Protein AF-A0A923XD00-F1 (afdb_monomer_lite)

pLDDT: mean 86.27, std 13.76, range [46.94, 98.75]

Structure (mmCIF, N/CA/C/O backbone):
data_AF-A0A923XD00-F1
#
_entry.id   AF-A0A923XD00-F1
#
loop_
_atom_site.group_PDB
_atom_site.id
_atom_site.type_symbol
_atom_site.label_atom_id
_atom_site.label_alt_id
_atom_site.label_comp_id
_atom_site.label_asym_id
_atom_site.label_entity_id
_atom_site.label_seq_id
_atom_site.pdbx_PDB_ins_code
_atom_site.Cartn_x
_atom_site.Cartn_y
_atom_site.Cartn_z
_atom_site.occupancy
_atom_site.B_iso_or_equiv
_atom_site.auth_seq_id
_atom_site.auth_comp_id
_atom_site.auth_asym_id
_atom_site.auth_atom_id
_atom_site.pdbx_PDB_model_num
ATOM 1 N N . MET A 1 1 ? 60.365 -12.141 -60.988 1.00 58.56 1 MET A N 1
ATOM 2 C CA . MET A 1 1 ? 59.790 -12.950 -59.884 1.00 58.56 1 MET A CA 1
ATOM 3 C C . MET A 1 1 ? 59.842 -12.276 -58.507 1.00 58.56 1 MET A C 1
ATOM 5 O O . MET A 1 1 ? 58.775 -12.091 -57.939 1.00 58.56 1 MET A O 1
ATOM 9 N N . LYS A 1 2 ? 60.994 -11.825 -57.973 1.00 58.00 2 LYS A N 1
ATOM 10 C CA . LYS A 1 2 ? 61.065 -11.183 -56.630 1.00 58.00 2 LYS A CA 1
ATOM 11 C C . LYS A 1 2 ? 60.149 -9.953 -56.436 1.00 58.00 2 LYS A C 1
ATOM 13 O O . LYS A 1 2 ? 59.451 -9.884 -55.433 1.00 58.00 2 LYS A O 1
ATOM 18 N N . LYS A 1 3 ? 60.063 -9.043 -57.419 1.00 55.88 3 LYS A N 1
ATOM 19 C CA . LYS A 1 3 ? 59.133 -7.887 -57.387 1.00 55.88 3 LYS A CA 1
ATOM 20 C C . LYS A 1 3 ? 57.646 -8.285 -57.397 1.00 55.88 3 LYS A C 1
ATOM 22 O O . LYS A 1 3 ? 56.823 -7.587 -56.821 1.00 55.88 3 LYS A O 1
ATOM 27 N N . MET A 1 4 ? 57.308 -9.422 -58.008 1.00 63.78 4 MET A N 1
ATOM 28 C CA . MET A 1 4 ? 55.926 -9.908 -58.107 1.00 63.78 4 MET A CA 1
ATOM 29 C C . MET A 1 4 ? 55.461 -10.534 -56.781 1.00 63.78 4 MET A C 1
ATOM 31 O O . MET A 1 4 ? 54.360 -10.251 -56.325 1.00 63.78 4 MET A O 1
ATOM 35 N N . LEU A 1 5 ? 56.341 -11.280 -56.098 1.00 56.56 5 LEU A N 1
ATOM 36 C CA . LEU A 1 5 ? 56.076 -11.806 -54.750 1.00 56.56 5 LEU A CA 1
ATOM 37 C C . LEU A 1 5 ? 55.960 -10.707 -53.680 1.00 56.56 5 LEU A C 1
ATOM 39 O O . LEU A 1 5 ? 55.212 -10.872 -52.720 1.00 56.56 5 LEU A O 1
ATOM 43 N N . GLN A 1 6 ? 56.678 -9.591 -53.829 1.00 61.44 6 GLN A N 1
ATOM 44 C CA . GLN A 1 6 ? 56.614 -8.480 -52.874 1.00 61.44 6 GLN A CA 1
ATOM 45 C C . GLN A 1 6 ? 55.304 -7.690 -53.003 1.00 61.44 6 GLN A C 1
ATOM 47 O O . GLN A 1 6 ? 54.667 -7.403 -51.993 1.00 61.44 6 GLN A O 1
ATOM 52 N N . ASN A 1 7 ? 54.835 -7.453 -54.232 1.00 57.59 7 ASN A N 1
ATOM 53 C CA . ASN A 1 7 ? 53.539 -6.813 -54.474 1.00 57.59 7 ASN A CA 1
ATOM 54 C C . ASN A 1 7 ? 52.359 -7.707 -54.057 1.00 57.59 7 ASN A C 1
ATOM 56 O O . ASN A 1 7 ? 51.360 -7.198 -53.557 1.00 57.59 7 ASN A O 1
ATOM 60 N N . MET A 1 8 ? 52.492 -9.034 -54.176 1.00 59.72 8 MET A N 1
ATOM 61 C CA . MET A 1 8 ? 51.463 -9.983 -53.735 1.00 59.72 8 MET A CA 1
ATOM 62 C C . MET A 1 8 ? 51.339 -10.045 -52.203 1.00 59.72 8 MET A C 1
ATOM 64 O O . MET A 1 8 ? 50.231 -10.142 -51.689 1.00 59.72 8 MET A O 1
ATOM 68 N N . LYS A 1 9 ? 52.449 -9.908 -51.457 1.00 54.09 9 LYS A N 1
ATOM 69 C CA . LYS A 1 9 ? 52.428 -9.806 -49.983 1.00 54.09 9 LYS A CA 1
ATOM 70 C C . LYS A 1 9 ? 51.801 -8.499 -49.489 1.00 54.09 9 LYS A C 1
ATOM 72 O O . LYS A 1 9 ? 51.073 -8.527 -48.504 1.00 54.09 9 LYS A O 1
ATOM 77 N N . VAL A 1 10 ? 52.042 -7.382 -50.181 1.00 61.44 10 VAL A N 1
ATOM 78 C CA . VAL A 1 10 ? 51.419 -6.084 -49.861 1.00 61.44 10 VAL A CA 1
ATOM 79 C C . VAL A 1 10 ? 49.916 -6.108 -50.154 1.00 61.44 10 VAL A C 1
ATOM 81 O O . VAL A 1 10 ? 49.141 -5.639 -49.328 1.00 61.44 10 VAL A O 1
ATOM 84 N N . PHE A 1 11 ? 49.486 -6.728 -51.259 1.00 57.53 11 PHE A N 1
ATOM 85 C CA . PHE A 1 11 ? 48.060 -6.909 -51.561 1.00 57.53 11 PHE A CA 1
ATOM 86 C C . PHE A 1 11 ? 47.353 -7.847 -50.574 1.00 57.53 11 PHE A C 1
ATOM 88 O O . PHE A 1 11 ? 46.225 -7.562 -50.183 1.00 57.53 11 PHE A O 1
ATOM 95 N N . LEU A 1 12 ? 48.008 -8.925 -50.121 1.00 56.22 12 LEU A N 1
ATOM 96 C CA . LEU A 1 12 ? 47.435 -9.825 -49.114 1.00 56.22 12 LEU A CA 1
ATOM 97 C C . LEU A 1 12 ? 47.309 -9.140 -47.739 1.00 56.22 12 LEU A C 1
ATOM 99 O O . LEU A 1 12 ? 46.301 -9.307 -47.063 1.00 56.22 12 LEU A O 1
ATOM 103 N N . LEU A 1 13 ? 48.297 -8.325 -47.344 1.00 54.81 13 LEU A N 1
ATOM 104 C CA . LEU A 1 13 ? 48.255 -7.532 -46.108 1.00 54.81 13 LEU A CA 1
ATOM 105 C C . LEU A 1 13 ? 47.203 -6.415 -46.161 1.00 54.81 13 LEU A C 1
ATOM 107 O O . LEU A 1 13 ? 46.512 -6.203 -45.167 1.00 54.81 13 LEU A O 1
ATOM 111 N N . LEU A 1 14 ? 47.022 -5.749 -47.309 1.00 56.66 14 LEU A N 1
ATOM 112 C CA . LEU A 1 14 ? 45.941 -4.773 -47.491 1.00 56.66 14 LEU A CA 1
ATOM 113 C C . LEU A 1 14 ? 44.559 -5.440 -47.503 1.00 56.66 14 LEU A C 1
ATOM 115 O O . LEU A 1 14 ? 43.628 -4.900 -46.917 1.00 56.66 14 LEU A O 1
ATOM 119 N N . ALA A 1 15 ? 44.418 -6.616 -48.120 1.00 57.62 15 ALA A N 1
ATOM 120 C CA . ALA A 1 15 ? 43.153 -7.351 -48.140 1.00 57.62 15 ALA A CA 1
ATOM 121 C C . ALA A 1 15 ? 42.743 -7.844 -46.742 1.00 57.62 15 ALA A C 1
ATOM 123 O O . ALA A 1 15 ? 41.558 -7.818 -46.424 1.00 57.62 15 ALA A O 1
ATOM 124 N N . VAL A 1 16 ? 43.706 -8.225 -45.891 1.00 57.47 16 VAL A N 1
ATOM 125 C CA . VAL A 1 16 ? 43.465 -8.578 -44.478 1.00 57.47 16 VAL A CA 1
ATOM 126 C C . VAL A 1 16 ? 43.152 -7.338 -43.625 1.00 57.47 16 VAL A C 1
ATOM 128 O O . VAL A 1 16 ? 42.298 -7.403 -42.748 1.00 57.47 16 VAL A O 1
ATOM 131 N N . PHE A 1 17 ? 43.760 -6.178 -43.898 1.00 54.28 17 PHE A N 1
ATOM 132 C CA . PHE A 1 17 ? 43.420 -4.933 -43.188 1.00 54.28 17 PHE A CA 1
ATOM 133 C C . PHE A 1 17 ? 42.043 -4.368 -43.583 1.00 54.28 17 PHE A C 1
ATOM 135 O O . PHE A 1 17 ? 41.327 -3.841 -42.733 1.00 54.28 17 PHE A O 1
ATOM 142 N N . VAL A 1 18 ? 41.641 -4.506 -44.851 1.00 54.41 18 VAL A N 1
ATOM 143 C CA . VAL A 1 18 ? 40.328 -4.052 -45.344 1.00 54.41 18 VAL A CA 1
ATOM 144 C C . VAL A 1 18 ? 39.197 -4.993 -44.907 1.00 54.41 18 VAL A C 1
ATOM 146 O O . VAL A 1 18 ? 38.098 -4.518 -44.632 1.00 54.41 18 VAL A O 1
ATOM 149 N N . SER A 1 19 ? 39.447 -6.299 -44.756 1.00 52.09 19 SER A N 1
ATOM 150 C CA . SER A 1 19 ? 38.440 -7.234 -44.230 1.00 52.09 19 SER A CA 1
ATOM 151 C C . SER A 1 19 ? 38.251 -7.144 -42.710 1.00 52.09 19 SER A C 1
ATOM 153 O O . SER A 1 19 ? 37.138 -7.365 -42.239 1.00 52.09 19 SER A O 1
ATOM 155 N N . VAL A 1 20 ? 39.272 -6.735 -41.945 1.00 54.53 20 VAL A N 1
ATOM 156 C CA . VAL A 1 20 ? 39.155 -6.492 -40.490 1.00 54.53 20 VAL A CA 1
ATOM 157 C C . VAL A 1 20 ? 38.544 -5.115 -40.172 1.00 54.53 20 VAL A C 1
ATOM 159 O O . VAL A 1 20 ? 37.870 -4.962 -39.157 1.00 54.53 20 VAL A O 1
ATOM 162 N N . GLY A 1 21 ? 38.700 -4.115 -41.049 1.00 52.75 21 GLY A N 1
ATOM 163 C CA . GLY A 1 21 ? 38.126 -2.772 -40.860 1.00 52.75 21 GLY A CA 1
ATOM 164 C C . GLY A 1 21 ? 36.627 -2.636 -41.172 1.00 52.75 21 GLY A C 1
ATOM 165 O O . GLY A 1 21 ? 36.022 -1.629 -40.809 1.00 52.75 21 GLY A O 1
ATOM 166 N N . ALA A 1 22 ? 36.015 -3.622 -41.839 1.00 51.28 22 ALA A N 1
ATOM 167 C CA . ALA A 1 22 ? 34.618 -3.553 -42.284 1.00 51.28 22 ALA A CA 1
ATOM 168 C C . ALA A 1 22 ? 33.612 -4.221 -41.328 1.00 51.28 22 ALA A C 1
ATOM 170 O O . ALA A 1 22 ? 32.409 -3.994 -41.453 1.00 51.28 22 ALA A O 1
ATOM 171 N N . THR A 1 23 ? 34.069 -4.986 -40.333 1.00 49.94 23 THR A N 1
ATOM 172 C CA . THR A 1 23 ? 33.210 -5.500 -39.255 1.00 49.94 23 THR A CA 1
ATOM 173 C C . THR A 1 23 ? 33.266 -4.573 -38.048 1.00 49.94 23 THR A C 1
ATOM 175 O O . THR A 1 23 ? 33.609 -4.983 -36.939 1.00 49.94 23 THR A O 1
ATOM 178 N N . SER A 1 24 ? 32.901 -3.307 -38.249 1.00 52.34 24 SER A N 1
ATOM 179 C CA . SER A 1 24 ? 32.407 -2.469 -37.159 1.00 52.34 24 SER A CA 1
ATOM 180 C C . SER A 1 24 ? 31.088 -3.082 -36.701 1.00 52.34 24 SER A C 1
ATOM 182 O O . SER A 1 24 ? 30.017 -2.674 -37.152 1.00 52.34 24 SER A O 1
ATOM 184 N N . LEU A 1 25 ? 31.168 -4.129 -35.873 1.00 55.34 25 LEU A N 1
ATOM 185 C CA . LEU A 1 25 ? 30.031 -4.671 -35.148 1.00 55.34 25 LEU A CA 1
ATOM 186 C C . LEU A 1 25 ? 29.378 -3.471 -34.469 1.00 55.34 25 LEU A C 1
ATOM 188 O O . LEU A 1 25 ? 29.953 -2.879 -33.555 1.00 55.34 25 LEU A O 1
ATOM 192 N N . LYS A 1 26 ? 28.209 -3.062 -34.968 1.00 50.75 26 LYS A N 1
ATOM 193 C CA . LYS A 1 26 ? 27.339 -2.147 -34.242 1.00 50.75 26 LYS A CA 1
ATOM 194 C C . LYS A 1 26 ? 26.918 -2.912 -32.998 1.00 50.75 26 LYS A C 1
ATOM 196 O O . LYS A 1 26 ? 25.946 -3.659 -33.025 1.00 50.75 26 LYS A O 1
ATOM 201 N N . ALA A 1 27 ? 27.726 -2.803 -31.951 1.00 58.69 27 ALA A N 1
ATOM 202 C CA . ALA A 1 27 ? 27.369 -3.241 -30.623 1.00 58.69 27 ALA A CA 1
ATOM 203 C C . ALA A 1 27 ? 26.210 -2.341 -30.190 1.00 58.69 27 ALA A C 1
ATOM 205 O O . ALA A 1 27 ? 26.429 -1.256 -29.657 1.00 58.69 27 ALA A O 1
ATOM 206 N N . ASN A 1 28 ? 24.984 -2.751 -30.524 1.00 68.31 28 ASN A N 1
ATOM 207 C CA . ASN A 1 28 ? 23.787 -2.159 -29.950 1.00 68.31 28 ASN A CA 1
ATOM 208 C C . ASN A 1 28 ? 23.879 -2.449 -28.451 1.00 68.31 28 ASN A C 1
ATOM 210 O O . ASN A 1 28 ? 23.930 -3.611 -28.043 1.00 68.31 28 ASN A O 1
ATOM 214 N N . ALA A 1 29 ? 24.019 -1.407 -27.644 1.00 75.50 29 ALA A N 1
ATOM 215 C CA . ALA A 1 29 ? 24.211 -1.552 -26.219 1.00 75.50 29 ALA A CA 1
ATOM 216 C C . ALA A 1 29 ? 22.831 -1.631 -25.563 1.00 75.50 29 ALA A C 1
ATOM 218 O O . ALA A 1 29 ? 22.178 -0.623 -25.300 1.00 75.50 29 ALA A O 1
ATOM 219 N N . GLU A 1 30 ? 22.411 -2.856 -25.263 1.00 91.75 30 GLU A N 1
ATOM 220 C CA . GLU A 1 30 ? 21.265 -3.122 -24.396 1.00 91.75 30 GLU A CA 1
ATOM 221 C C . GLU A 1 30 ? 21.408 -2.361 -23.061 1.00 91.75 30 GLU A C 1
ATOM 223 O O . GLU A 1 30 ? 22.516 -2.020 -22.618 1.00 91.75 30 GLU A O 1
ATOM 228 N N . VAL A 1 31 ? 20.293 -2.093 -22.380 1.00 94.88 31 VAL A N 1
ATOM 229 C CA . VAL A 1 31 ? 20.316 -1.507 -21.031 1.00 94.88 31 VAL A CA 1
ATOM 230 C C . VAL A 1 31 ? 21.121 -2.417 -20.095 1.00 94.88 31 VAL A C 1
ATOM 232 O O . VAL A 1 31 ? 21.998 -1.940 -19.370 1.00 94.88 31 VAL A O 1
ATOM 235 N N . TRP A 1 32 ? 20.886 -3.729 -20.189 1.00 96.62 32 TRP A N 1
ATOM 236 C CA . TRP A 1 32 ? 21.744 -4.793 -19.669 1.00 96.62 32 TRP A CA 1
ATOM 237 C C . TRP A 1 32 ? 21.644 -6.039 -20.563 1.00 96.62 32 TRP A C 1
ATOM 239 O O . TRP A 1 32 ? 20.570 -6.269 -21.125 1.00 96.62 32 TRP A O 1
ATOM 249 N N . PRO A 1 33 ? 22.724 -6.842 -20.664 1.00 94.50 33 PRO A N 1
ATOM 250 C CA . PRO A 1 33 ? 22.693 -8.098 -21.400 1.00 94.50 33 PRO A CA 1
ATOM 251 C C . PRO A 1 33 ? 21.768 -9.110 -20.724 1.00 94.50 33 PRO A C 1
ATOM 253 O O . PRO A 1 33 ? 21.739 -9.208 -19.494 1.00 94.50 33 PRO A O 1
ATOM 256 N N . THR A 1 34 ? 21.038 -9.874 -21.531 1.00 96.69 34 THR A N 1
ATOM 257 C CA . THR A 1 34 ? 20.234 -11.002 -21.044 1.00 96.69 34 THR A CA 1
ATOM 258 C C . THR A 1 34 ? 21.093 -12.264 -20.969 1.00 96.69 34 THR A C 1
ATOM 260 O O . THR A 1 34 ? 21.567 -12.749 -21.994 1.00 96.69 34 THR A O 1
ATOM 263 N N . GLU A 1 35 ? 21.276 -12.807 -19.767 1.00 97.38 35 GLU A N 1
ATOM 264 C CA . GLU A 1 35 ? 22.070 -14.023 -19.510 1.00 97.38 35 GLU A CA 1
ATOM 265 C C . GLU A 1 35 ? 21.223 -15.153 -18.904 1.00 97.38 35 GLU A C 1
ATOM 267 O O . GLU A 1 35 ? 21.570 -16.325 -19.032 1.00 97.38 35 GLU A O 1
ATOM 272 N N . ASN A 1 36 ? 20.088 -14.813 -18.286 1.00 98.19 36 ASN A N 1
ATOM 273 C CA . ASN A 1 36 ? 19.122 -15.751 -17.715 1.00 98.19 36 ASN A CA 1
ATOM 274 C C . ASN A 1 36 ? 17.764 -15.638 -18.425 1.00 98.19 36 ASN A C 1
ATOM 276 O O . ASN A 1 36 ? 17.555 -14.751 -19.246 1.00 98.19 36 ASN A O 1
ATOM 280 N N . GLN A 1 37 ? 16.827 -16.533 -18.108 1.00 97.75 37 GLN A N 1
ATOM 281 C CA . GLN A 1 37 ? 15.450 -16.519 -18.615 1.00 97.75 37 GLN A CA 1
ATOM 282 C C . GLN A 1 37 ? 14.471 -16.672 -17.455 1.00 97.75 37 GLN A C 1
ATOM 284 O O . GLN A 1 37 ? 14.788 -17.348 -16.478 1.00 97.75 37 GLN A O 1
ATOM 289 N N . TRP A 1 38 ? 13.286 -16.068 -17.561 1.00 97.56 38 TRP A N 1
ATOM 290 C CA . TRP A 1 38 ? 12.241 -16.259 -16.557 1.00 97.56 38 TRP A CA 1
ATOM 291 C C . TRP A 1 38 ? 11.794 -17.725 -16.521 1.00 97.56 38 TRP A C 1
ATOM 293 O O . TRP A 1 38 ? 11.458 -18.315 -17.544 1.00 97.56 38 TRP A O 1
ATOM 303 N N . SER A 1 39 ? 11.796 -18.299 -15.321 1.00 96.62 39 SER A N 1
ATOM 304 C CA . SER A 1 39 ? 11.293 -19.634 -14.997 1.00 96.62 39 SER A CA 1
ATOM 305 C C . SER A 1 39 ? 10.517 -19.563 -13.681 1.00 96.62 39 SER A C 1
ATOM 307 O O . SER A 1 39 ? 10.578 -18.552 -12.977 1.00 96.62 39 SER A O 1
ATOM 309 N N . ALA A 1 40 ? 9.835 -20.646 -13.304 1.00 95.69 40 ALA A N 1
ATOM 310 C CA . ALA A 1 40 ? 9.206 -20.738 -11.987 1.00 95.69 40 ALA A CA 1
ATOM 311 C C . ALA A 1 40 ? 10.225 -20.562 -10.842 1.00 95.69 40 ALA A C 1
ATOM 313 O O . ALA A 1 40 ? 9.903 -19.950 -9.826 1.00 95.69 40 ALA A O 1
ATOM 314 N N . GLU A 1 41 ? 11.473 -21.026 -11.007 1.00 98.06 41 GLU A N 1
ATOM 315 C CA . GLU A 1 41 ? 12.510 -20.814 -9.989 1.00 98.06 41 GLU A CA 1
ATOM 316 C C . GLU A 1 41 ? 12.930 -19.343 -9.892 1.00 98.06 41 GLU A C 1
ATOM 318 O O . GLU A 1 41 ? 13.157 -18.842 -8.793 1.00 98.06 41 GLU A O 1
ATOM 323 N N . TRP A 1 42 ? 13.036 -18.634 -11.021 1.00 98.25 42 TRP A N 1
ATOM 324 C CA . TRP A 1 42 ? 13.332 -17.197 -11.009 1.00 98.25 42 TRP A CA 1
ATOM 325 C C . TRP A 1 42 ? 12.184 -16.366 -10.453 1.00 98.25 42 TRP A C 1
ATOM 327 O O . TRP A 1 42 ? 12.432 -15.379 -9.763 1.00 98.25 42 TRP A O 1
ATOM 337 N N . GLU A 1 43 ? 10.947 -16.792 -10.688 1.00 97.62 43 GLU A N 1
ATOM 338 C CA . GLU A 1 43 ? 9.773 -16.174 -10.086 1.00 97.62 43 GLU A CA 1
ATOM 339 C C . GLU A 1 43 ? 9.779 -16.346 -8.560 1.00 97.62 43 GLU A C 1
ATOM 341 O O . GLU A 1 43 ? 9.602 -15.375 -7.827 1.00 97.62 43 GLU A O 1
ATOM 346 N N . GLN A 1 44 ? 10.123 -17.540 -8.064 1.00 97.81 44 GLN A N 1
ATOM 347 C CA . GLN A 1 44 ? 10.302 -17.766 -6.629 1.00 97.81 44 GLN A CA 1
ATOM 348 C C . GLN A 1 44 ? 11.448 -16.921 -6.048 1.00 97.81 44 GLN A C 1
ATOM 350 O O . GLN A 1 44 ? 11.305 -16.332 -4.979 1.00 97.81 44 GLN A O 1
ATOM 355 N N . LYS A 1 45 ? 12.575 -16.791 -6.758 1.00 98.56 45 LYS A N 1
ATOM 356 C CA . LYS A 1 45 ? 13.671 -15.904 -6.330 1.00 98.56 45 LYS A CA 1
ATOM 357 C C . LYS A 1 45 ? 13.247 -14.435 -6.286 1.00 98.56 45 LYS A C 1
ATOM 359 O O . LYS A 1 45 ? 13.714 -13.709 -5.415 1.00 98.56 45 LYS A O 1
ATOM 364 N N . TYR A 1 46 ? 12.372 -13.996 -7.192 1.00 98.44 46 TYR A N 1
ATOM 365 C CA . TYR A 1 46 ? 11.805 -12.647 -7.156 1.00 98.44 46 TYR A CA 1
ATOM 366 C C . TYR A 1 46 ? 10.941 -12.442 -5.909 1.00 98.44 46 TYR A C 1
ATOM 368 O O . TYR A 1 46 ? 11.071 -11.423 -5.232 1.00 98.44 46 TYR A O 1
ATOM 376 N N . HIS A 1 47 ? 10.117 -13.432 -5.554 1.00 97.88 47 HIS A N 1
ATOM 377 C CA . HIS A 1 47 ? 9.324 -13.409 -4.320 1.00 97.88 47 HIS A CA 1
ATOM 378 C C . HIS A 1 47 ? 10.191 -13.299 -3.076 1.00 97.88 47 HIS A C 1
ATOM 380 O O . HIS A 1 47 ? 9.890 -12.518 -2.175 1.00 97.88 47 HIS A O 1
ATOM 386 N N . ASP A 1 48 ? 11.263 -14.083 -3.028 1.00 98.31 48 ASP A N 1
ATOM 387 C CA . ASP A 1 48 ? 12.179 -14.089 -1.894 1.00 98.31 48 ASP A CA 1
ATOM 388 C C . ASP A 1 48 ? 12.950 -12.765 -1.813 1.00 98.31 48 ASP A C 1
ATOM 390 O O . ASP A 1 48 ? 13.041 -12.178 -0.737 1.00 98.31 48 ASP A O 1
ATOM 394 N N . TRP A 1 49 ? 13.400 -12.225 -2.951 1.00 98.06 49 TRP A N 1
ATOM 395 C CA . TRP A 1 49 ? 14.051 -10.915 -3.023 1.00 98.06 49 TRP A CA 1
ATOM 396 C C . TRP A 1 49 ? 13.144 -9.780 -2.543 1.00 98.06 49 TRP A C 1
ATOM 398 O O . TRP A 1 49 ? 13.597 -8.929 -1.781 1.00 98.06 49 TRP A O 1
ATOM 408 N N . LEU A 1 50 ? 11.858 -9.776 -2.908 1.00 97.88 50 LEU A N 1
ATOM 409 C CA . LEU A 1 50 ? 10.915 -8.789 -2.375 1.00 97.88 50 LEU A CA 1
ATOM 410 C C . LEU A 1 50 ? 10.890 -8.841 -0.842 1.00 97.88 50 LEU A C 1
ATOM 412 O O . LEU A 1 50 ? 11.072 -7.817 -0.188 1.00 97.88 50 LEU A O 1
ATOM 416 N N . LYS A 1 51 ? 10.755 -10.031 -0.255 1.00 96.56 51 LYS A N 1
ATOM 417 C CA . LYS A 1 51 ? 10.717 -10.199 1.205 1.00 96.56 51 LYS A CA 1
ATOM 418 C C . LYS A 1 51 ? 11.992 -9.744 1.906 1.00 96.56 51 LYS A C 1
ATOM 420 O O . LYS A 1 51 ? 11.914 -9.161 2.982 1.00 96.56 51 LYS A O 1
ATOM 425 N N . THR A 1 52 ? 13.158 -10.070 1.349 1.00 94.88 52 THR A N 1
ATOM 426 C CA . THR A 1 52 ? 14.434 -9.944 2.073 1.00 94.88 52 THR A CA 1
ATOM 427 C C . THR A 1 52 ? 15.260 -8.730 1.684 1.00 94.88 52 THR A C 1
ATOM 429 O O . THR A 1 52 ? 16.168 -8.352 2.419 1.00 94.88 52 THR A O 1
ATOM 432 N N . SER A 1 53 ? 15.002 -8.151 0.515 1.00 93.62 53 SER A N 1
ATOM 433 C CA . SER A 1 53 ? 15.862 -7.133 -0.095 1.00 93.62 53 SER A CA 1
ATOM 434 C C . SER A 1 53 ? 15.131 -5.821 -0.370 1.00 93.62 53 SER A C 1
ATOM 436 O O . SER A 1 53 ? 15.766 -4.859 -0.810 1.00 93.62 53 SER A O 1
ATOM 438 N N . THR A 1 54 ? 13.830 -5.745 -0.067 1.00 94.75 54 THR A N 1
ATOM 439 C CA . THR A 1 54 ? 13.026 -4.532 -0.250 1.00 94.75 54 THR A CA 1
ATOM 440 C C . THR A 1 54 ? 12.331 -4.095 1.036 1.00 94.75 54 THR A C 1
ATOM 442 O O . THR A 1 54 ? 11.839 -4.904 1.822 1.00 94.75 54 THR A O 1
ATOM 445 N N . ASP A 1 55 ? 12.304 -2.782 1.246 1.00 93.38 55 ASP A N 1
ATOM 446 C CA . ASP A 1 55 ? 11.646 -2.117 2.366 1.00 93.38 55 ASP A CA 1
ATOM 447 C C . ASP A 1 55 ? 11.347 -0.651 2.015 1.00 93.38 55 ASP A C 1
ATOM 449 O O . ASP A 1 55 ? 11.710 -0.165 0.936 1.00 93.38 55 ASP A O 1
ATOM 453 N N . ALA A 1 56 ? 10.706 0.050 2.949 1.00 90.94 56 ALA A N 1
ATOM 454 C CA . ALA A 1 56 ? 10.381 1.472 2.906 1.00 90.94 56 ALA A CA 1
ATOM 455 C C . ALA A 1 56 ? 11.560 2.359 2.480 1.00 90.94 56 ALA A C 1
ATOM 457 O O . ALA A 1 56 ? 11.370 3.415 1.885 1.00 90.94 56 ALA A O 1
ATOM 458 N N . HIS A 1 57 ? 12.790 1.936 2.764 1.00 93.31 57 HIS A N 1
ATOM 459 C CA . HIS A 1 57 ? 13.994 2.728 2.574 1.00 93.31 57 HIS A CA 1
ATOM 460 C C . HIS A 1 57 ? 14.838 2.279 1.381 1.00 93.31 57 HIS A C 1
ATOM 462 O O . HIS A 1 57 ? 15.956 2.774 1.215 1.00 93.31 57 HIS A O 1
ATOM 468 N N . LEU A 1 58 ? 14.325 1.389 0.521 1.00 94.94 58 LEU A N 1
ATOM 469 C CA . LEU A 1 58 ? 15.036 0.875 -0.657 1.00 94.94 58 LEU A CA 1
ATOM 470 C C . LEU A 1 58 ? 15.674 1.989 -1.504 1.00 94.94 58 LEU A C 1
ATOM 472 O O . LEU A 1 58 ? 16.785 1.816 -2.005 1.00 94.94 58 LEU A O 1
ATOM 476 N N . PHE A 1 59 ? 15.009 3.139 -1.640 1.00 95.19 59 PHE A N 1
ATOM 477 C CA . PHE A 1 59 ? 15.503 4.265 -2.437 1.00 95.19 59 PHE A CA 1
ATOM 478 C C . PHE A 1 59 ? 16.023 5.458 -1.622 1.00 95.19 59 PHE A C 1
ATOM 480 O O . PHE A 1 59 ? 16.674 6.341 -2.188 1.00 95.19 59 PHE A O 1
ATOM 487 N N . SER A 1 60 ? 15.801 5.487 -0.307 1.00 92.62 60 SER A N 1
ATOM 488 C CA . SER A 1 60 ? 16.205 6.597 0.566 1.00 92.62 60 SER A CA 1
ATOM 489 C C . SER A 1 60 ? 17.464 6.313 1.382 1.00 92.62 60 SER A C 1
ATOM 491 O O . SER A 1 60 ? 18.199 7.246 1.710 1.00 92.62 60 SER A O 1
ATOM 493 N N . ARG A 1 61 ? 17.781 5.043 1.671 1.00 94.12 61 ARG A N 1
ATOM 494 C CA . ARG A 1 61 ? 19.016 4.698 2.385 1.00 94.12 61 ARG A CA 1
ATOM 495 C C . ARG A 1 61 ? 20.231 4.917 1.491 1.00 94.12 61 ARG A C 1
ATOM 497 O O . ARG A 1 61 ? 20.259 4.454 0.353 1.00 94.12 61 ARG A O 1
ATOM 504 N N . GLN A 1 62 ? 21.258 5.585 2.011 1.00 95.69 62 GLN A N 1
ATOM 505 C CA . GLN A 1 62 ? 22.520 5.792 1.287 1.00 95.69 62 GLN A CA 1
ATOM 506 C C . GLN A 1 62 ? 23.406 4.542 1.279 1.00 95.69 62 GLN A C 1
ATOM 508 O O . GLN A 1 62 ? 24.169 4.332 0.336 1.00 95.69 62 GLN A O 1
ATOM 513 N N . THR A 1 63 ? 23.289 3.704 2.307 1.00 96.25 63 THR A N 1
ATOM 514 C CA . THR A 1 63 ? 24.062 2.471 2.478 1.00 96.25 63 THR A CA 1
ATOM 515 C C . THR A 1 63 ? 23.143 1.293 2.776 1.00 96.25 63 THR A C 1
ATOM 517 O O . THR A 1 63 ? 22.106 1.456 3.419 1.00 96.25 63 THR A O 1
ATOM 520 N N . ASN A 1 64 ? 23.531 0.104 2.327 1.00 92.12 64 ASN A N 1
ATOM 521 C CA . ASN A 1 64 ? 22.888 -1.156 2.684 1.00 92.12 64 ASN A CA 1
ATOM 522 C C . ASN A 1 64 ? 23.264 -1.583 4.114 1.00 92.12 64 ASN A C 1
ATOM 524 O O . ASN A 1 64 ? 24.133 -0.984 4.752 1.00 92.12 64 ASN A O 1
ATOM 528 N N . SER A 1 65 ? 22.625 -2.643 4.615 1.00 88.31 65 SER A N 1
ATOM 529 C CA . SER A 1 65 ? 22.871 -3.194 5.958 1.00 88.31 65 SER A CA 1
ATOM 530 C C . SER A 1 65 ? 24.301 -3.703 6.171 1.00 88.31 65 SER A C 1
ATOM 532 O O . SER A 1 65 ? 24.754 -3.790 7.307 1.00 88.31 65 SER A O 1
ATOM 534 N N . ASP A 1 66 ? 25.015 -4.027 5.093 1.00 91.69 66 ASP A N 1
ATOM 535 C CA . ASP A 1 66 ? 26.421 -4.445 5.100 1.00 91.69 66 ASP A CA 1
ATOM 536 C C . ASP A 1 66 ? 27.416 -3.267 4.993 1.00 91.69 66 ASP A C 1
ATOM 538 O O . ASP A 1 66 ? 28.626 -3.478 4.934 1.00 91.69 66 ASP A O 1
ATOM 542 N N . GLY A 1 67 ? 26.921 -2.023 4.961 1.00 94.25 67 GLY A N 1
ATOM 543 C CA . GLY A 1 67 ? 27.723 -0.804 4.838 1.00 94.25 67 GLY A CA 1
ATOM 544 C C . GLY A 1 67 ? 28.109 -0.424 3.405 1.00 94.25 67 GLY A C 1
ATOM 545 O O . GLY A 1 67 ? 28.722 0.626 3.204 1.00 94.25 67 GLY A O 1
ATOM 546 N N . THR A 1 68 ? 27.748 -1.219 2.394 1.00 96.00 68 THR A N 1
ATOM 547 C CA . THR A 1 68 ? 28.016 -0.877 0.988 1.00 96.00 68 THR A CA 1
ATOM 548 C C . THR A 1 68 ? 27.116 0.267 0.502 1.00 96.00 68 THR A C 1
ATOM 550 O O . THR A 1 68 ? 25.991 0.408 0.990 1.00 96.00 68 THR A O 1
ATOM 553 N N . PRO A 1 69 ? 27.554 1.103 -0.463 1.00 96.88 69 PRO A N 1
ATOM 554 C CA . PRO A 1 69 ? 26.691 2.125 -1.049 1.00 96.88 69 PRO A CA 1
ATOM 555 C C . PRO A 1 69 ? 25.453 1.504 -1.703 1.00 96.88 69 PRO A C 1
ATOM 557 O O . PRO A 1 69 ? 25.574 0.588 -2.516 1.00 96.88 69 PRO A O 1
ATOM 560 N N . ASN A 1 70 ? 24.270 2.037 -1.399 1.00 96.06 70 ASN A N 1
ATOM 561 C CA . ASN A 1 70 ? 23.035 1.595 -2.031 1.00 96.06 70 ASN A CA 1
ATOM 562 C C . ASN A 1 70 ? 22.999 2.078 -3.495 1.00 96.06 70 ASN A C 1
ATOM 564 O O . ASN A 1 70 ? 22.892 3.287 -3.741 1.00 96.06 70 ASN A O 1
ATOM 568 N N . PRO A 1 71 ? 23.040 1.172 -4.491 1.00 96.06 71 PRO A N 1
ATOM 569 C CA . PRO A 1 71 ? 23.045 1.567 -5.895 1.00 96.06 71 PRO A CA 1
ATOM 570 C C . PRO A 1 71 ? 21.754 2.286 -6.304 1.00 96.06 71 PRO A C 1
ATOM 572 O O . PRO A 1 71 ? 21.789 3.099 -7.230 1.00 96.06 71 PRO A O 1
ATOM 575 N N . TYR A 1 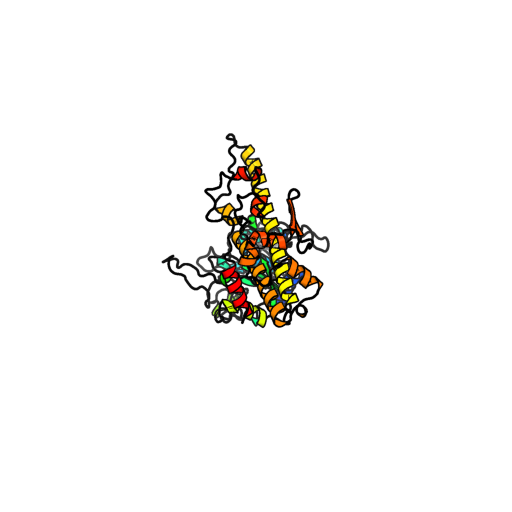72 ? 20.641 2.059 -5.604 1.00 96.31 72 TYR A N 1
ATOM 576 C CA . TYR A 1 72 ? 19.319 2.607 -5.919 1.00 96.31 72 TYR A CA 1
ATOM 577 C C . TYR A 1 72 ? 18.980 3.889 -5.160 1.00 96.31 72 TYR A C 1
ATOM 579 O O . TYR A 1 72 ? 17.940 4.491 -5.422 1.00 96.31 72 TYR A O 1
ATOM 587 N N . TYR A 1 73 ? 19.885 4.364 -4.300 1.00 95.75 73 TYR A N 1
ATOM 588 C CA . TYR A 1 73 ? 19.706 5.622 -3.587 1.00 95.75 73 TYR A CA 1
ATOM 589 C C . TYR A 1 73 ? 19.364 6.775 -4.543 1.00 95.75 73 TYR A C 1
ATOM 591 O O . TYR A 1 73 ? 19.998 6.949 -5.597 1.00 95.75 73 TYR A O 1
ATOM 599 N N . GLY A 1 74 ? 18.361 7.564 -4.162 1.00 91.75 74 GLY A N 1
ATOM 600 C CA . GLY A 1 74 ? 17.927 8.759 -4.875 1.00 91.75 74 GLY A CA 1
ATOM 601 C C . GLY A 1 74 ? 16.930 8.512 -6.009 1.00 91.75 74 GLY A C 1
ATOM 602 O O . GLY A 1 74 ? 16.553 9.467 -6.685 1.00 91.75 74 GLY A O 1
ATOM 603 N N . ILE A 1 75 ? 16.500 7.268 -6.241 1.00 93.75 75 ILE A N 1
ATOM 604 C CA . ILE A 1 75 ? 15.368 7.000 -7.135 1.00 93.75 75 ILE A CA 1
ATOM 605 C C . ILE A 1 75 ? 14.087 7.495 -6.449 1.00 93.75 75 ILE A C 1
ATOM 607 O O . ILE A 1 75 ? 13.875 7.265 -5.263 1.00 93.75 75 ILE A O 1
ATOM 611 N N . ARG A 1 76 ? 13.236 8.199 -7.192 1.00 91.75 76 ARG A N 1
ATOM 612 C CA . ARG A 1 76 ? 11.912 8.623 -6.728 1.00 91.75 76 ARG A CA 1
ATOM 613 C C . ARG A 1 76 ? 10.869 7.939 -7.587 1.00 91.75 76 ARG A C 1
ATOM 615 O O . ARG A 1 76 ? 11.041 7.881 -8.802 1.00 91.75 76 ARG A O 1
ATOM 622 N N . VAL A 1 77 ? 9.835 7.418 -6.943 1.00 92.81 77 VAL A N 1
ATOM 623 C CA . VAL A 1 77 ? 8.798 6.603 -7.578 1.00 92.81 77 VAL A CA 1
ATOM 624 C C . VAL A 1 77 ? 7.429 7.042 -7.090 1.00 92.81 77 VAL A C 1
ATOM 626 O O . VAL A 1 77 ? 7.271 7.345 -5.908 1.00 92.81 77 VAL A O 1
ATOM 629 N N . ASP A 1 78 ? 6.440 7.053 -7.972 1.00 91.56 78 ASP A N 1
ATOM 630 C CA . ASP A 1 78 ? 5.035 6.991 -7.585 1.00 91.56 78 ASP A CA 1
ATOM 631 C C . ASP A 1 78 ? 4.547 5.535 -7.371 1.00 91.56 78 ASP A C 1
ATOM 633 O O . ASP A 1 78 ? 5.346 4.599 -7.240 1.00 91.56 78 ASP A O 1
ATOM 637 N N . CYS A 1 79 ? 3.228 5.325 -7.279 1.00 91.25 79 CYS A N 1
ATOM 638 C CA . CYS A 1 79 ? 2.645 3.992 -7.105 1.00 91.25 79 CYS A CA 1
ATOM 639 C C . CYS A 1 79 ? 2.909 3.015 -8.266 1.00 91.25 79 CYS A C 1
ATOM 641 O O . CYS A 1 79 ? 3.139 1.831 -8.003 1.00 91.25 79 CYS A O 1
ATOM 643 N N . ALA A 1 80 ? 2.874 3.473 -9.519 1.00 93.94 80 ALA A N 1
ATOM 644 C CA . ALA A 1 80 ? 3.101 2.631 -10.690 1.00 93.94 80 ALA A CA 1
ATOM 645 C C . ALA A 1 80 ? 4.598 2.461 -10.940 1.00 93.94 80 ALA A C 1
ATOM 647 O O . ALA A 1 80 ? 5.061 1.339 -11.154 1.00 93.94 80 ALA A O 1
ATOM 648 N N . ASP A 1 81 ? 5.359 3.550 -10.821 1.00 96.19 81 ASP A N 1
ATOM 649 C CA . ASP A 1 81 ? 6.813 3.554 -10.927 1.00 96.19 81 ASP A CA 1
ATOM 650 C C . ASP A 1 81 ? 7.414 2.502 -10.001 1.00 96.19 81 ASP A C 1
ATOM 652 O O . ASP A 1 81 ? 8.265 1.730 -10.434 1.00 96.19 81 ASP A O 1
ATOM 656 N N . LEU A 1 82 ? 6.950 2.410 -8.748 1.00 96.69 82 LEU A N 1
ATOM 657 C CA . LEU A 1 82 ? 7.441 1.417 -7.795 1.00 96.69 82 LEU A CA 1
ATOM 658 C C . LEU A 1 82 ? 7.215 -0.013 -8.300 1.00 96.69 82 LEU A C 1
ATOM 660 O O . LEU A 1 82 ? 8.144 -0.818 -8.268 1.00 96.69 82 LEU A O 1
ATOM 664 N N . VAL A 1 83 ? 6.012 -0.324 -8.791 1.00 97.38 83 VAL A N 1
ATOM 665 C CA . VAL A 1 83 ? 5.665 -1.658 -9.310 1.00 97.38 83 VAL A CA 1
ATOM 666 C C . VAL A 1 83 ? 6.624 -2.058 -10.436 1.00 97.38 83 VAL A C 1
ATOM 668 O O . VAL A 1 83 ? 7.259 -3.115 -10.365 1.00 97.38 83 VAL A O 1
ATOM 671 N N . TYR A 1 84 ? 6.799 -1.190 -11.437 1.00 98.12 84 TYR A N 1
ATOM 672 C CA . TYR A 1 84 ? 7.736 -1.431 -12.536 1.00 98.12 84 TYR A CA 1
ATOM 673 C C . TYR A 1 84 ? 9.188 -1.504 -12.047 1.00 98.12 84 TYR A C 1
ATOM 675 O O . TYR A 1 84 ? 9.931 -2.399 -12.453 1.00 98.12 84 TYR A O 1
ATOM 683 N N . SER A 1 85 ? 9.589 -0.613 -11.137 1.00 98.00 85 SER A N 1
ATOM 684 C CA . SER A 1 85 ? 10.947 -0.547 -10.586 1.00 98.00 85 SER A CA 1
ATOM 685 C C . SER A 1 85 ? 11.363 -1.853 -9.945 1.00 98.00 85 SER A C 1
ATOM 687 O O . SER A 1 85 ? 12.447 -2.346 -10.233 1.00 98.00 85 SER A O 1
ATOM 689 N N . LEU A 1 86 ? 10.506 -2.431 -9.100 1.00 98.44 86 LEU A N 1
ATOM 690 C CA . LEU A 1 86 ? 10.814 -3.671 -8.393 1.00 98.44 86 LEU A CA 1
ATOM 691 C C . LEU A 1 86 ? 11.095 -4.812 -9.381 1.00 98.44 86 LEU A C 1
ATOM 693 O O . LEU A 1 86 ? 12.081 -5.532 -9.226 1.00 98.44 86 LEU A O 1
ATOM 697 N N . ARG A 1 87 ? 10.279 -4.949 -10.437 1.00 98.38 87 ARG A N 1
ATOM 698 C CA . ARG A 1 87 ? 10.477 -5.984 -11.466 1.00 98.38 87 ARG A CA 1
ATOM 699 C C . ARG A 1 87 ? 11.707 -5.709 -12.337 1.00 98.38 87 ARG A C 1
ATOM 701 O O . ARG A 1 87 ? 12.470 -6.634 -12.616 1.00 98.38 87 ARG A O 1
ATOM 708 N N . ILE A 1 88 ? 11.924 -4.458 -12.750 1.00 98.62 88 ILE A N 1
ATOM 709 C CA . ILE A 1 88 ? 13.072 -4.047 -13.577 1.00 98.62 88 ILE A CA 1
ATOM 710 C C . ILE A 1 88 ? 14.388 -4.229 -12.818 1.00 98.62 88 ILE A C 1
ATOM 712 O O . ILE A 1 88 ? 15.334 -4.784 -13.371 1.00 98.62 88 ILE A O 1
ATOM 716 N N . ILE A 1 89 ? 14.454 -3.791 -11.558 1.00 98.56 89 ILE A N 1
ATOM 717 C CA . ILE A 1 89 ? 15.649 -3.899 -10.714 1.00 98.56 89 ILE A CA 1
ATOM 718 C C . ILE A 1 89 ? 16.026 -5.364 -10.531 1.00 98.56 89 ILE A C 1
ATOM 720 O O . ILE A 1 89 ? 17.158 -5.735 -10.839 1.00 98.56 89 ILE A O 1
ATOM 724 N N . PHE A 1 90 ? 15.075 -6.213 -10.134 1.00 98.69 90 PHE A N 1
ATOM 725 C CA . PHE A 1 90 ? 15.344 -7.642 -10.004 1.00 98.69 90 PHE A CA 1
ATOM 726 C C . PHE A 1 90 ? 15.811 -8.259 -11.331 1.00 98.69 90 PHE A C 1
ATOM 728 O O . PHE A 1 90 ? 16.760 -9.046 -11.353 1.00 98.69 90 PHE A O 1
ATOM 735 N N . SER A 1 91 ? 15.195 -7.865 -12.453 1.00 98.75 91 SER A N 1
ATOM 736 C CA . SER A 1 91 ? 15.600 -8.340 -13.782 1.00 98.75 91 SER A CA 1
ATOM 737 C C . SER A 1 91 ? 17.029 -7.917 -14.133 1.00 98.75 91 SER A C 1
ATOM 739 O O . SER A 1 91 ? 17.805 -8.720 -14.643 1.00 98.75 91 SER A O 1
ATOM 741 N N . TYR A 1 92 ? 17.406 -6.677 -13.819 1.00 98.50 92 TYR A N 1
ATOM 742 C CA . TYR A 1 92 ? 18.745 -6.139 -14.047 1.00 98.50 92 TYR A CA 1
ATOM 743 C C . TYR A 1 92 ? 19.819 -6.830 -13.195 1.00 98.50 92 TYR A C 1
ATOM 745 O O . TYR A 1 92 ? 20.899 -7.157 -13.709 1.00 98.50 92 TYR A O 1
ATOM 753 N N . GLU A 1 93 ? 19.533 -7.045 -11.907 1.00 98.06 93 GLU A N 1
ATOM 754 C CA . GLU A 1 93 ? 20.438 -7.712 -10.961 1.00 98.06 93 GLU A CA 1
ATOM 755 C C . GLU A 1 93 ? 20.728 -9.148 -11.392 1.00 98.06 93 GLU A C 1
ATOM 757 O O . GLU A 1 93 ? 21.858 -9.615 -11.272 1.00 98.06 93 GLU A O 1
ATOM 762 N N . ASN A 1 94 ? 19.726 -9.810 -11.971 1.00 98.62 94 ASN A N 1
ATOM 763 C CA . ASN A 1 94 ? 19.792 -11.217 -12.346 1.00 98.62 94 ASN A CA 1
ATOM 764 C C . ASN A 1 94 ? 19.925 -11.446 -13.856 1.00 98.62 94 ASN A C 1
ATOM 766 O O . ASN A 1 94 ? 19.803 -12.581 -14.309 1.00 98.62 94 ASN A O 1
ATOM 770 N N . LYS A 1 95 ? 20.179 -10.398 -14.650 1.00 98.31 95 LYS A N 1
ATOM 771 C CA . LYS A 1 95 ? 20.338 -10.482 -16.117 1.00 98.31 95 LYS A CA 1
ATOM 772 C C . LYS A 1 95 ? 19.185 -11.217 -16.816 1.00 98.31 95 LYS A C 1
ATOM 774 O O . LYS A 1 95 ? 19.404 -11.959 -17.772 1.00 98.31 95 LYS A O 1
ATOM 779 N N . LEU A 1 96 ? 17.964 -11.023 -16.325 1.00 98.56 96 LEU A N 1
ATOM 780 C CA . LEU A 1 96 ? 16.736 -11.558 -16.910 1.00 98.56 96 LEU A CA 1
ATOM 781 C C . LEU A 1 96 ? 16.217 -10.610 -17.999 1.00 98.56 96 LEU A C 1
ATOM 783 O O . LEU A 1 96 ? 16.438 -9.394 -17.905 1.00 98.56 96 LEU A O 1
ATOM 787 N N . PRO A 1 97 ? 15.508 -11.131 -19.014 1.00 98.06 97 PRO A N 1
ATOM 788 C CA . PRO A 1 97 ? 14.830 -10.282 -19.973 1.00 98.06 97 PRO A CA 1
ATOM 789 C C . PRO A 1 97 ? 13.668 -9.564 -19.285 1.00 98.06 97 PRO A C 1
ATOM 791 O O . PRO A 1 97 ? 13.037 -10.085 -18.362 1.00 98.06 97 PRO A O 1
ATOM 794 N N . TRP A 1 98 ? 13.358 -8.367 -19.758 1.00 98.06 98 TRP A N 1
ATOM 795 C CA . TRP A 1 98 ? 12.225 -7.591 -19.277 1.00 98.06 98 TRP A CA 1
ATOM 796 C C . TRP A 1 98 ? 11.571 -6.861 -20.441 1.00 98.06 98 TRP A C 1
ATOM 798 O O . TRP A 1 98 ? 12.277 -6.346 -21.312 1.00 98.06 98 TRP A O 1
ATOM 808 N N . ALA A 1 99 ? 10.239 -6.795 -20.443 1.00 97.38 99 ALA A N 1
ATOM 809 C CA . ALA A 1 99 ? 9.491 -5.982 -21.385 1.00 97.38 99 ALA A CA 1
ATOM 810 C C . ALA A 1 99 ? 8.151 -5.498 -20.815 1.00 97.38 99 ALA A C 1
ATOM 812 O O . ALA A 1 99 ? 7.605 -6.104 -19.898 1.00 97.38 99 ALA A O 1
ATOM 813 N N . MET A 1 100 ? 7.625 -4.432 -21.415 1.00 96.25 100 MET A N 1
ATOM 814 C CA . MET A 1 100 ? 6.283 -3.880 -21.210 1.00 96.25 100 MET A CA 1
ATOM 815 C C . MET A 1 100 ? 5.699 -3.430 -22.552 1.00 96.25 100 MET A C 1
ATOM 817 O O . MET A 1 100 ? 6.448 -3.170 -23.501 1.00 96.25 100 MET A O 1
ATOM 821 N N . HIS A 1 101 ? 4.385 -3.274 -22.640 1.00 95.12 101 HIS A N 1
ATOM 822 C CA . HIS A 1 101 ? 3.748 -2.592 -23.759 1.00 95.12 101 HIS A CA 1
ATOM 823 C C . HIS A 1 101 ? 4.209 -1.140 -23.828 1.00 95.12 101 HIS A C 1
ATOM 825 O O . HIS A 1 101 ? 4.307 -0.461 -22.813 1.00 95.12 101 HIS A O 1
ATOM 831 N N . ASN A 1 102 ? 4.498 -0.639 -25.029 1.00 93.12 102 ASN A N 1
ATOM 832 C CA . ASN A 1 102 ? 4.797 0.772 -25.234 1.00 93.12 102 ASN A CA 1
ATOM 833 C C . ASN A 1 102 ? 3.487 1.577 -25.301 1.00 93.12 102 ASN A C 1
ATOM 835 O O . ASN A 1 102 ? 2.815 1.509 -26.337 1.00 93.12 102 ASN A O 1
ATOM 839 N N . PRO A 1 103 ? 3.155 2.409 -24.295 1.00 88.94 103 PRO A N 1
ATOM 840 C CA . PRO A 1 103 ? 1.899 3.161 -24.287 1.00 88.94 103 PRO A CA 1
ATOM 841 C C . PRO A 1 103 ? 1.831 4.199 -25.416 1.00 88.94 103 PRO A C 1
ATOM 843 O O . PRO A 1 103 ? 0.752 4.602 -25.839 1.00 88.94 103 PRO A O 1
ATOM 846 N N . ALA A 1 104 ? 2.987 4.609 -25.950 1.00 86.19 104 ALA A N 1
ATOM 847 C CA . ALA A 1 104 ? 3.090 5.544 -27.065 1.00 86.19 104 ALA A CA 1
ATOM 848 C C . ALA A 1 104 ? 3.040 4.862 -28.448 1.00 86.19 104 ALA A C 1
ATOM 850 O O . ALA A 1 104 ? 3.143 5.547 -29.467 1.00 86.19 104 ALA A O 1
ATOM 851 N N . SER A 1 105 ? 2.925 3.527 -28.523 1.00 85.31 105 SER A N 1
ATOM 852 C CA . SER A 1 105 ? 2.944 2.794 -29.793 1.00 85.31 105 SER A CA 1
ATOM 853 C C . SER A 1 105 ? 1.569 2.231 -30.163 1.00 85.31 105 SER A C 1
ATOM 855 O O . SER A 1 105 ? 1.138 1.237 -29.579 1.00 85.31 105 SER A O 1
ATOM 857 N N . PRO A 1 106 ? 0.916 2.740 -31.224 1.00 68.06 106 PRO A N 1
ATOM 858 C CA . PRO A 1 106 ? -0.370 2.209 -31.684 1.00 68.06 106 PRO A CA 1
ATOM 859 C C . PRO A 1 106 ? -0.277 0.792 -32.280 1.00 68.06 106 PRO A C 1
ATOM 861 O O . PRO A 1 106 ? -1.299 0.191 -32.589 1.00 68.06 106 PRO A O 1
ATOM 864 N N . ARG A 1 107 ? 0.937 0.252 -32.478 1.00 68.88 107 ARG A N 1
ATOM 865 C CA . ARG A 1 107 ? 1.170 -1.088 -33.051 1.00 68.88 107 ARG A CA 1
ATOM 866 C C . ARG A 1 107 ? 1.494 -2.157 -32.001 1.00 68.88 107 ARG A C 1
ATOM 868 O O . ARG A 1 107 ? 1.948 -3.230 -32.383 1.00 68.88 107 ARG A O 1
ATOM 875 N N . GLY A 1 108 ? 1.343 -1.858 -30.707 1.00 76.94 108 GLY A N 1
ATOM 876 C CA . GLY A 1 108 ? 1.655 -2.812 -29.635 1.00 76.94 108 GLY A CA 1
ATOM 877 C C . GLY A 1 108 ? 3.141 -3.172 -29.553 1.00 76.94 108 GLY A C 1
ATOM 878 O O . GLY A 1 108 ? 3.495 -4.281 -29.165 1.00 76.94 108 GLY A O 1
ATOM 879 N N . ALA A 1 109 ? 4.031 -2.260 -29.966 1.00 90.00 109 ALA A N 1
ATOM 880 C CA . ALA A 1 109 ? 5.466 -2.486 -29.812 1.00 90.00 109 ALA A CA 1
ATOM 881 C C . ALA A 1 109 ? 5.815 -2.607 -28.323 1.00 90.00 109 ALA A C 1
ATOM 883 O O . ALA A 1 109 ? 5.273 -1.862 -27.510 1.00 90.00 109 ALA A O 1
ATOM 884 N N . LEU A 1 110 ? 6.746 -3.492 -27.980 1.00 94.25 110 LEU A N 1
ATOM 885 C CA . LEU A 1 110 ? 7.231 -3.620 -26.610 1.00 94.25 110 LEU A CA 1
ATOM 886 C C . LEU A 1 110 ? 8.415 -2.679 -26.357 1.00 94.25 110 LEU A C 1
ATOM 888 O O . LEU A 1 110 ? 9.223 -2.410 -27.251 1.00 94.25 110 LEU A O 1
ATOM 892 N N . ILE A 1 111 ? 8.529 -2.196 -25.126 1.00 95.12 111 ILE A N 1
ATOM 893 C CA . ILE A 1 111 ? 9.753 -1.613 -24.572 1.00 95.12 111 ILE A CA 1
ATOM 894 C C . ILE A 1 111 ? 10.436 -2.713 -23.778 1.00 95.12 111 ILE A C 1
ATOM 896 O O . ILE A 1 111 ? 9.786 -3.335 -22.950 1.00 95.12 111 ILE A O 1
ATOM 900 N N . SER A 1 112 ? 11.726 -2.943 -24.006 1.00 96.25 112 SER A N 1
ATOM 901 C CA . SER A 1 112 ? 12.485 -3.994 -23.326 1.00 96.25 112 SER A CA 1
ATOM 902 C C . SER A 1 112 ? 13.861 -3.517 -22.869 1.00 96.25 112 SER A C 1
ATOM 904 O O . SER A 1 112 ? 14.324 -2.431 -23.233 1.00 96.25 112 SER A O 1
ATOM 906 N N . ASN A 1 113 ? 14.557 -4.371 -22.117 1.00 96.50 113 ASN A N 1
ATOM 907 C CA . ASN A 1 113 ? 15.955 -4.149 -21.747 1.00 96.50 113 ASN A CA 1
ATOM 908 C C . ASN A 1 113 ? 16.922 -4.131 -22.943 1.00 96.50 113 ASN A C 1
ATOM 910 O O . ASN A 1 113 ? 18.048 -3.668 -22.790 1.00 96.50 113 ASN A O 1
ATOM 914 N N . SER A 1 114 ? 16.497 -4.572 -24.130 1.00 94.81 114 SER A N 1
ATOM 915 C CA . SER A 1 114 ? 17.322 -4.619 -25.344 1.00 94.81 114 SER A CA 1
ATOM 916 C C . SER A 1 114 ? 17.230 -3.356 -26.218 1.00 94.81 114 SER A C 1
ATOM 918 O O . SER A 1 114 ? 17.731 -3.337 -27.342 1.00 94.81 114 SER A O 1
ATOM 920 N N . ILE A 1 115 ? 16.577 -2.287 -25.747 1.00 92.88 115 ILE A N 1
ATOM 921 C CA . ILE A 1 115 ? 16.432 -1.043 -26.516 1.00 92.88 115 ILE A CA 1
ATOM 922 C C . ILE A 1 115 ? 17.769 -0.287 -26.655 1.00 92.88 115 ILE A C 1
ATOM 924 O O . ILE A 1 115 ? 18.426 0.037 -25.669 1.00 92.88 115 ILE A O 1
ATOM 928 N N . SER A 1 116 ? 18.131 0.095 -27.883 1.00 89.88 116 SER A N 1
ATOM 929 C CA . SER A 1 116 ? 19.399 0.783 -28.211 1.00 89.88 116 SER A CA 1
ATOM 930 C C . SER A 1 116 ? 19.420 2.289 -27.904 1.00 89.88 116 SER A C 1
ATOM 932 O O . SER A 1 116 ? 20.366 3.009 -28.228 1.00 89.88 116 SER A O 1
ATOM 934 N N . ARG A 1 117 ? 18.369 2.816 -27.260 1.00 89.38 117 ARG A N 1
ATOM 935 C CA . ARG A 1 117 ? 18.259 4.242 -26.896 1.00 89.38 117 ARG A CA 1
ATOM 936 C C . ARG A 1 117 ? 19.443 4.715 -26.035 1.00 89.38 117 ARG A C 1
ATOM 938 O O . ARG A 1 117 ? 19.757 5.904 -26.031 1.00 89.38 117 ARG A O 1
ATOM 945 N N . TYR A 1 118 ? 20.104 3.793 -25.337 1.00 87.94 118 TYR A N 1
ATOM 946 C CA . TYR A 1 118 ? 21.129 4.073 -24.334 1.00 87.94 118 TYR A CA 1
ATOM 947 C C . TYR A 1 118 ? 22.545 3.670 -24.752 1.00 87.94 118 TYR A C 1
ATOM 949 O O . TYR A 1 118 ? 23.440 3.634 -23.904 1.00 87.94 118 TYR A O 1
ATOM 957 N N . ASP A 1 119 ? 22.780 3.444 -26.049 1.00 84.00 119 ASP A N 1
ATOM 958 C CA . ASP A 1 119 ? 24.094 3.074 -26.595 1.00 84.00 119 ASP A CA 1
ATOM 959 C C . ASP A 1 119 ? 25.211 4.044 -26.179 1.00 84.00 119 ASP A C 1
ATOM 961 O O . ASP A 1 119 ? 26.354 3.645 -25.962 1.00 84.00 119 ASP A O 1
ATOM 965 N N . LYS A 1 120 ? 24.869 5.328 -26.016 1.00 85.38 120 LYS A N 1
ATOM 966 C CA . LYS A 1 120 ? 25.800 6.401 -25.629 1.00 85.38 120 LYS A CA 1
ATOM 967 C C . LYS A 1 120 ? 25.893 6.636 -24.115 1.00 85.38 120 LYS A C 1
ATOM 969 O O . LYS A 1 120 ? 26.715 7.437 -23.677 1.00 85.38 120 LYS A O 1
ATOM 974 N N . SER A 1 121 ? 25.055 5.986 -23.309 1.00 84.88 121 SER A N 1
ATOM 975 C CA . SER A 1 121 ? 25.048 6.132 -21.849 1.00 84.88 121 SER A CA 1
ATOM 976 C C . SER A 1 121 ? 26.060 5.185 -21.204 1.00 84.88 121 SER A C 1
ATOM 978 O O . SER A 1 121 ? 26.250 4.066 -21.674 1.00 84.88 121 SER A O 1
ATOM 980 N N . LEU A 1 122 ? 26.676 5.583 -20.087 1.00 86.69 122 LEU A N 1
ATOM 981 C CA . LEU A 1 122 ? 27.578 4.709 -19.322 1.00 86.69 122 LEU A CA 1
ATOM 982 C C . LEU A 1 122 ? 26.832 3.473 -18.805 1.00 86.69 122 LEU A C 1
ATOM 984 O O . LEU A 1 122 ? 25.841 3.628 -18.096 1.00 86.69 122 LEU A O 1
ATOM 988 N N . ALA A 1 123 ? 27.325 2.277 -19.139 1.00 89.12 123 ALA A N 1
ATOM 989 C CA . ALA A 1 123 ? 26.734 1.000 -18.737 1.00 89.12 123 ALA A CA 1
ATOM 990 C C . ALA A 1 123 ? 26.639 0.822 -17.205 1.00 89.12 123 ALA A C 1
ATOM 992 O O . ALA A 1 123 ? 27.281 1.531 -16.427 1.00 89.12 123 ALA A O 1
ATOM 993 N N . GLY A 1 124 ? 25.836 -0.155 -16.777 1.00 93.31 124 GLY A N 1
ATOM 994 C CA . GLY A 1 124 ? 25.614 -0.473 -15.366 1.00 93.31 124 GLY A CA 1
ATOM 995 C C . GLY A 1 124 ? 24.549 0.412 -14.714 1.00 93.31 124 GLY A C 1
ATOM 996 O O . GLY A 1 124 ? 23.589 0.831 -15.362 1.00 93.31 124 GLY A O 1
ATOM 997 N N . ILE A 1 125 ? 24.724 0.720 -13.425 1.00 95.25 125 ILE A N 1
ATOM 998 C CA . ILE A 1 125 ? 23.687 1.363 -12.601 1.00 95.25 125 ILE A CA 1
ATOM 999 C C . ILE A 1 125 ? 23.243 2.737 -13.123 1.00 95.25 125 ILE A C 1
ATOM 1001 O O . ILE A 1 125 ? 22.075 3.097 -13.005 1.00 95.25 125 ILE A O 1
ATOM 1005 N N . LYS A 1 126 ? 24.151 3.503 -13.745 1.00 93.88 126 LYS A N 1
ATOM 1006 C CA . LYS A 1 126 ? 23.812 4.807 -14.335 1.00 93.88 126 LYS A CA 1
ATOM 1007 C C . LYS A 1 126 ? 22.819 4.643 -15.487 1.00 93.88 126 LYS A C 1
ATOM 1009 O O . LYS A 1 126 ? 21.804 5.331 -15.497 1.00 93.88 126 LYS A O 1
ATOM 1014 N N . ARG A 1 127 ? 23.076 3.698 -16.402 1.00 95.44 127 ARG A N 1
ATOM 1015 C CA . ARG A 1 127 ? 22.166 3.368 -17.509 1.00 95.44 127 ARG A CA 1
ATOM 1016 C C . ARG A 1 127 ? 20.819 2.871 -17.000 1.00 95.44 127 ARG A C 1
ATOM 1018 O O . ARG A 1 127 ? 19.798 3.329 -17.499 1.00 95.44 127 ARG A O 1
ATOM 1025 N N . LEU A 1 128 ? 20.818 1.998 -15.988 1.00 96.50 128 LEU A N 1
ATOM 1026 C CA . LEU A 1 128 ? 19.586 1.505 -15.371 1.00 96.50 128 LEU A CA 1
ATOM 1027 C C . LEU A 1 128 ? 18.739 2.651 -14.810 1.00 96.50 128 LEU A C 1
ATOM 1029 O O . LEU A 1 128 ? 17.551 2.713 -15.097 1.00 96.50 128 LEU A O 1
ATOM 1033 N N . LYS A 1 129 ? 19.338 3.580 -14.054 1.00 95.56 129 LYS A N 1
ATOM 1034 C CA . LYS A 1 129 ? 18.606 4.735 -13.511 1.00 95.56 129 LYS A CA 1
ATOM 1035 C C . LYS A 1 129 ? 18.000 5.593 -14.617 1.00 95.56 129 LYS A C 1
ATOM 1037 O O . LYS A 1 129 ? 16.838 5.957 -14.522 1.00 95.56 129 LYS A O 1
ATOM 1042 N N . THR A 1 130 ? 18.749 5.868 -15.687 1.00 94.81 130 THR A N 1
ATOM 1043 C CA . THR A 1 130 ? 18.215 6.615 -16.838 1.00 94.81 130 THR A CA 1
ATOM 1044 C C . THR A 1 130 ? 17.092 5.856 -17.551 1.00 94.81 130 THR A C 1
ATOM 1046 O O . THR A 1 130 ? 16.132 6.471 -18.008 1.00 94.81 130 THR A O 1
ATOM 1049 N N . PHE A 1 131 ? 17.193 4.529 -17.645 1.00 96.62 131 PHE A N 1
ATOM 1050 C CA . PHE A 1 131 ? 16.136 3.687 -18.199 1.00 96.62 131 PHE A CA 1
ATOM 1051 C C . PHE A 1 131 ? 14.872 3.716 -17.338 1.00 96.62 131 PHE A C 1
ATOM 1053 O O . PHE A 1 131 ? 13.799 3.968 -17.868 1.00 96.62 131 PHE A O 1
ATOM 1060 N N . LEU A 1 132 ? 15.008 3.554 -16.021 1.00 96.44 132 LEU A N 1
ATOM 1061 C CA . LEU A 1 132 ? 13.908 3.648 -15.063 1.00 96.44 132 LEU A CA 1
ATOM 1062 C C . LEU A 1 132 ? 13.203 5.004 -15.143 1.00 96.44 132 LEU A C 1
ATOM 1064 O O . LEU A 1 132 ? 12.000 5.040 -15.359 1.00 96.44 132 LEU A O 1
ATOM 1068 N N . THR A 1 133 ? 13.946 6.115 -15.077 1.00 94.00 133 THR A N 1
ATOM 1069 C CA . THR A 1 133 ? 13.357 7.459 -15.203 1.00 94.00 133 THR A CA 1
ATOM 1070 C C . THR A 1 133 ? 12.577 7.625 -16.504 1.00 94.00 133 THR A C 1
ATOM 1072 O O . THR A 1 133 ? 11.504 8.213 -16.500 1.00 94.00 133 THR A O 1
ATOM 1075 N N . TRP A 1 134 ? 13.083 7.072 -17.608 1.00 95.31 134 TRP A N 1
ATOM 1076 C CA . TRP A 1 134 ? 12.356 7.106 -18.871 1.00 95.31 134 TRP A CA 1
ATOM 1077 C C . TRP A 1 134 ? 11.097 6.234 -18.858 1.00 95.31 134 TRP A C 1
ATOM 1079 O O . TRP A 1 134 ? 10.078 6.659 -19.389 1.00 95.31 134 TRP A O 1
ATOM 1089 N N . VAL A 1 135 ? 11.141 5.041 -18.257 1.00 95.81 135 VAL A N 1
ATOM 1090 C CA . VAL A 1 135 ? 9.945 4.202 -18.076 1.00 95.81 135 VAL A CA 1
ATOM 1091 C C . VAL A 1 135 ? 8.889 4.966 -17.280 1.00 95.81 135 VAL A C 1
ATOM 1093 O O . VAL A 1 135 ? 7.739 4.994 -17.706 1.00 95.81 135 VAL A O 1
ATOM 1096 N N . TYR A 1 136 ? 9.278 5.664 -16.209 1.00 94.38 136 TYR A N 1
ATOM 1097 C CA . TYR A 1 136 ? 8.368 6.467 -15.381 1.00 94.38 136 TYR A CA 1
ATOM 1098 C C . TYR A 1 136 ? 7.687 7.604 -16.157 1.00 94.38 136 TYR A C 1
ATOM 1100 O O . TYR A 1 136 ? 6.614 8.058 -15.784 1.00 94.38 136 TYR A O 1
ATOM 1108 N N . ASP A 1 137 ? 8.299 8.111 -17.231 1.00 93.00 137 ASP A N 1
ATOM 1109 C CA . ASP A 1 137 ? 7.680 9.129 -18.097 1.00 93.00 137 ASP A CA 1
ATOM 1110 C C . ASP A 1 137 ? 6.616 8.546 -19.042 1.00 93.00 137 ASP A C 1
ATOM 1112 O O . ASP A 1 137 ? 5.897 9.293 -19.706 1.00 93.00 137 ASP A O 1
ATOM 1116 N N . LEU A 1 138 ? 6.542 7.219 -19.154 1.00 92.81 138 LEU A N 1
ATOM 1117 C CA . LEU A 1 138 ? 5.636 6.517 -20.062 1.00 92.81 138 LEU A CA 1
ATOM 1118 C C . LEU A 1 138 ? 4.534 5.766 -19.327 1.00 92.81 138 LEU A C 1
ATOM 1120 O O . LEU A 1 138 ? 3.424 5.649 -19.846 1.00 92.81 138 LEU A O 1
ATOM 1124 N N . VAL A 1 139 ? 4.859 5.198 -18.168 1.00 92.31 139 VAL A N 1
ATOM 1125 C CA . VAL A 1 139 ? 3.934 4.359 -17.417 1.00 92.31 139 VAL A CA 1
ATOM 1126 C C . VAL A 1 139 ? 3.040 5.193 -16.518 1.00 92.31 139 VAL A C 1
ATOM 1128 O O . VAL A 1 139 ? 3.355 6.293 -16.086 1.00 92.31 139 VAL A O 1
ATOM 1131 N N . SER A 1 140 ? 1.890 4.618 -16.222 1.00 91.19 140 SER A N 1
ATOM 1132 C CA . SER A 1 140 ? 1.058 5.006 -15.095 1.00 91.19 140 SER A CA 1
ATOM 1133 C C . SER A 1 140 ? 0.349 3.749 -14.622 1.00 91.19 140 SER A C 1
ATOM 1135 O O . SER A 1 140 ? 0.458 2.688 -15.252 1.00 91.19 140 SER A O 1
ATOM 1137 N N . THR A 1 141 ? -0.453 3.860 -13.567 1.00 90.44 141 THR A N 1
ATOM 1138 C CA . THR A 1 141 ? -1.321 2.751 -13.181 1.00 90.44 141 THR A CA 1
ATOM 1139 C C . THR A 1 141 ? -2.175 2.296 -14.366 1.00 90.44 141 THR A C 1
ATOM 1141 O O . THR A 1 141 ? -2.486 1.110 -14.459 1.00 90.44 141 THR A O 1
ATOM 1144 N N . HIS A 1 142 ? -2.537 3.177 -15.311 1.00 88.25 142 HIS A N 1
ATOM 1145 C CA . HIS A 1 142 ? -3.385 2.833 -16.459 1.00 88.25 142 HIS A CA 1
ATOM 1146 C C . HIS A 1 142 ? -2.804 1.764 -17.388 1.00 88.25 142 HIS A C 1
ATOM 1148 O O . HIS A 1 142 ? -3.585 1.048 -18.006 1.00 88.25 142 HIS A O 1
ATOM 1154 N N . GLY A 1 143 ? -1.473 1.671 -17.489 1.00 89.81 143 GLY A N 1
ATOM 1155 C CA . GLY A 1 143 ? -0.795 0.709 -18.365 1.00 89.81 143 GLY A CA 1
ATOM 1156 C C . GLY A 1 143 ? -0.590 -0.670 -17.734 1.00 89.81 143 GLY A C 1
ATOM 1157 O O . GLY A 1 143 ? -0.454 -1.654 -18.450 1.00 89.81 143 GLY A O 1
ATOM 1158 N N . LEU A 1 144 ? -0.635 -0.773 -16.399 1.00 93.81 144 LEU A N 1
ATOM 1159 C CA . LEU A 1 144 ? -0.382 -2.033 -15.690 1.00 93.81 144 LEU A CA 1
ATOM 1160 C C . LEU A 1 144 ? -1.254 -3.220 -16.149 1.00 93.81 144 LEU A C 1
ATOM 1162 O O . LEU A 1 144 ? -0.710 -4.318 -16.242 1.00 93.81 144 LEU A O 1
ATOM 1166 N N . PRO A 1 145 ? -2.562 -3.077 -16.449 1.00 93.06 145 PRO A N 1
ATOM 1167 C CA . PRO A 1 145 ? -3.373 -4.200 -16.932 1.00 93.06 145 PRO A CA 1
ATOM 1168 C C . PRO A 1 145 ? -2.893 -4.807 -18.253 1.00 93.06 145 PRO A C 1
ATOM 1170 O O . PRO A 1 145 ? -3.115 -5.992 -18.487 1.00 93.06 145 PRO A O 1
ATOM 1173 N N . ASP A 1 146 ? -2.236 -4.025 -19.111 1.00 92.38 146 ASP A N 1
ATOM 1174 C CA . ASP A 1 146 ? -1.728 -4.535 -20.387 1.00 92.38 146 ASP A CA 1
ATOM 1175 C C . ASP A 1 146 ? -0.504 -5.439 -20.160 1.00 92.38 146 ASP A C 1
ATOM 1177 O O . ASP A 1 146 ? -0.293 -6.414 -20.880 1.00 92.38 146 ASP A O 1
ATOM 1181 N N . ASP A 1 147 ? 0.268 -5.171 -19.104 1.00 96.00 147 ASP A N 1
ATOM 1182 C CA . ASP A 1 147 ? 1.482 -5.912 -18.739 1.00 96.00 147 ASP A CA 1
ATOM 1183 C C . ASP A 1 147 ? 1.243 -7.011 -17.692 1.00 96.00 147 ASP A C 1
ATOM 1185 O O . ASP A 1 147 ? 2.154 -7.764 -17.332 1.00 96.00 147 ASP A O 1
ATOM 1189 N N . THR A 1 148 ? 0.018 -7.109 -17.176 1.00 96.88 148 THR A N 1
ATOM 1190 C CA . THR A 1 148 ? -0.347 -8.030 -16.097 1.00 96.88 148 THR A CA 1
ATOM 1191 C C . THR A 1 148 ? -1.594 -8.843 -16.436 1.00 96.88 148 THR A C 1
ATOM 1193 O O . THR A 1 148 ? -2.237 -8.645 -17.467 1.00 96.88 148 THR A O 1
ATOM 1196 N N . TYR A 1 149 ? -1.903 -9.831 -15.605 1.00 96.75 149 TYR A N 1
ATOM 1197 C CA . TYR A 1 149 ? -3.113 -10.638 -15.700 1.00 96.75 149 TYR A CA 1
ATOM 1198 C C . TYR A 1 149 ? -3.698 -10.909 -14.313 1.00 96.75 149 TYR A C 1
ATOM 1200 O O . TYR A 1 149 ? -2.986 -10.825 -13.316 1.00 96.75 149 TYR A O 1
ATOM 1208 N N . SER A 1 150 ? -4.985 -11.230 -14.227 1.00 97.00 150 SER A N 1
ATOM 1209 C CA . SER A 1 150 ? -5.668 -11.566 -12.978 1.00 97.00 150 SER A CA 1
ATOM 1210 C C . SER A 1 150 ? -5.386 -13.011 -12.547 1.00 97.00 150 SER A C 1
ATOM 1212 O O . SER A 1 150 ? -5.792 -13.927 -13.258 1.00 97.00 150 SER A O 1
ATOM 1214 N N . PRO A 1 151 ? -4.723 -13.248 -11.398 1.00 97.19 151 PRO A N 1
ATOM 1215 C CA . PRO A 1 151 ? -4.486 -14.591 -10.880 1.00 97.19 151 PRO A CA 1
ATOM 1216 C C . PRO A 1 151 ? -5.658 -15.073 -9.999 1.00 97.19 151 PRO A C 1
ATOM 1218 O O . PRO A 1 151 ? -6.451 -14.251 -9.520 1.00 97.19 151 PRO A O 1
ATOM 1221 N N . PRO A 1 152 ? -5.773 -16.387 -9.730 1.00 97.00 152 PRO A N 1
ATOM 1222 C CA . PRO A 1 152 ? -6.683 -16.902 -8.709 1.00 97.00 152 PRO A CA 1
ATOM 1223 C C . PRO A 1 152 ? -6.181 -16.552 -7.299 1.00 97.00 152 PRO A C 1
ATOM 1225 O O . PRO A 1 152 ? -5.007 -16.219 -7.114 1.00 97.00 152 PRO A O 1
ATOM 1228 N N . PHE A 1 153 ? -7.045 -16.648 -6.283 1.00 95.81 153 PHE A N 1
ATOM 1229 C CA . PHE A 1 153 ? -6.677 -16.266 -4.912 1.00 95.81 153 PHE A CA 1
ATOM 1230 C C . PHE A 1 153 ? -5.496 -17.083 -4.367 1.00 95.81 153 PHE A C 1
ATOM 1232 O O . PHE A 1 153 ? -4.665 -16.529 -3.658 1.00 95.81 153 PHE A O 1
ATOM 1239 N N . GLU A 1 154 ? -5.386 -18.376 -4.683 1.00 95.38 154 GLU A N 1
ATOM 1240 C CA . GLU A 1 154 ? -4.285 -19.229 -4.210 1.00 95.38 154 GLU A CA 1
ATOM 1241 C C . GLU A 1 154 ? -2.915 -18.873 -4.801 1.00 95.38 154 GLU A C 1
ATOM 1243 O O . GLU A 1 154 ? -1.892 -19.244 -4.226 1.00 95.38 154 GLU A O 1
ATOM 1248 N N . ALA A 1 155 ? -2.888 -18.156 -5.927 1.00 96.44 155 ALA A N 1
ATOM 1249 C CA . ALA A 1 155 ? -1.658 -17.675 -6.548 1.00 96.44 155 ALA A CA 1
ATOM 1250 C C . ALA A 1 155 ? -1.241 -16.286 -6.033 1.00 96.44 155 ALA A C 1
ATOM 1252 O O . ALA A 1 155 ? -0.146 -15.819 -6.348 1.00 96.44 155 ALA A O 1
ATOM 1253 N N . VAL A 1 156 ? -2.084 -15.623 -5.231 1.00 97.81 156 VAL A N 1
ATOM 1254 C CA . VAL A 1 156 ? -1.758 -14.330 -4.622 1.00 97.81 156 VAL A CA 1
ATOM 1255 C C . VAL A 1 156 ? -0.639 -14.522 -3.602 1.00 97.81 156 VAL A C 1
ATOM 1257 O O . VAL A 1 156 ? -0.750 -15.278 -2.639 1.00 97.81 156 VAL A O 1
ATOM 1260 N N . GLY A 1 157 ? 0.453 -13.803 -3.814 1.00 97.50 157 GLY A N 1
ATOM 1261 C CA . GLY A 1 157 ? 1.701 -13.950 -3.077 1.00 97.50 157 GLY A CA 1
ATOM 1262 C C . GLY A 1 157 ? 2.588 -12.716 -3.207 1.00 97.50 157 GLY A C 1
ATOM 1263 O O . GLY A 1 157 ? 2.173 -11.720 -3.808 1.00 97.50 157 GLY A O 1
ATOM 1264 N N . PRO A 1 158 ? 3.824 -12.770 -2.685 1.00 98.25 158 PRO A N 1
ATOM 1265 C CA . PRO A 1 158 ? 4.850 -11.784 -3.009 1.00 98.25 158 PRO A CA 1
ATOM 1266 C C . PRO A 1 158 ? 4.915 -11.500 -4.517 1.00 98.25 158 PRO A C 1
ATOM 1268 O O . PRO A 1 158 ? 4.773 -12.403 -5.332 1.00 98.25 158 PRO A O 1
ATOM 1271 N N . GLY A 1 159 ? 5.078 -10.241 -4.902 1.00 97.69 159 GLY A N 1
ATOM 1272 C CA . GLY A 1 159 ? 5.105 -9.802 -6.302 1.00 97.69 159 GLY A CA 1
ATOM 1273 C C . GLY A 1 159 ? 3.735 -9.682 -6.968 1.00 97.69 159 GLY A C 1
ATOM 1274 O O . GLY A 1 159 ? 3.647 -9.083 -8.039 1.00 97.69 159 GLY A O 1
ATOM 1275 N N . THR A 1 160 ? 2.659 -10.165 -6.335 1.00 98.25 160 THR A N 1
ATOM 1276 C CA . THR A 1 160 ? 1.297 -9.834 -6.774 1.00 98.25 160 THR A CA 1
ATOM 1277 C C . THR A 1 160 ? 1.055 -8.341 -6.589 1.00 98.25 160 THR A C 1
ATOM 1279 O O . THR A 1 160 ? 1.411 -7.751 -5.568 1.00 98.25 160 THR A O 1
ATOM 1282 N N . ILE A 1 161 ? 0.422 -7.735 -7.581 1.00 98.00 161 ILE A N 1
ATOM 1283 C CA . ILE A 1 161 ? 0.047 -6.330 -7.604 1.00 98.00 161 ILE A CA 1
ATOM 1284 C C . ILE A 1 161 ? -1.429 -6.226 -7.216 1.00 98.00 161 ILE A C 1
ATOM 1286 O O . ILE A 1 161 ? -2.259 -7.012 -7.667 1.00 98.00 161 ILE A O 1
ATOM 1290 N N . ILE A 1 162 ? -1.773 -5.248 -6.386 1.00 96.94 162 ILE A N 1
ATOM 1291 C CA . ILE A 1 162 ? -3.161 -4.842 -6.158 1.00 96.94 162 ILE A CA 1
ATOM 1292 C C . ILE A 1 162 ? -3.367 -3.540 -6.913 1.00 96.94 162 ILE A C 1
ATOM 1294 O O . ILE A 1 162 ? -2.702 -2.554 -6.606 1.00 96.94 162 ILE A O 1
ATOM 1298 N N . LEU A 1 163 ? -4.281 -3.530 -7.878 1.00 94.75 163 LEU A N 1
ATOM 1299 C CA . LEU A 1 163 ? -4.593 -2.363 -8.696 1.00 94.75 163 LEU A CA 1
ATOM 1300 C C . LEU A 1 163 ? -5.984 -1.832 -8.335 1.00 94.75 163 LEU A C 1
ATOM 1302 O O . LEU A 1 163 ? -6.936 -2.605 -8.238 1.00 94.75 163 LEU A O 1
ATOM 1306 N N . THR A 1 164 ? -6.111 -0.527 -8.103 1.00 91.50 164 THR A N 1
ATOM 1307 C CA . THR A 1 164 ? -7.426 0.123 -7.916 1.00 91.50 164 THR A CA 1
ATOM 1308 C C . THR A 1 164 ? -8.106 0.412 -9.249 1.00 91.50 164 THR A C 1
ATOM 1310 O O . THR A 1 164 ? -7.550 0.082 -10.285 1.00 91.50 164 THR A O 1
ATOM 1313 N N . SER A 1 165 ? -9.309 0.991 -9.253 1.00 87.12 165 SER A N 1
ATOM 1314 C CA . SER A 1 165 ? -9.984 1.440 -10.474 1.00 87.12 165 SER A CA 1
ATOM 1315 C C . SER A 1 165 ? -9.278 2.648 -11.097 1.00 87.12 165 SER A C 1
ATOM 1317 O O . SER A 1 165 ? -8.477 3.328 -10.444 1.00 87.12 165 SER A O 1
ATOM 1319 N N . LYS A 1 166 ? -9.618 2.985 -12.347 1.00 83.19 166 LYS A N 1
ATOM 1320 C CA . LYS A 1 166 ? -9.088 4.189 -13.005 1.00 83.19 166 LYS A CA 1
ATOM 1321 C C . LYS A 1 166 ? -9.525 5.475 -12.325 1.00 83.19 166 LYS A C 1
ATOM 1323 O O . LYS A 1 166 ? -9.034 6.518 -12.697 1.00 83.19 166 LYS A O 1
ATOM 1328 N N . LYS A 1 167 ? -10.458 5.439 -11.375 1.00 81.44 167 LYS A N 1
ATOM 1329 C CA . LYS A 1 167 ? -10.817 6.620 -10.588 1.00 81.44 167 LYS A CA 1
ATOM 1330 C C . LYS A 1 167 ? -9.837 6.864 -9.436 1.00 81.44 167 LYS A C 1
ATOM 1332 O O . LYS A 1 167 ? -9.591 8.008 -9.081 1.00 81.44 167 LYS A O 1
ATOM 1337 N N . ASN A 1 168 ? -9.283 5.795 -8.861 1.00 78.38 168 ASN A N 1
ATOM 1338 C CA . ASN A 1 168 ? -8.412 5.873 -7.686 1.00 78.38 168 ASN A CA 1
ATOM 1339 C C . ASN A 1 168 ? -6.916 5.854 -8.022 1.00 78.38 168 ASN A C 1
ATOM 1341 O O . ASN A 1 168 ? -6.120 6.298 -7.204 1.00 78.38 168 ASN A O 1
ATOM 1345 N N . HIS A 1 169 ? -6.521 5.375 -9.207 1.00 84.19 169 HIS A N 1
ATOM 1346 C CA . HIS A 1 169 ? -5.153 5.485 -9.741 1.00 84.19 169 HIS A CA 1
ATOM 1347 C C . HIS A 1 169 ? -4.022 4.950 -8.841 1.00 84.19 169 HIS A C 1
ATOM 1349 O O . HIS A 1 169 ? -2.869 5.336 -9.014 1.00 84.19 169 HIS A O 1
ATOM 1355 N N . HIS A 1 170 ? -4.307 4.052 -7.903 1.00 90.25 170 HIS A N 1
ATOM 1356 C CA . HIS A 1 170 ? -3.330 3.470 -6.983 1.00 90.25 170 HIS A CA 1
ATOM 1357 C C . HIS A 1 170 ? -2.983 2.021 -7.317 1.00 90.25 170 HIS A C 1
ATOM 1359 O O . HIS A 1 170 ? -3.831 1.246 -7.774 1.00 90.25 170 HIS A O 1
ATOM 1365 N N . SER A 1 171 ? -1.744 1.657 -6.991 1.00 94.06 171 SER A N 1
ATOM 1366 C CA . SER A 1 171 ? -1.233 0.292 -7.019 1.00 94.06 171 SER A CA 1
ATOM 1367 C C . SER A 1 171 ? -0.381 -0.016 -5.788 1.00 94.06 171 SER A C 1
ATOM 1369 O O . SER A 1 171 ? 0.320 0.851 -5.264 1.00 94.06 171 SER A O 1
ATOM 1371 N N . TRP A 1 172 ? -0.419 -1.275 -5.358 1.00 95.94 172 TRP A N 1
ATOM 1372 C CA . TRP A 1 172 ? 0.448 -1.836 -4.320 1.00 95.94 172 TRP A CA 1
ATOM 1373 C C . TRP A 1 172 ? 1.153 -3.077 -4.855 1.00 95.94 172 TRP A C 1
ATOM 1375 O O . TRP A 1 172 ? 0.561 -3.822 -5.629 1.00 95.94 172 TRP A O 1
ATOM 1385 N N . THR A 1 173 ? 2.372 -3.337 -4.392 1.00 97.94 173 THR A N 1
ATOM 1386 C CA . THR A 1 173 ? 3.037 -4.637 -4.547 1.00 97.94 173 THR A CA 1
ATOM 1387 C C . THR A 1 173 ? 2.979 -5.375 -3.219 1.00 97.94 173 THR A C 1
ATOM 1389 O O . THR A 1 173 ? 3.349 -4.818 -2.188 1.00 97.94 173 THR A O 1
ATOM 1392 N N . ILE A 1 174 ? 2.533 -6.627 -3.219 1.00 98.38 174 ILE A N 1
ATOM 1393 C CA . ILE A 1 174 ? 2.629 -7.493 -2.045 1.00 98.38 174 ILE A CA 1
ATOM 1394 C C . ILE A 1 174 ? 4.103 -7.884 -1.870 1.00 98.38 174 ILE A C 1
ATOM 1396 O O . ILE A 1 174 ? 4.676 -8.551 -2.727 1.00 98.38 174 ILE A O 1
ATOM 1400 N N . ARG A 1 175 ? 4.730 -7.461 -0.771 1.00 97.88 175 ARG A N 1
ATOM 1401 C CA . ARG A 1 175 ? 6.066 -7.900 -0.345 1.00 97.88 175 ARG A CA 1
ATOM 1402 C C . ARG A 1 175 ? 6.003 -9.276 0.300 1.00 97.88 175 ARG A C 1
ATOM 1404 O O . ARG A 1 175 ? 6.786 -10.153 -0.045 1.00 97.88 175 ARG A O 1
ATOM 1411 N N . ASP A 1 176 ? 5.065 -9.463 1.221 1.00 97.75 176 ASP A N 1
ATOM 1412 C CA . ASP A 1 176 ? 4.849 -10.729 1.917 1.00 97.75 176 ASP A CA 1
ATOM 1413 C C . ASP A 1 176 ? 3.373 -10.926 2.278 1.00 97.75 176 ASP A C 1
ATOM 1415 O O . ASP A 1 176 ? 2.556 -10.012 2.172 1.00 97.75 176 ASP A O 1
ATOM 1419 N N . ILE A 1 177 ? 3.019 -12.131 2.716 1.00 97.12 177 ILE A N 1
ATOM 1420 C CA . ILE A 1 177 ? 1.727 -12.445 3.311 1.00 97.12 177 ILE A CA 1
ATOM 1421 C C . ILE A 1 177 ? 1.978 -13.065 4.680 1.00 97.12 177 ILE A C 1
ATOM 1423 O O . ILE A 1 177 ? 2.562 -14.142 4.816 1.00 97.12 177 ILE A O 1
ATOM 1427 N N . THR A 1 178 ? 1.487 -12.390 5.715 1.00 95.94 178 THR A N 1
ATOM 1428 C CA . THR A 1 178 ? 1.550 -12.884 7.092 1.00 95.94 178 THR A CA 1
ATOM 1429 C C . THR A 1 178 ? 0.886 -14.256 7.211 1.00 95.94 178 THR A C 1
ATOM 1431 O O . THR A 1 178 ? -0.010 -14.618 6.448 1.00 95.94 178 THR A O 1
ATOM 1434 N N . ARG A 1 179 ? 1.225 -15.020 8.256 1.00 95.56 179 ARG A N 1
ATOM 1435 C CA . ARG A 1 179 ? 0.565 -16.315 8.516 1.00 95.56 179 ARG A CA 1
ATOM 1436 C C . ARG A 1 179 ? -0.958 -16.202 8.664 1.00 95.56 179 ARG A C 1
ATOM 1438 O O . ARG A 1 179 ? -1.645 -17.198 8.482 1.00 95.56 179 ARG A O 1
ATOM 1445 N N . ALA A 1 180 ? -1.470 -15.021 8.993 1.00 95.19 180 ALA A N 1
ATOM 1446 C CA . ALA A 1 180 ? -2.890 -14.715 9.118 1.00 95.19 180 ALA A CA 1
ATOM 1447 C C . ALA A 1 180 ? -3.585 -14.354 7.790 1.00 95.19 180 ALA A C 1
ATOM 1449 O O . ALA A 1 180 ? -4.765 -14.003 7.800 1.00 95.19 180 ALA A O 1
ATOM 1450 N N . GLY A 1 181 ? -2.864 -14.385 6.664 1.00 96.06 181 GLY A N 1
ATOM 1451 C CA . GLY A 1 181 ? -3.395 -14.027 5.347 1.00 96.06 181 GLY A CA 1
ATOM 1452 C C . GLY A 1 181 ? -3.503 -12.519 5.101 1.00 96.06 181 GLY A C 1
ATOM 1453 O O . GLY A 1 181 ? -4.158 -12.106 4.149 1.00 96.06 181 GLY A O 1
ATOM 1454 N N . ASN A 1 182 ? -2.911 -11.678 5.955 1.00 95.50 182 ASN A N 1
ATOM 1455 C CA . ASN A 1 182 ? -2.819 -10.236 5.703 1.00 95.50 182 ASN A CA 1
ATOM 1456 C C . ASN A 1 182 ? -1.579 -9.938 4.854 1.00 95.50 182 ASN A C 1
ATOM 1458 O O . ASN A 1 182 ? -0.514 -10.471 5.184 1.00 95.50 182 ASN A O 1
ATOM 1462 N N . PRO A 1 183 ? -1.689 -9.095 3.818 1.00 96.56 183 PRO A N 1
ATOM 1463 C CA . PRO A 1 183 ? -0.563 -8.731 2.990 1.00 96.56 183 PRO A CA 1
ATOM 1464 C C . PRO A 1 183 ? 0.282 -7.675 3.693 1.00 96.56 183 PRO A C 1
ATOM 1466 O O . PRO A 1 183 ? -0.224 -6.828 4.429 1.00 96.56 183 PRO A O 1
ATOM 1469 N N . ASP A 1 184 ? 1.564 -7.725 3.397 1.00 95.75 184 ASP A N 1
ATOM 1470 C CA . ASP A 1 184 ? 2.527 -6.669 3.612 1.00 95.75 184 ASP A CA 1
ATOM 1471 C C . ASP A 1 184 ? 2.734 -5.946 2.282 1.00 95.75 184 ASP A C 1
ATOM 1473 O O . ASP A 1 184 ? 3.223 -6.532 1.317 1.00 95.75 184 ASP A O 1
ATOM 1477 N N . LEU A 1 185 ? 2.253 -4.714 2.190 1.00 95.62 185 LEU A N 1
ATOM 1478 C CA . LEU A 1 185 ? 2.150 -3.952 0.954 1.00 95.62 185 LEU A CA 1
ATOM 1479 C C . LEU A 1 185 ? 3.253 -2.907 0.879 1.00 95.62 185 LEU A C 1
ATOM 1481 O O . LEU A 1 185 ? 3.339 -2.059 1.762 1.00 95.62 185 LEU A O 1
ATOM 1485 N N . LEU A 1 186 ? 3.990 -2.894 -0.228 1.00 95.06 186 LEU A N 1
ATOM 1486 C CA . LEU A 1 186 ? 4.840 -1.784 -0.646 1.00 95.06 186 LEU A CA 1
ATOM 1487 C C . LEU A 1 186 ? 4.094 -0.917 -1.651 1.00 95.06 186 LEU A C 1
ATOM 1489 O O . LEU A 1 186 ? 3.521 -1.414 -2.625 1.00 95.06 186 LEU A O 1
ATOM 1493 N N . PHE A 1 187 ? 4.108 0.389 -1.431 1.00 92.38 187 PHE A N 1
ATOM 1494 C CA . PHE A 1 187 ? 3.478 1.349 -2.326 1.00 92.38 187 PHE A CA 1
ATOM 1495 C C . PHE A 1 187 ? 4.123 2.715 -2.201 1.00 92.38 187 PHE A C 1
ATOM 1497 O O . PHE A 1 187 ? 4.814 3.009 -1.233 1.00 92.38 187 PHE A O 1
ATOM 1504 N N . ASN A 1 188 ? 3.848 3.588 -3.158 1.00 87.69 188 ASN A N 1
ATOM 1505 C CA . ASN A 1 188 ? 4.037 5.008 -2.933 1.00 87.69 188 ASN A CA 1
ATOM 1506 C C . ASN A 1 188 ? 2.765 5.772 -3.286 1.00 87.69 188 ASN A C 1
ATOM 1508 O O . ASN A 1 188 ? 1.808 5.214 -3.816 1.00 87.69 188 ASN A O 1
ATOM 1512 N N . SER A 1 189 ? 2.729 7.048 -2.939 1.00 77.00 189 SER A N 1
ATOM 1513 C CA . SER A 1 189 ? 1.670 7.955 -3.366 1.00 77.00 189 SER A CA 1
ATOM 1514 C C . SER A 1 189 ? 1.983 8.481 -4.770 1.00 77.00 189 SER A C 1
ATOM 1516 O O . SER A 1 189 ? 3.146 8.505 -5.162 1.00 77.00 189 SER A O 1
ATOM 1518 N N . THR A 1 190 ? 0.975 8.964 -5.500 1.00 69.38 190 THR A N 1
ATOM 1519 C CA . THR A 1 190 ? 1.140 9.664 -6.800 1.00 69.38 190 THR A CA 1
ATOM 1520 C C . THR A 1 190 ? 2.179 10.789 -6.726 1.00 69.38 190 THR A C 1
ATOM 1522 O O . THR A 1 190 ? 2.935 11.052 -7.650 1.00 69.38 190 THR A O 1
ATOM 1525 N N . VAL A 1 191 ? 2.265 11.398 -5.551 1.00 64.50 191 VAL A N 1
ATOM 1526 C CA . VAL A 1 191 ? 3.166 12.497 -5.215 1.00 64.50 191 VAL A CA 1
ATOM 1527 C C . VAL A 1 191 ? 4.599 12.052 -4.987 1.00 64.50 191 VAL A C 1
ATOM 1529 O O . VAL A 1 191 ? 5.496 12.866 -5.147 1.00 64.50 191 VAL A O 1
ATOM 1532 N N . GLY A 1 192 ? 4.835 10.780 -4.637 1.00 60.59 192 GLY A N 1
ATOM 1533 C CA . GLY A 1 192 ? 6.128 10.264 -4.175 1.00 60.59 192 GLY A CA 1
ATOM 1534 C C . GLY A 1 192 ? 7.285 10.602 -5.112 1.00 60.59 192 GLY A C 1
ATOM 1535 O O . GLY A 1 192 ? 8.382 10.922 -4.662 1.00 60.59 192 GLY A O 1
ATOM 1536 N N . ARG A 1 193 ? 7.009 10.682 -6.416 1.00 67.38 193 ARG A N 1
ATOM 1537 C CA . ARG A 1 193 ? 7.956 11.126 -7.439 1.00 67.38 193 ARG A CA 1
ATOM 1538 C C . ARG A 1 193 ? 8.552 12.523 -7.191 1.00 67.38 193 ARG A C 1
ATOM 1540 O O . ARG A 1 193 ? 9.721 12.756 -7.507 1.00 67.38 193 ARG A O 1
ATOM 1547 N N . THR A 1 194 ? 7.792 13.452 -6.618 1.00 65.75 194 THR A N 1
ATOM 1548 C CA . THR A 1 194 ? 8.233 14.829 -6.326 1.00 65.75 194 THR A CA 1
ATOM 1549 C C . THR A 1 194 ? 8.552 15.060 -4.847 1.00 65.75 194 THR A C 1
ATOM 1551 O O . THR A 1 194 ? 9.240 16.024 -4.516 1.00 65.75 194 THR A O 1
ATOM 1554 N N . SER A 1 195 ? 8.102 14.148 -3.988 1.00 62.31 195 SER A N 1
ATOM 1555 C CA . SER A 1 195 ? 7.795 14.383 -2.576 1.00 62.31 195 SER A CA 1
ATOM 1556 C C . SER A 1 195 ? 8.791 13.772 -1.592 1.00 62.31 195 SER A C 1
ATOM 1558 O O . SER A 1 195 ? 9.152 14.376 -0.581 1.00 62.31 195 SER A O 1
ATOM 1560 N N . GLY A 1 196 ? 9.295 12.577 -1.903 1.00 69.56 196 GLY A N 1
ATOM 1561 C CA . GLY A 1 196 ? 10.114 11.820 -0.967 1.00 69.56 196 GLY A CA 1
ATOM 1562 C C . GLY A 1 196 ? 10.812 10.636 -1.618 1.00 69.56 196 GLY A C 1
ATOM 1563 O O . GLY A 1 196 ? 10.473 10.206 -2.716 1.00 69.56 196 GLY A O 1
ATOM 1564 N N . PHE A 1 197 ? 11.834 10.125 -0.936 1.00 75.19 197 PHE A N 1
ATOM 1565 C CA . PHE A 1 197 ? 12.563 8.929 -1.368 1.00 75.19 197 PHE A CA 1
ATOM 1566 C C . PHE A 1 197 ? 12.060 7.655 -0.681 1.00 75.19 197 PHE A C 1
ATOM 1568 O O . PHE A 1 197 ? 12.395 6.557 -1.120 1.00 75.19 197 PHE A O 1
ATOM 1575 N N . ASP A 1 198 ? 11.293 7.797 0.402 1.00 85.06 198 ASP A N 1
ATOM 1576 C CA . ASP A 1 198 ? 10.744 6.660 1.129 1.00 85.06 198 ASP A CA 1
ATOM 1577 C C . ASP A 1 198 ? 9.529 6.084 0.396 1.00 85.06 198 ASP A C 1
ATOM 1579 O O . ASP A 1 198 ? 8.616 6.794 -0.035 1.00 85.06 198 ASP A O 1
ATOM 1583 N N . VAL A 1 199 ? 9.535 4.764 0.287 1.00 90.19 199 VAL A N 1
ATOM 1584 C CA . VAL A 1 199 ? 8.385 3.931 -0.042 1.00 90.19 199 VAL A CA 1
ATOM 1585 C C . VAL A 1 199 ? 7.549 3.757 1.230 1.00 90.19 199 VAL A C 1
ATOM 1587 O O . VAL A 1 199 ? 8.051 3.822 2.350 1.00 90.19 199 VAL A O 1
ATOM 1590 N N . GLN A 1 200 ? 6.249 3.552 1.071 1.00 87.94 200 GLN A N 1
ATOM 1591 C CA . GLN A 1 200 ? 5.318 3.321 2.169 1.00 87.94 200 GLN A CA 1
ATOM 1592 C C . GLN A 1 200 ? 5.029 1.827 2.325 1.00 87.94 200 GLN A C 1
ATOM 1594 O O . GLN A 1 200 ? 4.957 1.086 1.342 1.00 87.94 200 GLN A O 1
ATOM 1599 N N . GLU A 1 201 ? 4.817 1.411 3.575 1.00 89.81 201 GLU A N 1
ATOM 1600 C CA . GLU A 1 201 ? 4.481 0.032 3.935 1.00 89.81 201 GLU A CA 1
ATOM 1601 C C . GLU A 1 201 ? 3.140 -0.055 4.658 1.00 89.81 201 GLU A C 1
ATOM 1603 O O . GLU A 1 201 ? 2.731 0.872 5.370 1.00 89.81 201 GLU A O 1
ATOM 1608 N N . ARG A 1 202 ? 2.449 -1.187 4.499 1.00 88.31 202 ARG A N 1
ATOM 1609 C CA . ARG A 1 202 ? 1.185 -1.452 5.192 1.00 88.31 202 ARG A CA 1
ATOM 1610 C C . ARG A 1 202 ? 0.923 -2.946 5.377 1.00 88.31 202 ARG A C 1
ATOM 1612 O O . ARG A 1 202 ? 0.940 -3.686 4.405 1.00 88.31 202 ARG A O 1
ATOM 1619 N N . LEU A 1 203 ? 0.532 -3.358 6.586 1.00 90.31 203 LEU A N 1
ATOM 1620 C CA . LEU A 1 203 ? 0.246 -4.756 6.947 1.00 90.31 203 LEU A CA 1
ATOM 1621 C C . LEU A 1 203 ? -1.258 -5.100 6.951 1.00 90.31 203 LEU A C 1
ATOM 1623 O O . LEU A 1 203 ? -1.759 -5.838 7.808 1.00 90.31 203 LEU A O 1
ATOM 1627 N N . SER A 1 204 ? -2.007 -4.568 5.983 1.00 89.62 204 SER A N 1
ATOM 1628 C CA . SER A 1 204 ? -3.426 -4.887 5.816 1.00 89.62 204 SER A CA 1
ATOM 1629 C C . SER A 1 204 ? -3.952 -4.699 4.405 1.00 89.62 204 SER A C 1
ATOM 1631 O O . SER A 1 204 ? -3.484 -3.868 3.628 1.00 89.62 204 SER A O 1
ATOM 1633 N N . TRP A 1 205 ? -5.021 -5.443 4.122 1.00 91.75 205 TRP A N 1
ATOM 1634 C CA . TRP A 1 205 ? -5.821 -5.290 2.916 1.00 91.75 205 TRP A CA 1
ATOM 1635 C C . TRP A 1 205 ? -6.358 -3.855 2.756 1.00 91.75 205 TRP A C 1
ATOM 1637 O O . TRP A 1 205 ? -6.864 -3.275 3.730 1.00 91.75 205 TRP A O 1
ATOM 1647 N N . PRO A 1 206 ? -6.328 -3.284 1.535 1.00 88.62 206 PRO A N 1
ATOM 1648 C CA . PRO A 1 206 ? -7.054 -2.056 1.246 1.00 88.62 206 PRO A CA 1
ATOM 1649 C C . PRO A 1 206 ? -8.567 -2.280 1.359 1.00 88.62 206 PRO A C 1
ATOM 1651 O O . PRO A 1 206 ? -9.050 -3.413 1.351 1.00 88.62 206 PRO A O 1
ATOM 1654 N N . ASN A 1 207 ? -9.327 -1.188 1.461 1.00 83.69 207 ASN A N 1
ATOM 1655 C CA . ASN A 1 207 ? -10.783 -1.261 1.417 1.00 83.69 207 ASN A CA 1
ATOM 1656 C C . ASN A 1 207 ? -11.220 -1.696 -0.000 1.00 83.69 207 ASN A C 1
ATOM 1658 O O . ASN A 1 207 ? -10.909 -0.976 -0.954 1.00 83.69 207 ASN A O 1
ATOM 1662 N N . PRO A 1 208 ? -11.943 -2.822 -0.170 1.00 87.06 208 PRO A N 1
ATOM 1663 C CA . PRO A 1 208 ? -12.370 -3.291 -1.488 1.00 87.06 208 PRO A CA 1
ATOM 1664 C C . PRO A 1 208 ? -13.212 -2.270 -2.254 1.00 87.06 208 PRO A C 1
ATOM 1666 O O . PRO A 1 208 ? -13.097 -2.183 -3.470 1.00 87.06 208 PRO A O 1
ATOM 1669 N N . SER A 1 209 ? -13.998 -1.445 -1.559 1.00 82.31 209 SER A N 1
ATOM 1670 C CA . SER A 1 209 ? -14.797 -0.390 -2.190 1.00 82.31 209 SER A CA 1
ATOM 1671 C C . SER A 1 209 ? -13.944 0.707 -2.833 1.00 82.31 209 SER A C 1
ATOM 1673 O O . SER A 1 209 ? -14.443 1.421 -3.692 1.00 82.31 209 SER A O 1
ATOM 1675 N N . TRP A 1 210 ? -12.675 0.853 -2.433 1.00 80.75 210 TRP A N 1
ATOM 1676 C CA . TRP A 1 210 ? -11.715 1.752 -3.093 1.00 80.75 210 TRP A CA 1
ATOM 1677 C C . TRP A 1 210 ? -10.995 1.050 -4.240 1.00 80.75 210 TRP A C 1
ATOM 1679 O O . TRP A 1 210 ? -10.746 1.643 -5.285 1.00 80.75 210 TRP A O 1
ATOM 1689 N N . ILE A 1 211 ? -10.681 -0.237 -4.071 1.00 86.88 211 ILE A N 1
ATOM 1690 C CA . ILE A 1 211 ? -10.086 -1.040 -5.144 1.00 86.88 211 ILE A CA 1
ATOM 1691 C C . ILE A 1 211 ? -11.038 -1.077 -6.343 1.00 86.88 211 ILE A C 1
ATOM 1693 O O . ILE A 1 211 ? -10.628 -0.817 -7.467 1.00 86.88 211 ILE A O 1
ATOM 1697 N N . PHE A 1 212 ? -12.317 -1.332 -6.087 1.00 88.25 212 PHE A N 1
ATOM 1698 C CA . PHE A 1 212 ? -13.346 -1.553 -7.098 1.00 88.25 212 PHE A CA 1
ATOM 1699 C C . PHE A 1 212 ? -14.339 -0.393 -7.199 1.00 88.25 212 PHE A C 1
ATOM 1701 O O . PHE A 1 212 ? -15.512 -0.611 -7.503 1.00 88.25 212 PHE A O 1
ATOM 1708 N N . GLU A 1 213 ? -13.896 0.835 -6.912 1.00 84.44 213 GLU A N 1
ATOM 1709 C CA . GLU A 1 213 ? -14.771 2.000 -7.019 1.00 84.44 213 GLU A CA 1
ATOM 1710 C C . GLU A 1 213 ? -15.292 2.129 -8.451 1.00 84.44 213 GLU A C 1
ATOM 1712 O O . GLU A 1 213 ? -14.503 2.130 -9.400 1.00 84.44 213 GLU A O 1
ATOM 1717 N N . ALA A 1 214 ? -16.617 2.228 -8.585 1.00 81.19 214 ALA A N 1
ATOM 1718 C CA . ALA A 1 214 ? -17.269 2.347 -9.877 1.00 81.19 214 ALA A CA 1
ATOM 1719 C C . ALA A 1 214 ? -16.709 3.543 -10.658 1.00 81.19 214 ALA A C 1
ATOM 1721 O O . ALA A 1 214 ? -16.543 4.642 -10.122 1.00 81.19 214 ALA A O 1
ATOM 1722 N N . GLU A 1 215 ? -16.421 3.304 -11.932 1.00 80.19 215 GLU A N 1
ATOM 1723 C CA . GLU A 1 215 ? -16.011 4.350 -12.863 1.00 80.19 215 GLU A CA 1
ATOM 1724 C C . GLU A 1 215 ? -17.257 5.035 -13.426 1.00 80.19 215 GLU A C 1
ATOM 1726 O O . GLU A 1 215 ? -18.341 4.453 -13.431 1.00 80.19 215 GLU A O 1
ATOM 1731 N N . VAL A 1 216 ? -17.115 6.268 -13.901 1.00 75.06 216 VAL A N 1
ATOM 1732 C CA . VAL A 1 216 ? -18.173 6.928 -14.676 1.00 75.06 216 VAL A CA 1
ATOM 1733 C C . VAL A 1 216 ? -18.050 6.528 -16.143 1.00 75.06 216 VAL A C 1
ATOM 1735 O O . VAL A 1 216 ? -16.942 6.337 -16.653 1.00 75.06 216 VAL A O 1
ATOM 1738 N N . ASP A 1 217 ? -19.184 6.357 -16.813 1.00 71.38 217 ASP A N 1
ATOM 1739 C CA . ASP A 1 217 ? -19.217 6.142 -18.254 1.00 71.38 217 ASP A CA 1
ATOM 1740 C C . ASP A 1 217 ? -18.676 7.400 -18.953 1.00 71.38 217 ASP A C 1
ATOM 1742 O O . ASP A 1 217 ? -19.036 8.525 -18.606 1.00 71.38 217 ASP A O 1
ATOM 1746 N N . LYS A 1 218 ? -17.765 7.210 -19.912 1.00 71.25 218 LYS A N 1
ATOM 1747 C CA . LYS A 1 218 ? -17.112 8.319 -20.620 1.00 71.25 218 LYS A CA 1
ATOM 1748 C C . LYS A 1 218 ? -18.067 9.061 -21.552 1.00 71.25 218 LYS A C 1
ATOM 1750 O O . LYS A 1 218 ? -17.831 10.231 -21.832 1.00 71.25 218 LYS A O 1
ATOM 1755 N N . ASP A 1 219 ? -19.109 8.383 -22.023 1.00 78.62 219 ASP A N 1
ATOM 1756 C CA . ASP A 1 219 ? -20.118 8.949 -22.915 1.00 78.62 219 ASP A CA 1
ATOM 1757 C C . ASP A 1 219 ? -21.334 9.477 -22.129 1.00 78.62 219 ASP A C 1
ATOM 1759 O O . ASP A 1 219 ? -22.175 10.189 -22.679 1.00 78.62 219 ASP A O 1
ATOM 1763 N N . ASP A 1 220 ? -21.434 9.137 -20.838 1.00 74.62 220 ASP A N 1
ATOM 1764 C CA . ASP A 1 220 ? -22.522 9.543 -19.951 1.00 74.62 220 ASP A CA 1
ATOM 1765 C C . ASP A 1 220 ? -22.067 9.552 -18.482 1.00 74.62 220 ASP A C 1
ATOM 1767 O O . ASP A 1 220 ? -22.247 8.581 -17.748 1.00 74.62 220 ASP A O 1
ATOM 1771 N N . GLU A 1 221 ? -21.528 10.681 -18.018 1.00 74.38 221 GLU A N 1
ATOM 1772 C CA . GLU A 1 221 ? -21.003 10.835 -16.650 1.00 74.38 221 GLU A CA 1
ATOM 1773 C C . GLU A 1 221 ? -22.052 10.589 -15.542 1.00 74.38 221 GLU A C 1
ATOM 1775 O O . GLU A 1 221 ? -21.705 10.478 -14.365 1.00 74.38 221 GLU A O 1
ATOM 1780 N N . THR A 1 222 ? -23.342 10.478 -15.891 1.00 75.12 222 THR A N 1
ATOM 1781 C CA . THR A 1 222 ? -24.416 10.121 -14.951 1.00 75.12 222 THR A CA 1
ATOM 1782 C C . THR A 1 222 ? -24.551 8.611 -14.729 1.00 75.12 222 THR A C 1
ATOM 1784 O O . THR A 1 222 ? -25.225 8.178 -13.788 1.00 75.12 222 THR A O 1
ATOM 1787 N N . LYS A 1 223 ? -23.903 7.792 -15.565 1.00 76.38 223 LYS A N 1
ATOM 1788 C CA . LYS A 1 223 ? -23.910 6.332 -15.475 1.00 76.38 223 LYS A CA 1
ATOM 1789 C C . LYS A 1 223 ? -22.634 5.821 -14.825 1.00 76.38 223 LYS A C 1
ATOM 1791 O O . LYS A 1 223 ? -21.527 6.105 -15.265 1.00 76.38 223 LYS A O 1
ATOM 1796 N N . ASN A 1 224 ? -22.804 4.978 -13.811 1.00 78.25 224 ASN A N 1
ATOM 1797 C CA . ASN A 1 224 ? -21.700 4.242 -13.208 1.00 78.25 224 ASN A CA 1
ATOM 1798 C C . ASN A 1 224 ? -21.455 2.931 -13.966 1.00 78.25 224 ASN A C 1
ATOM 1800 O O . ASN A 1 224 ? -22.357 2.102 -14.109 1.00 78.25 224 ASN A O 1
ATOM 1804 N N . VAL A 1 225 ? -20.214 2.711 -14.381 1.00 74.69 225 VAL A N 1
ATOM 1805 C CA . VAL A 1 225 ? -19.718 1.451 -14.922 1.00 74.69 225 VAL A CA 1
ATOM 1806 C C . VAL A 1 225 ? -19.177 0.617 -13.769 1.00 74.69 225 VAL A C 1
ATOM 1808 O O . VAL A 1 225 ? -18.201 0.979 -13.107 1.00 74.69 225 VAL A O 1
ATOM 1811 N N . ASN A 1 226 ? -19.801 -0.538 -13.526 1.00 73.94 226 ASN A N 1
ATOM 1812 C CA . ASN A 1 226 ? -19.254 -1.491 -12.572 1.00 73.94 226 ASN A CA 1
ATOM 1813 C C . ASN A 1 226 ? -17.952 -2.083 -13.136 1.00 73.94 226 ASN A C 1
ATOM 1815 O O . ASN A 1 226 ? -17.955 -2.796 -14.145 1.00 73.94 226 ASN A O 1
ATOM 1819 N N . VAL A 1 227 ? -16.844 -1.765 -12.473 1.00 76.38 227 VAL A N 1
ATOM 1820 C CA . VAL A 1 227 ? -15.504 -2.257 -12.807 1.00 76.38 227 VAL A CA 1
ATOM 1821 C C . VAL A 1 227 ? -15.177 -3.568 -12.117 1.00 76.38 227 VAL A C 1
ATOM 1823 O O . VAL A 1 227 ? -14.139 -4.147 -12.380 1.00 76.38 227 VAL A O 1
ATOM 1826 N N . TYR A 1 228 ? -16.049 -4.072 -11.254 1.00 82.00 228 TYR A N 1
ATOM 1827 C CA . TYR A 1 228 ? -15.865 -5.359 -10.610 1.00 82.00 228 TYR A CA 1
ATOM 1828 C C . TYR A 1 228 ? -16.342 -6.499 -11.521 1.00 82.00 228 TYR A C 1
ATOM 1830 O O . TYR A 1 228 ? -17.418 -7.066 -11.327 1.00 82.00 228 TYR A O 1
ATOM 1838 N N . LYS A 1 229 ? -15.575 -6.778 -12.580 1.00 81.69 229 LYS A N 1
ATOM 1839 C CA . LYS A 1 229 ? -15.886 -7.818 -13.574 1.00 81.69 229 LYS A CA 1
ATOM 1840 C C . LYS A 1 229 ? -14.619 -8.427 -14.201 1.00 81.69 229 LYS A C 1
ATOM 1842 O O . LYS A 1 229 ? -13.594 -7.749 -14.236 1.00 81.69 229 LYS A O 1
ATOM 1847 N N . PRO A 1 230 ? -14.685 -9.652 -14.748 1.00 81.06 230 PRO A N 1
ATOM 1848 C CA . PRO A 1 230 ? -13.637 -10.231 -15.595 1.00 81.06 230 PRO A CA 1
ATOM 1849 C C . PRO A 1 230 ? -13.101 -9.276 -16.665 1.00 81.06 230 PRO A C 1
ATOM 1851 O O . PRO A 1 230 ? -13.876 -8.526 -17.267 1.00 81.06 230 PRO A O 1
ATOM 1854 N N . GLY A 1 231 ? -11.783 -9.295 -16.890 1.00 72.69 231 GLY A N 1
ATOM 1855 C CA . GLY A 1 231 ? -11.101 -8.424 -17.860 1.00 72.69 231 GLY A CA 1
ATOM 1856 C C . GLY A 1 231 ? -11.217 -6.919 -17.574 1.00 72.69 231 GLY A C 1
ATOM 1857 O O . GLY A 1 231 ? -10.928 -6.095 -18.441 1.00 72.69 231 GLY A O 1
ATOM 1858 N N . SER A 1 232 ? -11.697 -6.538 -16.387 1.00 79.88 232 SER A N 1
ATOM 1859 C CA . SER A 1 232 ? -11.693 -5.147 -15.930 1.00 79.88 232 SER A CA 1
ATOM 1860 C C . SER A 1 232 ? -10.290 -4.699 -15.541 1.00 79.88 232 SER A C 1
ATOM 1862 O O . SER A 1 232 ? -9.341 -5.445 -15.702 1.00 79.88 232 SER A O 1
ATOM 1864 N N . TYR A 1 233 ? -10.159 -3.468 -15.053 1.00 85.50 233 TYR A N 1
ATOM 1865 C CA . TYR A 1 233 ? -8.916 -2.827 -14.639 1.00 85.50 233 TYR A CA 1
ATOM 1866 C C . TYR A 1 233 ? -8.439 -3.192 -13.204 1.00 85.50 233 TYR A C 1
ATOM 1868 O O . TYR A 1 233 ? -7.273 -3.564 -13.057 1.00 85.50 233 TYR A O 1
ATOM 1876 N N . PRO A 1 234 ? -9.279 -3.140 -12.152 1.00 92.12 234 PRO A N 1
ATOM 1877 C CA . PRO A 1 234 ? -8.843 -3.340 -10.764 1.00 92.12 234 PRO A CA 1
ATOM 1878 C C . PRO A 1 234 ? -8.699 -4.810 -10.331 1.00 92.12 234 PRO A C 1
ATOM 1880 O O . PRO A 1 234 ? -9.203 -5.722 -10.980 1.00 92.12 234 PRO A O 1
ATOM 1883 N N . GLY A 1 235 ? -8.086 -5.023 -9.164 1.00 94.94 235 GLY A N 1
ATOM 1884 C CA . GLY A 1 235 ? -7.994 -6.313 -8.477 1.00 94.94 235 GLY A CA 1
ATOM 1885 C C . GLY A 1 235 ? -6.563 -6.820 -8.311 1.00 94.94 235 GLY A C 1
ATOM 1886 O O . GLY A 1 235 ? -5.598 -6.063 -8.433 1.00 94.94 235 GLY A O 1
ATOM 1887 N N . PHE A 1 236 ? -6.426 -8.110 -8.010 1.00 97.31 236 PHE A N 1
ATOM 1888 C CA . PHE A 1 236 ? -5.143 -8.801 -8.043 1.00 97.31 236 PHE A CA 1
ATOM 1889 C C . PHE A 1 236 ? -4.640 -8.933 -9.464 1.00 97.31 236 PHE A C 1
ATOM 1891 O O . PHE A 1 236 ? -5.404 -9.296 -10.362 1.00 97.31 236 PHE A O 1
ATOM 1898 N N . ARG A 1 237 ? -3.347 -8.671 -9.625 1.00 97.25 237 ARG A N 1
ATOM 1899 C CA . ARG A 1 237 ? -2.622 -8.693 -10.884 1.00 97.25 237 ARG A CA 1
ATOM 1900 C C . ARG A 1 237 ? -1.268 -9.354 -10.714 1.00 97.25 237 ARG A C 1
ATOM 1902 O O . ARG A 1 237 ? -0.620 -9.213 -9.682 1.00 97.25 237 ARG A O 1
ATOM 1909 N N . TYR A 1 238 ? -0.829 -10.044 -11.748 1.00 97.06 238 TYR A N 1
ATOM 1910 C CA . TYR A 1 238 ? 0.459 -10.705 -11.806 1.00 97.06 238 TYR A CA 1
ATOM 1911 C C . TYR A 1 238 ? 1.138 -10.407 -13.139 1.00 97.06 238 TYR A C 1
ATOM 1913 O O . TYR A 1 238 ? 0.452 -10.252 -14.145 1.00 97.06 238 TYR A O 1
ATOM 1921 N N . TRP A 1 239 ? 2.466 -10.297 -13.167 1.00 97.62 239 TRP A N 1
ATOM 1922 C CA . TRP A 1 239 ? 3.201 -10.001 -14.402 1.00 97.62 239 TRP A CA 1
ATOM 1923 C C . TRP A 1 239 ? 2.949 -11.061 -15.469 1.00 97.62 239 TRP A C 1
ATOM 1925 O O . TRP A 1 239 ? 3.071 -12.256 -15.195 1.00 97.62 239 TRP A O 1
ATOM 1935 N N . ARG A 1 240 ? 2.643 -10.633 -16.698 1.00 96.81 240 ARG A N 1
ATOM 1936 C CA . ARG A 1 240 ? 2.553 -11.562 -17.825 1.00 96.81 240 ARG A CA 1
ATOM 1937 C C . ARG A 1 240 ? 3.933 -12.149 -18.142 1.00 96.81 240 ARG A C 1
ATOM 1939 O O . ARG A 1 240 ? 4.925 -11.416 -18.155 1.00 96.81 240 ARG A O 1
ATOM 1946 N N . PRO A 1 241 ? 4.013 -13.454 -18.450 1.00 96.12 241 PRO A N 1
ATOM 1947 C CA . PRO A 1 241 ? 5.173 -14.019 -19.125 1.00 96.12 241 PRO A CA 1
ATOM 1948 C C . PRO A 1 241 ? 5.466 -13.269 -20.432 1.00 96.12 241 PRO A C 1
ATOM 1950 O O . PRO A 1 241 ? 4.545 -12.839 -21.127 1.00 96.12 241 PRO A O 1
ATOM 1953 N N . LEU A 1 242 ? 6.746 -13.112 -20.785 1.00 94.62 242 LEU A N 1
ATOM 1954 C CA . LEU A 1 242 ? 7.151 -12.314 -21.953 1.00 94.62 242 LEU A CA 1
ATOM 1955 C C . LEU A 1 242 ? 6.594 -12.855 -23.277 1.00 94.62 242 LEU A C 1
ATOM 1957 O O . LEU A 1 242 ? 6.258 -12.080 -24.170 1.00 94.62 242 LEU A O 1
ATOM 1961 N N . ASP A 1 243 ? 6.475 -14.174 -23.395 1.00 94.75 243 ASP A N 1
ATOM 1962 C CA . ASP A 1 243 ? 5.877 -14.869 -24.537 1.00 94.75 243 ASP A CA 1
ATOM 1963 C C . ASP A 1 243 ? 4.344 -14.740 -24.593 1.00 94.75 243 ASP A C 1
ATOM 1965 O O . ASP A 1 243 ? 3.748 -14.970 -25.643 1.00 94.75 243 ASP A O 1
ATOM 1969 N N . ALA A 1 244 ? 3.715 -14.300 -23.500 1.00 95.62 244 ALA A N 1
ATOM 1970 C CA . ALA A 1 244 ? 2.281 -14.052 -23.391 1.00 95.62 244 ALA A CA 1
ATOM 1971 C C . ALA A 1 244 ? 1.906 -12.555 -23.453 1.00 95.62 244 ALA A C 1
ATOM 1973 O O . ALA A 1 244 ? 0.740 -12.196 -23.280 1.00 95.62 244 ALA A O 1
ATOM 1974 N N . MET A 1 245 ? 2.863 -11.660 -23.723 1.00 93.31 245 MET A N 1
ATOM 1975 C CA . MET A 1 245 ? 2.592 -10.217 -23.814 1.00 93.31 245 MET A CA 1
ATOM 1976 C C . MET A 1 245 ? 1.653 -9.871 -24.976 1.00 93.31 245 MET A C 1
ATOM 1978 O O . MET A 1 245 ? 0.869 -8.941 -24.872 1.00 93.31 245 MET A O 1
ATOM 1982 N N . THR A 1 246 ? 1.683 -10.635 -26.069 1.00 91.31 246 THR A N 1
ATOM 1983 C CA . THR A 1 246 ? 0.923 -10.333 -27.296 1.00 91.31 246 THR A CA 1
ATOM 1984 C C . THR A 1 246 ? -0.413 -11.068 -27.407 1.00 91.31 246 THR A C 1
ATOM 1986 O O . THR A 1 246 ? -1.140 -10.863 -28.381 1.00 91.31 246 THR A O 1
ATOM 1989 N N . VAL A 1 247 ? -0.751 -11.925 -26.439 1.00 92.94 247 VAL A N 1
ATOM 1990 C CA . VAL A 1 247 ? -2.022 -12.662 -26.423 1.00 92.94 247 VAL A CA 1
ATOM 1991 C C . VAL A 1 247 ? -3.042 -11.980 -25.500 1.00 92.94 247 VAL A C 1
ATOM 1993 O O . VAL A 1 247 ? -2.661 -11.210 -24.613 1.00 92.94 247 VAL A O 1
ATOM 1996 N N . PRO A 1 248 ? -4.353 -12.229 -25.682 1.00 93.38 248 PRO A N 1
ATOM 1997 C CA . PRO A 1 248 ? -5.369 -11.750 -24.748 1.00 93.38 248 PRO A CA 1
ATOM 1998 C C . PRO A 1 248 ? -5.108 -12.232 -23.315 1.00 93.38 248 PRO A C 1
ATOM 2000 O O . PRO A 1 248 ? -4.637 -13.350 -23.119 1.00 93.38 248 PRO A O 1
ATOM 2003 N N . GLU A 1 249 ? -5.478 -11.420 -22.318 1.00 93.31 249 GLU A N 1
ATOM 2004 C CA . GLU A 1 249 ? -5.264 -11.724 -20.891 1.00 93.31 249 GLU A CA 1
ATOM 2005 C C . GLU A 1 249 ? -5.802 -13.107 -20.494 1.00 93.31 249 GLU A C 1
ATOM 2007 O O . GLU A 1 249 ? -5.129 -13.873 -19.814 1.00 93.31 249 GLU A O 1
ATOM 2012 N N . SER A 1 250 ? -6.989 -13.457 -20.991 1.00 94.88 250 SER A N 1
ATOM 2013 C CA . SER A 1 250 ? -7.657 -14.730 -20.708 1.00 94.88 250 SER A CA 1
ATOM 2014 C C . SER A 1 250 ? -6.932 -15.963 -21.255 1.00 94.88 250 SER A C 1
ATOM 2016 O O . SER A 1 250 ? -7.262 -17.083 -20.870 1.00 94.88 250 SER A O 1
ATOM 2018 N N . ALA A 1 251 ? -5.962 -15.777 -22.154 1.00 96.31 251 ALA A N 1
ATOM 2019 C CA . ALA A 1 251 ? -5.110 -16.839 -22.679 1.00 96.31 251 ALA A CA 1
ATOM 2020 C C . ALA A 1 251 ? -3.781 -16.968 -21.913 1.00 96.31 251 ALA A C 1
ATOM 2022 O O . ALA A 1 251 ? -3.006 -17.884 -22.195 1.00 96.31 251 ALA A O 1
ATOM 2023 N N . VAL A 1 252 ? -3.498 -16.070 -20.962 1.00 96.50 252 VAL A N 1
ATOM 2024 C CA . VAL A 1 252 ? -2.274 -16.112 -20.158 1.00 96.50 252 VAL A CA 1
ATOM 2025 C C . VAL A 1 252 ? -2.352 -17.284 -19.167 1.00 96.50 252 VAL A C 1
ATOM 2027 O O . VAL A 1 252 ? -3.337 -17.402 -18.432 1.00 96.50 252 VAL A O 1
ATOM 2030 N N . PRO A 1 253 ? -1.333 -18.162 -19.097 1.00 95.44 253 PRO A N 1
ATOM 2031 C CA . PRO A 1 253 ? -1.297 -19.229 -18.103 1.00 95.44 253 PRO A CA 1
ATOM 2032 C C . PRO A 1 253 ? -1.406 -18.680 -16.675 1.00 95.44 253 PRO A C 1
ATOM 2034 O O . PRO A 1 253 ? -0.665 -17.778 -16.296 1.00 95.44 253 PRO A O 1
ATOM 2037 N N . GLY A 1 254 ? -2.317 -19.247 -15.881 1.00 95.56 254 GLY A N 1
ATOM 2038 C CA . GLY A 1 254 ? -2.599 -18.786 -14.517 1.00 95.56 254 GLY A CA 1
ATOM 2039 C C . GLY A 1 254 ? -3.701 -17.729 -14.414 1.00 95.56 254 GLY A C 1
ATOM 2040 O O . GLY A 1 254 ? -4.047 -17.351 -13.298 1.00 95.56 254 GLY A O 1
ATOM 2041 N N . TYR A 1 255 ? -4.277 -17.274 -15.532 1.00 97.44 255 TYR A N 1
ATOM 2042 C CA . TYR A 1 255 ? -5.434 -16.379 -15.521 1.00 97.44 255 TYR A CA 1
ATOM 2043 C C . TYR A 1 255 ? -6.636 -16.975 -14.771 1.00 97.44 255 TYR A C 1
ATOM 2045 O O . TYR A 1 255 ? -6.946 -18.161 -14.906 1.00 97.44 255 TYR A O 1
ATOM 2053 N N . SER A 1 256 ? -7.347 -16.136 -14.014 1.00 96.50 256 SER A N 1
ATOM 2054 C CA . SER A 1 256 ? -8.578 -16.492 -13.315 1.00 96.50 256 SER A CA 1
ATOM 2055 C C . SER A 1 256 ? -9.516 -15.302 -13.112 1.00 96.50 256 SER A C 1
ATOM 2057 O O . SER A 1 256 ? -9.110 -14.209 -12.714 1.00 96.50 256 SER A O 1
ATOM 2059 N N . ASP A 1 257 ? -10.811 -15.575 -13.276 1.00 95.44 257 ASP A N 1
ATOM 2060 C CA . ASP A 1 257 ? -11.907 -14.647 -12.982 1.00 95.44 257 ASP A CA 1
ATOM 2061 C C . ASP A 1 257 ? -12.396 -14.714 -11.529 1.00 95.44 257 ASP A C 1
ATOM 2063 O O . ASP A 1 257 ? -13.284 -13.956 -11.135 1.00 95.44 257 ASP A O 1
ATOM 2067 N N . GLU A 1 258 ? -11.844 -15.626 -10.723 1.00 95.00 258 GLU A N 1
ATOM 2068 C CA . GLU A 1 258 ? -12.359 -15.993 -9.400 1.00 95.00 258 GLU A CA 1
ATOM 2069 C C . GLU A 1 258 ? -12.616 -14.776 -8.503 1.00 95.00 258 GLU A C 1
ATOM 2071 O O . GLU A 1 258 ? -13.685 -14.662 -7.894 1.00 95.00 258 GLU A O 1
ATOM 2076 N N . GLN A 1 259 ? -11.675 -13.832 -8.465 1.00 94.06 259 GLN A N 1
ATOM 2077 C CA . GLN A 1 259 ? -11.778 -12.647 -7.621 1.00 94.06 259 GLN A CA 1
ATOM 2078 C C . GLN A 1 259 ? -12.986 -11.761 -7.946 1.00 94.06 259 GLN A C 1
ATOM 2080 O O . GLN A 1 259 ? -13.436 -11.047 -7.061 1.00 94.06 259 GLN A O 1
ATOM 2085 N N . PHE A 1 260 ? -13.535 -11.823 -9.164 1.00 93.12 260 PHE A N 1
ATOM 2086 C CA . PHE A 1 260 ? -14.700 -11.038 -9.593 1.00 93.12 260 PHE A CA 1
ATOM 2087 C C . PHE A 1 260 ? -16.034 -11.749 -9.329 1.00 93.12 260 PHE A C 1
ATOM 2089 O O . PHE A 1 260 ? -17.100 -11.155 -9.474 1.00 93.12 260 PHE A O 1
ATOM 2096 N N . THR A 1 261 ? -15.994 -13.023 -8.931 1.00 91.50 261 THR A N 1
ATOM 2097 C CA . THR A 1 261 ? -17.195 -13.819 -8.616 1.00 91.50 261 THR A CA 1
ATOM 2098 C C . THR A 1 261 ? -17.651 -13.664 -7.162 1.00 91.50 261 THR A C 1
ATOM 2100 O O . THR A 1 261 ? -18.770 -14.027 -6.800 1.00 91.50 261 THR A O 1
ATOM 2103 N N . VAL A 1 262 ? -16.788 -13.110 -6.310 1.00 89.12 262 VAL A N 1
ATOM 2104 C CA . VAL A 1 262 ? -17.039 -12.893 -4.882 1.00 89.12 262 VAL A CA 1
ATOM 2105 C C . VAL A 1 262 ? -17.839 -11.602 -4.680 1.00 89.12 262 VAL A C 1
ATOM 2107 O O . VAL A 1 262 ? -17.696 -10.682 -5.456 1.00 89.12 262 VAL A O 1
ATOM 2110 N N . GLY A 1 263 ? -18.677 -11.438 -3.656 1.00 88.56 263 GLY A N 1
ATOM 2111 C CA . GLY A 1 263 ? -19.258 -10.108 -3.380 1.00 88.56 263 GLY A CA 1
ATOM 2112 C C . GLY A 1 263 ? -18.195 -9.117 -2.873 1.00 88.56 263 GLY A C 1
ATOM 2113 O O . GLY A 1 263 ? -17.387 -9.508 -2.039 1.00 88.56 263 GLY A O 1
ATOM 2114 N N . ILE A 1 264 ? -18.214 -7.838 -3.284 1.00 87.00 264 ILE A N 1
ATOM 2115 C CA . ILE A 1 264 ? -17.215 -6.822 -2.852 1.00 87.00 264 ILE A CA 1
ATOM 2116 C C . ILE A 1 264 ? -17.061 -6.775 -1.320 1.00 87.00 264 ILE A C 1
ATOM 2118 O O . ILE A 1 264 ? -15.945 -6.752 -0.806 1.00 87.00 264 ILE A O 1
ATOM 2122 N N . SER A 1 265 ? -18.171 -6.851 -0.577 1.00 84.38 265 SER A N 1
ATOM 2123 C CA . SER A 1 265 ? -18.168 -6.872 0.895 1.00 84.38 265 SER A CA 1
ATOM 2124 C C . SER A 1 265 ? -17.507 -8.114 1.508 1.00 84.38 265 SER A C 1
ATOM 2126 O O . SER A 1 265 ? -17.111 -8.082 2.668 1.00 84.38 265 SER A O 1
ATOM 2128 N N . LYS A 1 266 ? -17.373 -9.200 0.739 1.00 88.12 266 LYS A N 1
ATOM 2129 C CA . LYS A 1 266 ? -16.729 -10.463 1.131 1.00 88.12 266 LYS A CA 1
ATOM 2130 C C . LYS A 1 266 ? -15.309 -10.602 0.605 1.00 88.12 266 LYS A C 1
ATOM 2132 O O . LYS A 1 266 ? -14.582 -11.470 1.078 1.00 88.12 266 LYS A O 1
ATOM 2137 N N . TRP A 1 267 ? -14.916 -9.781 -0.367 1.00 91.50 267 TRP A N 1
ATOM 2138 C CA . TRP A 1 267 ? -13.669 -9.943 -1.112 1.00 91.50 267 TRP A CA 1
ATOM 2139 C C . TRP A 1 267 ? -12.452 -10.009 -0.186 1.00 91.50 267 TRP A C 1
ATOM 2141 O O . TRP A 1 267 ? -11.683 -10.963 -0.250 1.00 91.50 267 TRP A O 1
ATOM 2151 N N . LYS A 1 268 ? -12.338 -9.061 0.754 1.00 92.00 268 LYS A N 1
ATOM 2152 C CA . LYS A 1 268 ? -11.239 -9.014 1.731 1.00 92.00 268 LYS A CA 1
ATOM 2153 C C . LYS A 1 268 ? -11.228 -10.233 2.655 1.00 92.00 268 LYS A C 1
ATOM 2155 O O . LYS A 1 268 ? -10.174 -10.828 2.858 1.00 92.00 268 LYS A O 1
ATOM 2160 N N . GLY A 1 269 ? -12.386 -10.608 3.203 1.00 90.62 269 GLY A N 1
ATOM 2161 C CA . GLY A 1 269 ? -12.506 -11.766 4.091 1.00 90.62 269 GLY A CA 1
ATOM 2162 C C . GLY A 1 269 ? -12.134 -13.071 3.385 1.00 90.62 269 GLY A C 1
ATOM 2163 O O . GLY A 1 269 ? -11.384 -13.876 3.934 1.00 90.62 269 GLY A O 1
ATOM 2164 N N . ILE A 1 270 ? -12.578 -13.246 2.136 1.00 93.12 270 ILE A N 1
ATOM 2165 C CA . ILE A 1 270 ? -12.241 -14.414 1.317 1.00 93.12 270 ILE A CA 1
ATOM 2166 C C . ILE A 1 270 ? -10.755 -14.423 0.956 1.00 93.12 270 ILE A C 1
ATOM 2168 O O . ILE A 1 270 ? -10.111 -15.442 1.204 1.00 93.12 270 ILE A O 1
ATOM 2172 N N . ALA A 1 271 ? -10.201 -13.305 0.472 1.00 94.38 271 ALA A N 1
ATOM 2173 C CA . ALA A 1 271 ? -8.774 -13.173 0.176 1.00 94.38 271 ALA A CA 1
ATOM 2174 C C . ALA A 1 271 ? -7.926 -13.558 1.394 1.00 94.38 271 ALA A C 1
ATOM 2176 O O . ALA A 1 271 ? -7.096 -14.462 1.318 1.00 94.38 271 ALA A O 1
ATOM 2177 N N . GLN A 1 272 ? -8.207 -12.944 2.549 1.00 94.88 272 GLN A N 1
ATOM 2178 C CA . GLN A 1 272 ? -7.504 -13.242 3.790 1.00 94.88 272 GLN A CA 1
ATOM 2179 C C . GLN A 1 272 ? -7.646 -14.718 4.175 1.00 94.88 272 GLN A C 1
ATOM 2181 O O . GLN A 1 272 ? -6.649 -15.363 4.480 1.00 94.88 272 GLN A O 1
ATOM 2186 N N . SER A 1 273 ? -8.861 -15.273 4.144 1.00 94.19 273 SER A N 1
ATOM 2187 C CA . SER A 1 273 ? -9.112 -16.656 4.568 1.00 94.19 273 SER A CA 1
ATOM 2188 C C . SER A 1 273 ? -8.401 -17.697 3.701 1.00 94.19 273 SER A C 1
ATOM 2190 O O . SER A 1 273 ? -7.876 -18.667 4.239 1.00 94.19 273 SER A O 1
ATOM 2192 N N . LYS A 1 274 ? -8.336 -17.482 2.380 1.00 95.19 274 LYS A N 1
ATOM 2193 C CA . LYS A 1 274 ? -7.658 -18.386 1.441 1.00 95.19 274 LYS A CA 1
ATOM 2194 C C . LYS A 1 274 ? -6.142 -18.366 1.607 1.00 95.19 274 LYS A C 1
ATOM 2196 O O . LYS A 1 274 ? -5.487 -19.374 1.363 1.00 95.19 274 LYS A O 1
ATOM 2201 N N . LEU A 1 275 ? -5.602 -17.232 2.043 1.00 96.12 275 LEU A N 1
ATOM 2202 C CA . LEU A 1 275 ? -4.170 -17.014 2.229 1.00 96.12 275 LEU A CA 1
ATOM 2203 C C . LEU A 1 275 ? -3.704 -17.283 3.671 1.00 96.12 275 LEU A C 1
ATOM 2205 O O . LEU A 1 275 ? -2.504 -17.383 3.940 1.00 96.12 275 LEU A O 1
ATOM 2209 N N . ALA A 1 276 ? -4.637 -17.408 4.615 1.00 96.19 276 ALA A N 1
ATOM 2210 C CA . ALA A 1 276 ? -4.344 -17.639 6.018 1.00 96.19 276 ALA A CA 1
ATOM 2211 C C . ALA A 1 276 ? -3.888 -19.081 6.280 1.00 96.19 276 ALA A C 1
ATOM 2213 O O . ALA A 1 276 ? -4.553 -20.057 5.950 1.00 96.19 276 ALA A O 1
ATOM 2214 N N . LYS A 1 277 ? -2.765 -19.204 6.986 1.00 96.38 277 LYS A N 1
ATOM 2215 C CA . LYS A 1 277 ? -2.261 -20.453 7.578 1.00 96.38 277 LYS A CA 1
ATOM 2216 C C . LYS A 1 277 ? -2.662 -20.595 9.047 1.00 96.38 277 LYS A C 1
ATOM 2218 O O . LYS A 1 277 ? -2.606 -21.691 9.595 1.00 96.38 277 LYS A O 1
ATOM 2223 N N . VAL A 1 278 ? -3.002 -19.487 9.707 1.00 96.31 278 VAL A N 1
ATOM 2224 C CA . VAL A 1 278 ? -3.486 -19.444 11.091 1.00 96.31 278 VAL A CA 1
ATOM 2225 C C . VAL A 1 278 ? -4.644 -18.461 11.207 1.00 96.31 278 VAL A C 1
ATOM 2227 O O . VAL A 1 278 ? -4.669 -17.439 10.526 1.00 96.31 278 VAL A O 1
ATOM 2230 N N . LYS A 1 279 ? -5.587 -18.752 12.102 1.00 94.94 279 LYS A N 1
ATOM 2231 C CA . LYS A 1 279 ? -6.635 -17.805 12.484 1.00 94.94 279 LYS A CA 1
ATOM 2232 C C . LYS A 1 279 ? -6.105 -16.882 13.581 1.00 94.94 279 LYS A C 1
ATOM 2234 O O . LYS A 1 279 ? -5.550 -17.370 14.562 1.00 94.94 279 LYS A O 1
ATOM 2239 N N . GLU A 1 280 ? -6.293 -15.576 13.426 1.00 94.56 280 GLU A N 1
ATOM 2240 C CA . GLU A 1 280 ? -5.951 -14.603 14.469 1.00 94.56 280 GLU A CA 1
ATOM 2241 C C . GLU A 1 280 ? -6.963 -14.652 15.626 1.00 94.56 280 GLU A C 1
ATOM 2243 O O . GLU A 1 280 ? -8.163 -14.866 15.419 1.00 94.56 280 GLU A O 1
ATOM 2248 N N . THR A 1 281 ? -6.489 -14.428 16.852 1.00 96.50 281 THR A N 1
ATOM 2249 C CA . THR A 1 281 ? -7.355 -14.152 18.009 1.00 96.50 281 THR A CA 1
ATOM 2250 C C . THR A 1 281 ? -7.905 -12.723 17.949 1.00 96.50 281 THR A C 1
ATOM 2252 O O . THR A 1 281 ? -7.383 -11.880 17.218 1.00 96.50 281 THR A O 1
ATOM 2255 N N . TYR A 1 282 ? -8.932 -12.409 18.750 1.00 97.38 282 TYR A N 1
ATOM 2256 C CA . TYR A 1 282 ? -9.429 -11.031 18.859 1.00 97.38 282 TYR A CA 1
ATOM 2257 C C . TYR A 1 282 ? -8.322 -10.050 19.271 1.00 97.38 282 TYR A C 1
ATOM 2259 O O . TYR A 1 282 ? -8.203 -8.991 18.660 1.00 97.38 282 TYR A O 1
ATOM 2267 N N . ASP A 1 283 ? -7.475 -10.426 20.233 1.00 98.19 283 ASP A N 1
ATOM 2268 C CA . ASP A 1 283 ? -6.307 -9.641 20.652 1.00 98.19 283 ASP A CA 1
ATOM 2269 C C . ASP A 1 283 ? -5.348 -9.340 19.490 1.00 98.19 283 ASP A C 1
ATOM 2271 O O . ASP A 1 283 ? -4.961 -8.195 19.262 1.00 98.19 283 ASP A O 1
ATOM 2275 N N . GLN A 1 284 ? -5.015 -10.355 18.689 1.00 96.31 284 GLN A N 1
ATOM 2276 C CA . GLN A 1 284 ? -4.114 -10.194 17.545 1.00 96.31 284 GLN A CA 1
ATOM 2277 C C . GLN A 1 284 ? -4.708 -9.270 16.475 1.00 96.31 284 GLN A C 1
ATOM 2279 O O . GLN A 1 284 ? -4.015 -8.371 15.999 1.00 96.31 284 GLN A O 1
ATOM 2284 N N . ILE A 1 285 ? -5.996 -9.437 16.147 1.00 95.00 285 ILE A N 1
ATOM 2285 C CA . ILE A 1 285 ? -6.683 -8.603 15.151 1.00 95.00 285 ILE A CA 1
ATOM 2286 C C . ILE A 1 285 ? -6.726 -7.143 15.607 1.00 95.00 285 ILE A C 1
ATOM 2288 O O . ILE A 1 285 ? -6.355 -6.251 14.842 1.00 95.00 285 ILE A O 1
ATOM 2292 N N . VAL A 1 286 ? -7.166 -6.884 16.845 1.00 97.12 286 VAL A N 1
ATOM 2293 C CA . VAL A 1 286 ? -7.284 -5.514 17.364 1.00 97.12 286 VAL A CA 1
ATOM 2294 C C . VAL A 1 286 ? -5.909 -4.856 17.427 1.00 97.12 286 VAL A C 1
ATOM 2296 O O . VAL A 1 286 ? -5.765 -3.733 16.947 1.00 97.12 286 VAL A O 1
ATOM 2299 N N . MET A 1 287 ? -4.879 -5.543 17.940 1.00 96.94 287 MET A N 1
ATOM 2300 C CA . MET A 1 287 ? -3.534 -4.964 18.002 1.00 96.94 287 MET A CA 1
ATOM 2301 C C . MET A 1 287 ? -2.967 -4.664 16.613 1.00 96.94 287 MET A C 1
ATOM 2303 O O . MET A 1 287 ? -2.405 -3.592 16.403 1.00 96.94 287 MET A O 1
ATOM 2307 N N . ARG A 1 288 ? -3.139 -5.571 15.645 1.00 94.81 288 ARG A N 1
ATOM 2308 C CA . ARG A 1 288 ? -2.683 -5.344 14.269 1.00 94.81 288 ARG A CA 1
ATOM 2309 C C . ARG A 1 288 ? -3.355 -4.122 13.647 1.00 94.81 288 ARG A C 1
ATOM 2311 O O . ARG A 1 288 ? -2.660 -3.271 13.107 1.00 94.81 288 ARG A O 1
ATOM 2318 N N . LEU A 1 289 ? -4.676 -3.990 13.774 1.00 94.62 289 LEU A N 1
ATOM 2319 C CA . LEU A 1 289 ? -5.404 -2.831 13.245 1.00 94.62 289 LEU A CA 1
ATOM 2320 C C . LEU A 1 289 ? -4.987 -1.515 13.927 1.00 94.62 289 LEU A C 1
ATOM 2322 O O . LEU A 1 289 ? -4.956 -0.471 13.280 1.00 94.62 289 LEU A O 1
ATOM 2326 N N . LEU A 1 290 ? -4.633 -1.550 15.215 1.00 96.50 290 LEU A N 1
ATOM 2327 C CA . LEU A 1 290 ? -4.088 -0.385 15.918 1.00 96.50 290 LEU A CA 1
ATOM 2328 C C . LEU A 1 290 ? -2.652 -0.050 15.496 1.00 96.50 290 LEU A C 1
ATOM 2330 O O . LEU A 1 290 ? -2.316 1.130 15.402 1.00 96.50 290 LEU A O 1
ATOM 2334 N N . ASN A 1 291 ? -1.819 -1.051 15.206 1.00 94.75 291 ASN A N 1
ATOM 2335 C CA . ASN A 1 291 ? -0.492 -0.844 14.621 1.00 94.75 291 ASN A CA 1
ATOM 2336 C C . ASN A 1 291 ? -0.591 -0.257 13.205 1.00 94.75 291 ASN A C 1
ATOM 2338 O O . ASN A 1 291 ? 0.150 0.668 12.882 1.00 94.75 291 ASN A O 1
ATOM 2342 N N . ASP A 1 292 ? -1.548 -0.713 12.394 1.00 91.75 292 ASP A N 1
ATOM 2343 C CA . ASP A 1 292 ? -1.830 -0.122 11.082 1.00 91.75 292 ASP A CA 1
ATOM 2344 C C . ASP A 1 292 ? -2.272 1.341 11.215 1.00 91.75 292 ASP A C 1
ATOM 2346 O O . ASP A 1 292 ? -1.736 2.213 10.534 1.00 91.75 292 ASP A O 1
ATOM 2350 N N . ALA A 1 293 ? -3.186 1.641 12.146 1.00 94.56 293 ALA A N 1
ATOM 2351 C CA . ALA A 1 293 ? -3.595 3.017 12.430 1.00 94.56 293 ALA A CA 1
ATOM 2352 C C . ALA A 1 293 ? -2.422 3.877 12.940 1.00 94.56 293 ALA A C 1
ATOM 2354 O O . ALA A 1 293 ? -2.345 5.066 12.634 1.00 94.56 293 ALA A O 1
ATOM 2355 N N . CYS A 1 294 ? -1.483 3.289 13.687 1.00 94.94 294 CYS A N 1
ATOM 2356 C CA . CYS A 1 294 ? -0.253 3.961 14.095 1.00 94.94 294 CYS A CA 1
ATOM 2357 C C . CYS A 1 294 ? 0.668 4.271 12.905 1.00 94.94 294 CYS A C 1
ATOM 2359 O O . CYS A 1 294 ? 1.194 5.379 12.809 1.00 94.94 294 CYS A O 1
ATOM 2361 N N . SER A 1 295 ? 0.827 3.325 11.974 1.00 90.94 295 SER A N 1
ATOM 2362 C CA . SER A 1 295 ? 1.573 3.546 10.729 1.00 90.94 295 SER A CA 1
ATOM 2363 C C . SER A 1 295 ? 0.930 4.656 9.893 1.00 90.94 295 SER A C 1
ATOM 2365 O O . SER A 1 295 ? 1.616 5.576 9.452 1.00 90.94 295 SER A O 1
ATOM 2367 N N . ASP A 1 296 ? -0.399 4.652 9.763 1.00 90.94 296 ASP A N 1
ATOM 2368 C CA . ASP A 1 296 ? -1.144 5.713 9.079 1.00 90.94 296 ASP A CA 1
ATOM 2369 C C . ASP A 1 296 ? -0.954 7.081 9.743 1.00 90.94 296 ASP A C 1
ATOM 2371 O O . ASP A 1 296 ? -0.804 8.097 9.061 1.00 90.94 296 ASP A O 1
ATOM 2375 N N . PHE A 1 297 ? -0.903 7.114 11.075 1.00 93.81 297 PHE A N 1
ATOM 2376 C CA . PHE A 1 297 ? -0.588 8.323 11.822 1.00 93.81 297 PHE A CA 1
ATOM 2377 C C . PHE A 1 297 ? 0.849 8.804 11.543 1.00 93.81 297 PHE A C 1
ATOM 2379 O O . PHE A 1 297 ? 1.049 9.980 11.232 1.00 93.81 297 PHE A O 1
ATOM 2386 N N . GLN A 1 298 ? 1.844 7.916 11.549 1.00 91.56 298 GLN A N 1
ATOM 2387 C CA . GLN A 1 298 ? 3.221 8.270 11.189 1.00 91.56 298 GLN A CA 1
ATOM 2388 C C . GLN A 1 298 ? 3.319 8.804 9.751 1.00 91.56 298 GLN A C 1
ATOM 2390 O O . GLN A 1 298 ? 3.930 9.847 9.520 1.00 91.56 298 GLN A O 1
ATOM 2395 N N . GLN A 1 299 ? 2.664 8.144 8.791 1.00 86.56 299 GLN A N 1
ATOM 2396 C CA . GLN A 1 299 ? 2.600 8.599 7.397 1.00 86.56 299 GLN A CA 1
ATOM 2397 C C . GLN A 1 299 ? 1.961 9.984 7.287 1.00 86.56 299 GLN A C 1
ATOM 2399 O O . GLN A 1 299 ? 2.406 10.820 6.502 1.00 86.56 299 GLN A O 1
ATOM 2404 N N . ARG A 1 300 ? 0.930 10.254 8.093 1.00 90.19 300 ARG A N 1
ATOM 2405 C CA . ARG A 1 300 ? 0.295 11.568 8.151 1.00 90.19 300 ARG A CA 1
ATOM 2406 C C . ARG A 1 300 ? 1.257 12.648 8.641 1.00 90.19 300 ARG A C 1
ATOM 2408 O O . ARG A 1 300 ? 1.247 13.742 8.086 1.00 90.19 300 ARG A O 1
ATOM 2415 N N . ILE A 1 301 ? 2.073 12.365 9.658 1.00 91.12 301 ILE A N 1
ATOM 2416 C CA . ILE A 1 301 ? 3.106 13.299 10.139 1.00 91.12 301 ILE A CA 1
ATOM 2417 C C . ILE A 1 301 ? 4.069 13.637 9.006 1.00 91.12 301 ILE A C 1
ATOM 2419 O O . ILE A 1 301 ? 4.261 14.818 8.721 1.00 91.12 301 ILE A O 1
ATOM 2423 N N . SER A 1 302 ? 4.588 12.624 8.310 1.00 85.88 302 SER A N 1
ATOM 2424 C CA . SER A 1 302 ? 5.483 12.828 7.169 1.00 85.88 302 SER A CA 1
ATOM 2425 C C . SER A 1 302 ? 4.825 13.662 6.064 1.00 85.88 302 SER A C 1
ATOM 2427 O O . SER A 1 302 ? 5.414 14.635 5.605 1.00 85.88 302 SER A O 1
ATOM 2429 N N . ALA A 1 303 ? 3.573 13.359 5.704 1.00 83.88 303 ALA A N 1
ATOM 2430 C CA . ALA A 1 303 ? 2.834 14.105 4.684 1.00 83.88 303 ALA A CA 1
ATOM 2431 C C . ALA A 1 303 ? 2.572 15.569 5.082 1.00 83.88 303 ALA A C 1
ATOM 2433 O O . ALA A 1 303 ? 2.578 16.455 4.234 1.00 83.88 303 ALA A O 1
ATOM 2434 N N . VAL A 1 304 ? 2.335 15.857 6.367 1.00 88.38 304 VAL A N 1
ATOM 2435 C CA . VAL A 1 304 ? 2.196 17.242 6.843 1.00 88.38 304 VAL A CA 1
ATOM 2436 C C . VAL A 1 304 ? 3.538 17.965 6.821 1.00 88.38 304 VAL A C 1
ATOM 2438 O O . VAL A 1 304 ? 3.597 19.099 6.353 1.00 88.38 304 VAL A O 1
ATOM 2441 N N . ALA A 1 305 ? 4.601 17.318 7.297 1.00 87.12 305 ALA A N 1
ATOM 2442 C CA . ALA A 1 305 ? 5.940 17.897 7.334 1.00 87.12 305 ALA A CA 1
ATOM 2443 C C . ALA A 1 305 ? 6.455 18.251 5.932 1.00 87.12 305 ALA A C 1
ATOM 2445 O O . ALA A 1 305 ? 7.078 19.295 5.749 1.00 87.12 305 ALA A O 1
ATOM 2446 N N . GLU A 1 306 ? 6.149 17.422 4.936 1.00 81.75 306 GLU A N 1
ATOM 2447 C CA . GLU A 1 306 ? 6.542 17.665 3.552 1.00 81.75 306 GLU A CA 1
ATOM 2448 C C . GLU A 1 306 ? 5.905 18.936 2.972 1.00 81.75 306 GLU A C 1
ATOM 2450 O O . GLU A 1 306 ? 6.580 19.752 2.346 1.00 81.75 306 GLU A O 1
ATOM 2455 N N . VAL A 1 307 ? 4.617 19.158 3.244 1.00 83.12 307 VAL A N 1
ATOM 2456 C CA . VAL A 1 307 ? 3.919 20.378 2.817 1.00 83.12 307 VAL A CA 1
ATOM 2457 C C . VAL A 1 307 ? 4.550 21.617 3.430 1.00 83.12 307 VAL A C 1
ATOM 2459 O O . VAL A 1 307 ? 4.716 22.627 2.751 1.00 83.12 307 VAL A O 1
ATOM 2462 N N . GLU A 1 308 ? 4.920 21.551 4.706 1.00 83.81 308 GLU A N 1
ATOM 2463 C CA . GLU A 1 308 ? 5.564 22.677 5.380 1.00 83.81 308 GLU A CA 1
ATOM 2464 C C . GLU A 1 308 ? 6.972 22.940 4.836 1.00 83.81 308 GLU A C 1
ATOM 2466 O O . GLU A 1 308 ? 7.360 24.098 4.689 1.00 83.81 308 GLU A O 1
ATOM 2471 N N . PHE A 1 309 ? 7.709 21.891 4.460 1.00 81.69 309 PHE A N 1
ATOM 2472 C CA . PHE A 1 309 ? 8.982 22.037 3.757 1.00 81.69 309 PHE A CA 1
ATOM 2473 C C . PHE A 1 309 ? 8.805 22.763 2.413 1.00 81.69 309 PHE A C 1
ATOM 2475 O O . PHE A 1 309 ? 9.534 23.714 2.128 1.00 81.69 309 PHE A O 1
ATOM 2482 N N . LEU A 1 310 ? 7.801 22.378 1.619 1.00 77.00 310 LEU A N 1
ATOM 2483 C CA . LEU A 1 310 ? 7.504 23.021 0.333 1.00 77.00 310 LEU A CA 1
ATOM 2484 C C . LEU A 1 310 ? 7.075 24.476 0.497 1.00 77.00 310 LEU A C 1
ATOM 2486 O O . LEU A 1 310 ? 7.602 25.351 -0.186 1.00 77.00 310 LEU A O 1
ATOM 2490 N N . LYS A 1 311 ? 6.178 24.757 1.449 1.00 77.75 311 LYS A N 1
ATOM 2491 C CA . LYS A 1 311 ? 5.781 26.130 1.788 1.00 77.75 311 LYS A CA 1
ATOM 2492 C C . LYS A 1 311 ? 6.982 26.974 2.216 1.00 77.75 311 LYS A C 1
ATOM 2494 O O . LYS A 1 311 ? 7.057 28.141 1.843 1.00 77.75 311 LYS A O 1
ATOM 2499 N N . GLY A 1 312 ? 7.924 26.397 2.966 1.00 77.06 312 GLY A N 1
ATOM 2500 C CA . GLY A 1 312 ? 9.180 27.050 3.338 1.00 77.06 312 GLY A CA 1
ATOM 2501 C C . GLY A 1 312 ? 10.020 27.432 2.118 1.00 77.06 312 GLY A C 1
ATOM 2502 O O . GLY A 1 312 ? 10.371 28.599 1.964 1.00 77.06 312 GLY A O 1
ATOM 2503 N N . ALA A 1 313 ? 10.254 26.482 1.209 1.00 74.00 313 ALA A N 1
ATOM 2504 C CA . ALA A 1 313 ? 10.998 26.725 -0.029 1.00 74.00 313 ALA A CA 1
ATOM 2505 C C . ALA A 1 313 ? 10.325 27.783 -0.927 1.00 74.00 313 ALA A C 1
ATOM 2507 O O . ALA A 1 313 ? 10.999 28.603 -1.548 1.00 74.00 313 ALA A O 1
ATOM 2508 N N . TRP A 1 314 ? 8.991 27.806 -0.977 1.00 73.69 314 TRP A N 1
ATOM 2509 C CA . TRP A 1 314 ? 8.244 28.814 -1.734 1.00 73.69 314 TRP A CA 1
ATOM 2510 C C . TRP A 1 314 ? 8.285 30.187 -1.090 1.00 73.69 314 TRP A C 1
ATOM 2512 O O . TRP A 1 314 ? 8.333 31.187 -1.799 1.00 73.69 314 TRP A O 1
ATOM 2522 N N . LYS A 1 315 ? 8.296 30.253 0.243 1.00 70.06 315 LYS A N 1
ATOM 2523 C CA . LYS A 1 315 ? 8.446 31.513 0.966 1.00 70.06 315 LYS A CA 1
ATOM 2524 C C . LYS A 1 315 ? 9.791 32.167 0.646 1.00 70.06 315 LYS A C 1
ATOM 2526 O O . LYS A 1 315 ? 9.812 33.352 0.340 1.00 70.06 315 LYS A O 1
ATOM 2531 N N . GLU A 1 316 ? 10.877 31.394 0.626 1.00 66.69 316 GLU A N 1
ATOM 2532 C CA . GLU A 1 316 ? 12.205 31.890 0.230 1.00 66.69 316 GLU A CA 1
ATOM 2533 C C . GLU A 1 316 ? 12.236 32.405 -1.219 1.00 66.69 316 GLU A C 1
ATOM 2535 O O . GLU A 1 316 ? 12.926 33.380 -1.513 1.00 66.69 316 GLU A O 1
ATOM 2540 N N . GLN A 1 317 ? 11.476 31.783 -2.127 1.00 63.28 317 GLN A N 1
ATOM 2541 C CA . GLN A 1 317 ? 11.340 32.239 -3.516 1.00 63.28 317 GLN A CA 1
ATOM 2542 C C . GLN A 1 317 ? 10.456 33.489 -3.643 1.00 63.28 317 GLN A C 1
ATOM 2544 O O . GLN A 1 317 ? 10.767 34.387 -4.418 1.00 63.28 317 GLN A O 1
ATOM 2549 N N . ALA A 1 318 ? 9.367 33.573 -2.879 1.00 62.53 318 ALA A N 1
ATOM 2550 C CA . ALA A 1 318 ? 8.444 34.706 -2.887 1.00 62.53 318 ALA A CA 1
ATOM 2551 C C . ALA A 1 318 ? 9.030 35.952 -2.201 1.00 62.53 318 ALA A C 1
ATOM 2553 O O . ALA A 1 318 ? 8.754 37.069 -2.615 1.00 62.53 318 ALA A O 1
ATOM 2554 N N . GLU A 1 319 ? 9.906 35.789 -1.206 1.00 62.28 319 GLU A N 1
ATOM 2555 C CA . GLU A 1 319 ? 10.690 36.898 -0.639 1.00 62.28 319 GLU A CA 1
ATOM 2556 C C . GLU A 1 319 ? 11.649 37.534 -1.671 1.00 62.28 319 GLU A C 1
ATOM 2558 O O . GLU A 1 319 ? 12.164 38.628 -1.442 1.00 62.28 319 GLU A O 1
ATOM 2563 N N . GLN A 1 320 ? 11.853 36.892 -2.831 1.00 57.22 320 GLN A N 1
ATO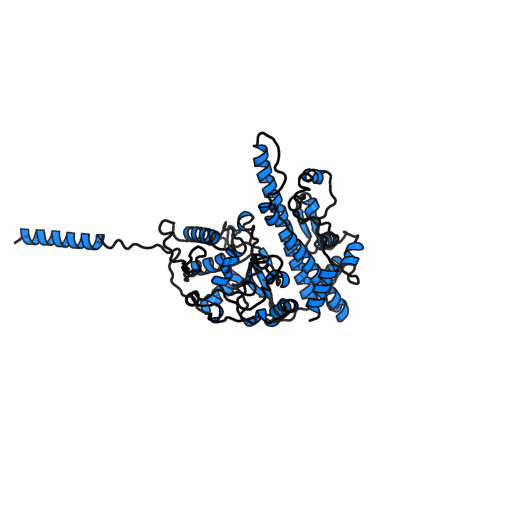M 2564 C CA . GLN A 1 320 ? 12.611 37.430 -3.965 1.00 57.22 320 GLN A CA 1
ATOM 2565 C C . GLN A 1 320 ? 11.727 38.133 -5.015 1.00 57.22 320 GLN A C 1
ATOM 2567 O O . GLN A 1 320 ? 12.273 38.727 -5.949 1.00 57.22 320 GLN A O 1
ATOM 2572 N N . THR A 1 321 ? 10.389 38.111 -4.897 1.00 55.78 321 THR A N 1
ATOM 2573 C CA . THR A 1 321 ? 9.489 38.849 -5.804 1.00 55.78 321 THR A CA 1
ATOM 2574 C C . THR A 1 321 ? 9.220 40.268 -5.291 1.00 55.78 321 THR A C 1
ATOM 2576 O O . THR A 1 321 ? 9.067 40.517 -4.097 1.00 55.78 321 THR A O 1
ATOM 2579 N N . ALA A 1 322 ? 9.193 41.239 -6.209 1.00 51.94 322 ALA A N 1
ATOM 2580 C CA . ALA A 1 322 ? 9.193 42.674 -5.893 1.00 51.94 322 ALA A CA 1
ATOM 2581 C C . ALA A 1 322 ? 7.893 43.206 -5.248 1.00 51.94 322 ALA A C 1
ATOM 2583 O O . ALA A 1 322 ? 7.864 44.343 -4.782 1.00 51.94 322 ALA A O 1
ATOM 2584 N N . ASP A 1 323 ? 6.822 42.415 -5.232 1.00 59.19 323 ASP A N 1
ATOM 2585 C CA . ASP A 1 323 ? 5.499 42.777 -4.716 1.00 59.19 323 ASP A CA 1
ATOM 2586 C C . ASP A 1 323 ? 5.218 42.247 -3.300 1.00 59.19 323 ASP A C 1
ATOM 2588 O O . ASP A 1 323 ? 4.171 42.565 -2.729 1.00 59.19 323 ASP A O 1
ATOM 2592 N N . GLY A 1 324 ? 6.128 41.449 -2.720 1.00 49.16 324 GLY A N 1
ATOM 2593 C CA . GLY A 1 324 ? 6.022 40.913 -1.357 1.00 49.16 324 GLY A CA 1
ATOM 2594 C C . GLY A 1 324 ? 4.746 40.105 -1.088 1.00 49.16 324 GLY A C 1
ATOM 2595 O O . GLY A 1 324 ? 4.406 39.849 0.070 1.00 49.16 324 GLY A O 1
ATOM 2596 N N . THR A 1 325 ? 4.006 39.732 -2.136 1.00 50.41 325 THR A N 1
ATOM 2597 C CA . THR A 1 325 ? 2.721 39.049 -2.023 1.00 50.41 325 THR A CA 1
ATOM 2598 C C . THR A 1 325 ? 2.971 37.555 -2.135 1.00 50.41 325 THR A C 1
ATOM 2600 O O . THR A 1 325 ? 3.155 37.002 -3.213 1.00 50.41 325 THR A O 1
ATOM 2603 N N . LEU A 1 326 ? 3.004 36.886 -0.982 1.00 52.72 326 LEU A N 1
ATOM 2604 C CA . LEU A 1 326 ? 3.113 35.432 -0.921 1.00 52.72 326 LEU A CA 1
ATOM 2605 C C . LEU A 1 326 ? 1.945 34.793 -1.699 1.00 52.72 326 LEU A C 1
ATOM 2607 O O . LEU A 1 326 ? 0.788 35.098 -1.392 1.00 52.72 326 LEU A O 1
ATOM 2611 N N . PRO A 1 327 ? 2.181 33.856 -2.633 1.00 54.25 327 PRO A N 1
ATOM 2612 C CA . PRO A 1 327 ? 1.136 32.937 -3.056 1.00 54.25 327 PRO A CA 1
ATOM 2613 C C . PRO A 1 327 ? 0.906 31.954 -1.895 1.00 54.25 327 PRO A C 1
ATOM 2615 O O . PRO A 1 327 ? 1.564 30.928 -1.781 1.00 54.25 327 PRO A O 1
ATOM 2618 N N . VAL A 1 328 ? 0.026 32.316 -0.952 1.00 67.44 328 VAL A N 1
ATOM 2619 C CA . VAL A 1 328 ? -0.154 31.597 0.332 1.00 67.44 328 VAL A CA 1
ATOM 2620 C C . VAL A 1 328 ? -0.841 30.228 0.164 1.00 67.44 328 VAL A C 1
ATOM 2622 O O . VAL A 1 328 ? -0.856 29.428 1.099 1.00 67.44 328 VAL A O 1
ATOM 2625 N N . CYS A 1 329 ? -1.395 29.929 -1.014 1.00 75.31 329 CYS A N 1
ATOM 2626 C CA . CYS A 1 329 ? -2.205 28.737 -1.248 1.00 75.31 329 CYS A CA 1
ATOM 2627 C C . CYS A 1 329 ? -1.567 27.803 -2.277 1.00 75.31 329 CYS A C 1
ATOM 2629 O O . CYS A 1 329 ? -1.050 28.241 -3.305 1.00 75.31 329 CYS A O 1
ATOM 2631 N N . LEU A 1 330 ? -1.662 26.502 -2.014 1.00 77.25 330 LEU A N 1
ATOM 2632 C CA . LEU A 1 330 ? -1.306 25.461 -2.970 1.00 77.25 330 LEU A CA 1
ATOM 2633 C C . LEU A 1 330 ? -2.153 25.592 -4.247 1.00 77.25 330 LEU A C 1
ATOM 2635 O O . LEU A 1 330 ? -3.366 25.803 -4.172 1.00 77.25 330 LEU A O 1
ATOM 2639 N N . SER A 1 331 ? -1.525 25.428 -5.418 1.00 77.50 331 SER A N 1
ATOM 2640 C CA . SER A 1 331 ? -2.251 25.245 -6.686 1.00 77.50 331 SER A CA 1
ATOM 2641 C C . SER A 1 331 ? -3.190 24.037 -6.595 1.00 77.50 331 SER A C 1
ATOM 2643 O O . SER A 1 331 ? -2.964 23.163 -5.768 1.00 77.50 331 SER A O 1
ATOM 2645 N N . ALA A 1 332 ? -4.220 23.948 -7.442 1.00 76.69 332 ALA A N 1
ATOM 2646 C CA . ALA A 1 332 ? -5.150 22.809 -7.430 1.00 76.69 332 ALA A CA 1
ATOM 2647 C C . ALA A 1 332 ? -4.430 21.451 -7.538 1.00 76.69 332 ALA A C 1
ATOM 2649 O O . ALA A 1 332 ? -4.737 20.530 -6.788 1.00 76.69 332 ALA A O 1
ATOM 2650 N N . GLU A 1 333 ? -3.425 21.369 -8.414 1.00 74.12 333 GLU A N 1
ATOM 2651 C CA . GLU A 1 333 ? -2.570 20.190 -8.580 1.00 74.12 333 GLU A CA 1
ATOM 2652 C C . GLU A 1 333 ? -1.844 19.834 -7.278 1.00 74.12 333 GLU A C 1
ATOM 2654 O O . GLU A 1 333 ? -2.024 18.741 -6.752 1.00 74.12 333 GLU A O 1
ATOM 2659 N N . ASN A 1 334 ? -1.106 20.784 -6.691 1.00 77.50 334 ASN A N 1
ATOM 2660 C CA . ASN A 1 334 ? -0.401 20.561 -5.428 1.00 77.50 334 ASN A CA 1
ATOM 2661 C C . ASN A 1 334 ? -1.370 20.301 -4.265 1.00 77.50 334 ASN A C 1
ATOM 2663 O O . ASN A 1 334 ? -1.057 19.550 -3.348 1.00 77.50 334 ASN A O 1
ATOM 2667 N N . PHE A 1 335 ? -2.545 20.924 -4.271 1.00 81.44 335 PHE A N 1
ATOM 2668 C CA . PHE A 1 335 ? -3.558 20.747 -3.243 1.00 81.44 335 PHE A CA 1
ATOM 2669 C C . PHE A 1 335 ? -4.055 19.306 -3.214 1.00 81.44 335 PHE A C 1
ATOM 2671 O O . PHE A 1 335 ? -4.054 18.696 -2.146 1.00 81.44 335 PHE A O 1
ATOM 2678 N N . ASP A 1 336 ? -4.444 18.763 -4.368 1.00 75.81 336 ASP A N 1
ATOM 2679 C CA . ASP A 1 336 ? -4.905 17.380 -4.484 1.00 75.81 336 ASP A CA 1
ATOM 2680 C C . ASP A 1 336 ? -3.825 16.414 -3.982 1.00 75.81 336 ASP A C 1
ATOM 2682 O O . ASP A 1 336 ? -4.057 15.610 -3.075 1.00 75.81 336 ASP A O 1
ATOM 2686 N N . GLN A 1 337 ? -2.597 16.635 -4.449 1.00 74.94 337 GLN A N 1
ATOM 2687 C CA . GLN A 1 337 ? -1.402 15.881 -4.092 1.00 74.94 337 GLN A CA 1
ATOM 2688 C C . GLN A 1 337 ? -1.111 15.893 -2.577 1.00 74.94 337 GLN A C 1
ATOM 2690 O O . GLN A 1 337 ? -0.873 14.848 -1.963 1.00 74.94 337 GLN A O 1
ATOM 2695 N N . TYR A 1 338 ? -1.188 17.050 -1.930 1.00 79.88 338 TYR A N 1
ATOM 2696 C CA . TYR A 1 338 ? -0.776 17.207 -0.533 1.00 79.88 338 TYR A CA 1
ATOM 2697 C C . TYR A 1 338 ? -1.896 17.082 0.503 1.00 79.88 338 TYR A C 1
ATOM 2699 O O . TYR A 1 338 ? -1.646 17.058 1.722 1.00 79.88 338 TYR A O 1
ATOM 2707 N N . SER A 1 339 ? -3.135 16.975 0.037 1.00 83.00 339 SER A N 1
ATOM 2708 C CA . SER A 1 339 ? -4.282 16.699 0.886 1.00 83.00 339 SER A CA 1
ATOM 2709 C C . SER A 1 339 ? -4.198 15.301 1.518 1.00 83.00 339 SER A C 1
ATOM 2711 O O . SER A 1 339 ? -3.521 14.385 1.041 1.00 83.00 339 SER A O 1
ATOM 2713 N N . THR A 1 340 ? -4.865 15.119 2.661 1.00 86.06 340 THR A N 1
ATOM 2714 C CA . THR A 1 340 ? -4.891 13.823 3.369 1.00 86.06 340 THR A CA 1
ATOM 2715 C C . THR A 1 340 ? -6.262 13.139 3.477 1.00 86.06 340 THR A C 1
ATOM 2717 O O . THR A 1 340 ? -6.374 12.257 4.324 1.00 86.06 340 THR A O 1
ATOM 2720 N N . PRO A 1 341 ? -7.303 13.420 2.662 1.00 85.81 341 PRO A N 1
ATOM 2721 C CA . PRO A 1 341 ? -8.641 12.870 2.897 1.00 85.81 341 PRO A CA 1
ATOM 2722 C C . PRO A 1 341 ? -8.665 11.338 2.836 1.00 85.81 341 PRO A C 1
ATOM 2724 O O . PRO A 1 341 ? -9.228 10.699 3.722 1.00 85.81 341 PRO A O 1
ATOM 2727 N N . SER A 1 342 ? -7.986 10.730 1.860 1.00 80.62 342 SER A N 1
ATOM 2728 C CA . SER A 1 342 ? -7.915 9.268 1.733 1.00 80.62 342 SER A CA 1
ATOM 2729 C C . SER A 1 342 ? -7.109 8.626 2.866 1.00 80.62 342 SER A C 1
ATOM 2731 O O . SER A 1 342 ? -7.477 7.565 3.367 1.00 80.62 342 SER A O 1
ATOM 2733 N N . ARG A 1 343 ? -6.031 9.275 3.326 1.00 85.44 343 ARG A N 1
ATOM 2734 C CA . ARG A 1 343 ? -5.224 8.796 4.465 1.00 85.44 343 ARG A CA 1
ATOM 2735 C C . ARG A 1 343 ? -6.008 8.893 5.773 1.00 85.44 343 ARG A C 1
ATOM 2737 O O . ARG A 1 343 ? -6.074 7.924 6.521 1.00 85.44 343 ARG A O 1
ATOM 2744 N N . ASP A 1 344 ? -6.655 10.030 6.004 1.00 90.69 344 ASP A N 1
ATOM 2745 C CA . ASP A 1 344 ? -7.433 10.296 7.210 1.00 90.69 344 ASP A CA 1
ATOM 2746 C C . ASP A 1 344 ? -8.680 9.392 7.263 1.00 90.69 344 ASP A C 1
ATOM 2748 O O . ASP A 1 344 ? -8.995 8.830 8.314 1.00 90.69 344 ASP A O 1
ATOM 2752 N N . LYS A 1 345 ? -9.340 9.143 6.121 1.00 88.06 345 LYS A N 1
ATOM 2753 C CA . LYS A 1 345 ? -10.434 8.169 6.039 1.00 88.06 345 LYS A CA 1
ATOM 2754 C C . LYS A 1 345 ? -9.957 6.746 6.326 1.00 88.06 345 LYS A C 1
ATOM 2756 O O . LYS A 1 345 ? -10.618 6.040 7.081 1.00 88.06 345 LYS A O 1
ATOM 2761 N N . ARG A 1 346 ? -8.820 6.325 5.761 1.00 87.31 346 ARG A N 1
ATOM 2762 C CA . ARG A 1 346 ? -8.241 4.992 6.008 1.00 87.31 346 ARG A CA 1
ATOM 2763 C C . ARG A 1 346 ? -7.939 4.785 7.492 1.00 87.31 346 ARG A C 1
ATOM 2765 O O . ARG A 1 346 ? -8.323 3.761 8.052 1.00 87.31 346 ARG A O 1
ATOM 2772 N N . PHE A 1 347 ? -7.329 5.787 8.120 1.00 93.00 347 PHE A N 1
ATOM 2773 C CA . PHE A 1 347 ? -7.051 5.815 9.551 1.00 93.00 347 PHE A CA 1
ATOM 2774 C C . PHE A 1 347 ? -8.328 5.635 10.388 1.00 93.00 347 PHE A C 1
ATOM 2776 O O . PHE A 1 347 ? -8.377 4.796 11.290 1.00 93.00 347 PHE A O 1
ATOM 2783 N N . VAL A 1 348 ? -9.393 6.379 10.065 1.00 94.75 348 VAL A N 1
ATOM 2784 C CA . VAL A 1 348 ? -10.684 6.277 10.765 1.00 94.75 348 VAL A CA 1
ATOM 2785 C C . VAL A 1 348 ? -11.355 4.923 10.536 1.00 94.75 348 VAL A C 1
ATOM 2787 O O . VAL A 1 348 ? -11.802 4.309 11.505 1.00 94.75 348 VAL A O 1
ATOM 2790 N N . ASP A 1 349 ? -11.389 4.427 9.298 1.00 91.88 349 ASP A N 1
ATOM 2791 C CA . ASP A 1 349 ? -11.949 3.112 8.968 1.00 91.88 349 ASP A CA 1
ATOM 2792 C C . ASP A 1 349 ? -11.218 1.998 9.749 1.00 91.88 349 ASP A C 1
ATOM 2794 O O . ASP A 1 349 ? -11.860 1.122 10.333 1.00 91.88 349 ASP A O 1
ATOM 2798 N N . GLY A 1 350 ? -9.883 2.066 9.836 1.00 93.25 350 GLY A N 1
ATOM 2799 C CA . GLY A 1 350 ? -9.058 1.130 10.606 1.00 93.25 350 GLY A CA 1
ATOM 2800 C C . GLY A 1 350 ? -9.354 1.156 12.108 1.00 93.25 350 GLY A C 1
ATOM 2801 O O . GLY A 1 350 ? -9.532 0.103 12.725 1.00 93.25 350 GLY A O 1
ATOM 2802 N N . LEU A 1 351 ? -9.491 2.349 12.697 1.00 96.69 351 LEU A N 1
ATOM 2803 C CA . LEU A 1 351 ? -9.849 2.511 14.110 1.00 96.69 351 LEU A CA 1
ATOM 2804 C C . LEU A 1 351 ? -11.256 1.998 14.425 1.00 96.69 351 LEU A C 1
ATOM 2806 O O . LEU A 1 351 ? -11.461 1.355 15.455 1.00 96.69 351 LEU A O 1
ATOM 2810 N N . VAL A 1 352 ? -12.230 2.258 13.551 1.00 96.69 352 VAL A N 1
ATOM 2811 C CA . VAL A 1 352 ? -13.595 1.744 13.722 1.00 96.69 352 VAL A CA 1
ATOM 2812 C C . VAL A 1 352 ? -13.624 0.222 13.571 1.00 96.69 352 VAL A C 1
ATOM 2814 O O . VAL A 1 352 ? -14.280 -0.451 14.364 1.00 96.69 352 VAL A O 1
ATOM 2817 N N . MET A 1 353 ? -12.860 -0.347 12.636 1.00 95.00 353 MET A N 1
ATOM 2818 C CA . MET A 1 353 ? -12.718 -1.799 12.509 1.00 95.00 353 MET A CA 1
ATOM 2819 C C . MET A 1 353 ? -12.102 -2.418 13.775 1.00 95.00 353 MET A C 1
ATOM 2821 O O . MET A 1 353 ? -12.645 -3.384 14.314 1.00 95.00 353 MET A O 1
ATOM 2825 N N . ALA A 1 354 ? -11.018 -1.833 14.301 1.00 97.31 354 ALA A N 1
ATOM 2826 C CA . ALA A 1 354 ? -10.386 -2.277 15.547 1.00 97.31 354 ALA A CA 1
ATOM 2827 C C . ALA A 1 354 ? -11.377 -2.241 16.716 1.00 97.31 354 ALA A C 1
ATOM 2829 O O . ALA A 1 354 ? -11.499 -3.206 17.473 1.00 97.31 354 ALA A O 1
ATOM 2830 N N . ARG A 1 355 ? -12.148 -1.153 16.819 1.00 97.94 355 ARG A N 1
ATOM 2831 C CA . ARG A 1 355 ? -13.216 -1.004 17.808 1.00 97.94 355 ARG A CA 1
ATOM 2832 C C . ARG A 1 355 ? -14.262 -2.111 17.698 1.00 97.94 355 ARG A C 1
ATOM 2834 O O . ARG A 1 355 ? -14.650 -2.681 18.713 1.00 97.94 355 ARG A O 1
ATOM 2841 N N . VAL A 1 356 ? -14.737 -2.404 16.492 1.00 97.38 356 VAL A N 1
ATOM 2842 C CA . VAL A 1 356 ? -15.794 -3.394 16.254 1.00 97.38 356 VAL A CA 1
ATOM 2843 C C . VAL A 1 356 ? -15.320 -4.814 16.600 1.00 97.38 356 VAL A C 1
ATOM 2845 O O . VAL A 1 356 ? -16.056 -5.562 17.249 1.00 97.38 356 VAL A O 1
ATOM 2848 N N . TYR A 1 357 ? -14.067 -5.167 16.292 1.00 97.62 357 TYR A N 1
ATOM 2849 C CA . TYR A 1 357 ? -13.464 -6.418 16.772 1.00 97.62 357 TYR A CA 1
ATOM 2850 C C . TYR A 1 357 ? -13.290 -6.446 18.295 1.00 97.62 357 TYR A C 1
ATOM 2852 O O . TYR A 1 357 ? -13.564 -7.475 18.915 1.00 97.62 357 TYR A O 1
ATOM 2860 N N . PHE A 1 358 ? -12.905 -5.325 18.913 1.00 98.25 358 PHE A N 1
ATOM 2861 C CA . PHE A 1 358 ? -12.803 -5.223 20.369 1.00 98.25 358 PHE A CA 1
ATOM 2862 C C . PHE A 1 358 ? -14.171 -5.438 21.042 1.00 98.25 358 PHE A C 1
ATOM 2864 O O . PHE A 1 358 ? -14.283 -6.245 21.964 1.00 98.25 358 PHE A O 1
ATOM 2871 N N . GLN A 1 359 ? -15.237 -4.813 20.527 1.00 97.69 359 GLN A N 1
ATOM 2872 C CA . GLN A 1 359 ? -16.617 -5.041 20.979 1.00 97.69 359 GLN A CA 1
ATOM 2873 C C . GLN A 1 359 ? -17.023 -6.512 20.862 1.00 97.69 359 GLN A C 1
ATOM 2875 O O . GLN A 1 359 ? -17.589 -7.069 21.805 1.00 97.69 359 GLN A O 1
ATOM 2880 N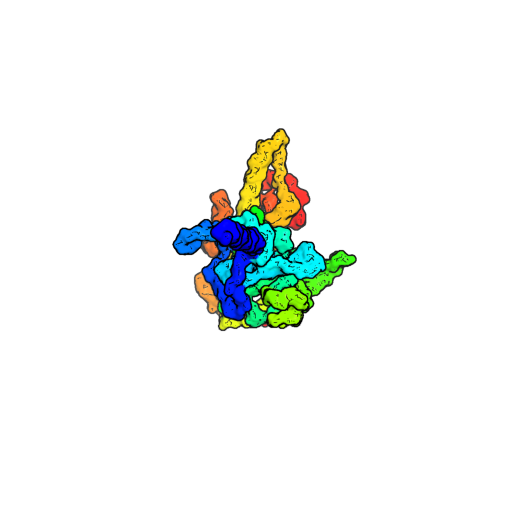 N . LYS A 1 360 ? -16.743 -7.144 19.716 1.00 97.44 360 LYS A N 1
ATOM 2881 C CA . LYS A 1 360 ? -17.101 -8.546 19.477 1.00 97.44 360 LYS A CA 1
ATOM 2882 C C . LYS A 1 360 ? -16.361 -9.486 20.429 1.00 97.44 360 LYS A C 1
ATOM 2884 O O . LYS A 1 360 ? -17.012 -10.303 21.074 1.00 97.44 360 LYS A O 1
ATOM 2889 N N . GLY A 1 361 ? -15.050 -9.312 20.601 1.00 97.69 361 GLY A N 1
ATOM 2890 C CA . GLY A 1 361 ? -14.266 -10.102 21.554 1.00 97.69 361 GLY A CA 1
ATOM 2891 C C . GLY A 1 361 ? -14.750 -9.935 22.997 1.00 97.69 361 GLY A C 1
ATOM 2892 O O . GLY A 1 361 ? -14.969 -10.932 23.682 1.00 97.69 361 GLY A O 1
ATOM 2893 N N . MET A 1 362 ? -15.045 -8.701 23.427 1.00 97.88 362 MET A N 1
ATOM 2894 C CA . MET A 1 362 ? -15.626 -8.441 24.752 1.00 97.88 362 MET A CA 1
ATOM 2895 C C . MET A 1 362 ? -16.997 -9.107 24.936 1.00 97.88 362 MET A C 1
ATOM 2897 O O . MET A 1 362 ? -17.297 -9.593 26.023 1.00 97.88 362 MET A O 1
ATOM 2901 N N . LYS A 1 363 ? -17.834 -9.136 23.894 1.00 97.25 363 LYS A N 1
ATOM 2902 C CA . LYS A 1 363 ? -19.164 -9.758 23.939 1.00 97.25 363 LYS A CA 1
ATOM 2903 C C . LYS A 1 363 ? -19.093 -11.286 23.990 1.00 97.25 363 LYS A C 1
ATOM 2905 O O . LYS A 1 363 ? -19.871 -11.898 24.711 1.00 97.25 363 LYS A O 1
ATOM 2910 N N . GLU A 1 364 ? -18.211 -11.893 23.202 1.00 97.38 364 GLU A N 1
ATOM 2911 C CA . GLU A 1 364 ? -18.151 -13.351 23.040 1.00 97.38 364 GLU A CA 1
ATOM 2912 C C . GLU A 1 364 ? -17.286 -14.044 24.096 1.00 97.38 364 GLU A C 1
ATOM 2914 O O . GLU A 1 364 ? -17.597 -15.161 24.499 1.00 97.38 364 GLU A O 1
ATOM 2919 N N . GLN A 1 365 ? -16.199 -13.404 24.534 1.00 97.88 365 GLN A N 1
ATOM 2920 C CA . GLN A 1 365 ? -15.170 -14.019 25.385 1.00 97.88 365 GLN A CA 1
ATOM 2921 C C . GLN A 1 365 ? -14.832 -13.172 26.626 1.00 97.88 365 GLN A C 1
ATOM 2923 O O . GLN A 1 365 ? -13.981 -13.554 27.433 1.00 97.88 365 GLN A O 1
ATOM 2928 N N . GLY A 1 366 ? -15.492 -12.023 26.815 1.00 97.50 366 GLY A N 1
ATOM 2929 C CA . GLY A 1 366 ? -15.213 -11.119 27.929 1.00 97.50 366 GLY A CA 1
ATOM 2930 C C . GLY A 1 366 ? -13.787 -10.565 27.891 1.00 97.50 366 GLY A C 1
ATOM 2931 O O . GLY A 1 366 ? -13.184 -10.411 26.831 1.00 97.50 366 GLY A O 1
ATOM 2932 N N . ALA A 1 367 ? -13.227 -10.279 29.069 1.00 97.06 367 ALA A N 1
ATOM 2933 C CA . ALA A 1 367 ? -11.835 -9.840 29.190 1.00 97.06 367 ALA A CA 1
ATOM 2934 C C . ALA A 1 367 ? -10.828 -10.916 28.737 1.00 97.06 367 ALA A C 1
ATOM 2936 O O . ALA A 1 367 ? -9.742 -10.565 28.295 1.00 97.06 367 ALA A O 1
ATOM 2937 N N . GLY A 1 368 ? -11.204 -12.202 28.782 1.00 97.56 368 GLY A N 1
ATOM 2938 C CA . GLY A 1 368 ? -10.343 -13.321 28.385 1.00 97.56 368 GLY A CA 1
ATOM 2939 C C . GLY A 1 368 ? -10.032 -13.392 26.886 1.00 97.56 368 GLY A C 1
ATOM 2940 O O . GLY A 1 368 ? -9.158 -14.157 26.494 1.00 97.56 368 GLY A O 1
ATOM 2941 N N . ALA A 1 369 ? -10.699 -12.585 26.050 1.00 97.75 369 ALA A N 1
ATOM 2942 C CA . ALA A 1 369 ? -10.353 -12.450 24.632 1.00 97.75 369 ALA A CA 1
ATOM 2943 C C . ALA A 1 369 ? -9.018 -11.717 24.398 1.00 97.75 369 ALA A C 1
ATOM 2945 O O . ALA A 1 369 ? -8.517 -11.724 23.271 1.00 97.75 369 ALA A O 1
ATOM 2946 N N . PHE A 1 370 ? -8.483 -11.053 25.431 1.00 98.25 370 PHE A N 1
ATOM 2947 C CA . PHE A 1 370 ? -7.384 -10.095 25.341 1.00 98.25 370 PHE A CA 1
ATOM 2948 C C . PHE A 1 370 ? -6.353 -10.335 26.443 1.00 98.25 370 PHE A C 1
ATOM 2950 O O . PHE A 1 370 ? -6.694 -10.751 27.549 1.00 98.25 370 PHE A O 1
ATOM 2957 N N . THR A 1 371 ? -5.087 -10.033 26.165 1.00 97.81 371 THR A N 1
ATOM 2958 C CA . THR A 1 371 ? -4.067 -9.987 27.223 1.00 97.81 371 THR A CA 1
ATOM 2959 C C . THR A 1 371 ? -4.268 -8.745 28.097 1.00 97.81 371 THR A C 1
ATOM 2961 O O . THR A 1 371 ? -4.721 -7.711 27.607 1.00 97.81 371 THR A O 1
ATOM 2964 N N . ASP A 1 372 ? -3.902 -8.796 29.383 1.00 96.81 372 ASP A N 1
ATOM 2965 C CA . ASP A 1 372 ? -4.100 -7.662 30.310 1.00 96.81 372 ASP A CA 1
ATOM 2966 C C . ASP A 1 372 ? -3.422 -6.366 29.826 1.00 96.81 372 ASP A C 1
ATOM 2968 O O . ASP A 1 372 ? -3.980 -5.265 29.932 1.00 96.81 372 ASP A O 1
ATOM 2972 N N . ALA A 1 373 ? -2.229 -6.502 29.235 1.00 95.38 373 ALA A N 1
ATOM 2973 C CA . ALA A 1 373 ? -1.484 -5.392 28.649 1.00 95.38 373 ALA A CA 1
ATOM 2974 C C . ALA A 1 373 ? -2.260 -4.741 27.491 1.00 95.38 373 ALA A C 1
ATOM 2976 O O . ALA A 1 373 ? -2.465 -3.524 27.473 1.00 95.38 373 ALA A O 1
ATOM 2977 N N . ASN A 1 374 ? -2.754 -5.553 26.557 1.00 97.19 374 ASN A N 1
ATOM 2978 C CA . ASN A 1 374 ? -3.480 -5.074 25.387 1.00 97.19 374 ASN A CA 1
ATOM 2979 C C . ASN A 1 374 ? -4.868 -4.543 25.746 1.00 97.19 374 ASN A C 1
ATOM 2981 O O . ASN A 1 374 ? -5.263 -3.485 25.262 1.00 97.19 374 ASN A O 1
ATOM 2985 N N . LEU A 1 375 ? -5.576 -5.192 26.672 1.00 96.94 375 LEU A N 1
ATOM 2986 C CA . LEU A 1 375 ? -6.870 -4.729 27.165 1.00 96.94 375 LEU A CA 1
ATOM 2987 C C . LEU A 1 375 ? -6.781 -3.316 27.760 1.00 96.94 375 LEU A C 1
ATOM 2989 O O . LEU A 1 375 ? -7.686 -2.502 27.565 1.00 96.94 375 LEU A O 1
ATOM 2993 N N . THR A 1 376 ? -5.682 -3.002 28.452 1.00 95.31 376 THR A N 1
ATOM 2994 C CA . THR A 1 376 ? -5.413 -1.657 28.984 1.00 95.31 376 THR A CA 1
ATOM 2995 C C . THR A 1 376 ? -5.245 -0.632 27.860 1.00 95.31 376 THR A C 1
ATOM 2997 O O . THR A 1 376 ? -5.830 0.455 27.914 1.00 95.31 376 THR A O 1
ATOM 3000 N N . ILE A 1 377 ? -4.499 -0.982 26.807 1.00 95.81 377 ILE A N 1
ATOM 3001 C CA . ILE A 1 377 ? -4.355 -0.159 25.595 1.00 95.81 377 ILE A CA 1
ATOM 3002 C C . ILE A 1 377 ? -5.721 0.067 24.940 1.00 95.81 377 ILE A C 1
ATOM 3004 O O . ILE A 1 377 ? -6.099 1.211 24.684 1.00 95.81 377 ILE A O 1
ATOM 3008 N N . TYR A 1 378 ? -6.507 -0.989 24.739 1.00 96.62 378 TYR A N 1
ATOM 3009 C CA . TYR A 1 378 ? -7.788 -0.905 24.037 1.00 96.62 378 TYR A CA 1
ATOM 3010 C C . TYR A 1 378 ? -8.819 -0.095 24.805 1.00 96.62 378 TYR A C 1
ATOM 3012 O O . TYR A 1 378 ? -9.515 0.710 24.200 1.00 96.62 378 TYR A O 1
ATOM 3020 N N . LYS A 1 379 ? -8.892 -0.239 26.132 1.00 95.00 379 LYS A N 1
ATOM 3021 C CA . LYS A 1 379 ? -9.768 0.590 26.976 1.00 95.00 379 LYS A CA 1
ATOM 3022 C C . LYS A 1 379 ? -9.338 2.050 27.006 1.00 95.00 379 LYS A C 1
ATOM 3024 O O . LYS A 1 379 ? -10.179 2.921 27.175 1.00 95.00 379 LYS A O 1
ATOM 3029 N N . THR A 1 380 ? -8.050 2.323 26.830 1.00 93.88 380 THR A N 1
ATOM 3030 C CA . THR A 1 380 ? -7.558 3.699 26.749 1.00 93.88 380 THR A CA 1
ATOM 3031 C C . THR A 1 380 ? -7.911 4.337 25.407 1.00 93.88 380 THR A C 1
ATOM 3033 O O . THR A 1 380 ? -8.356 5.480 25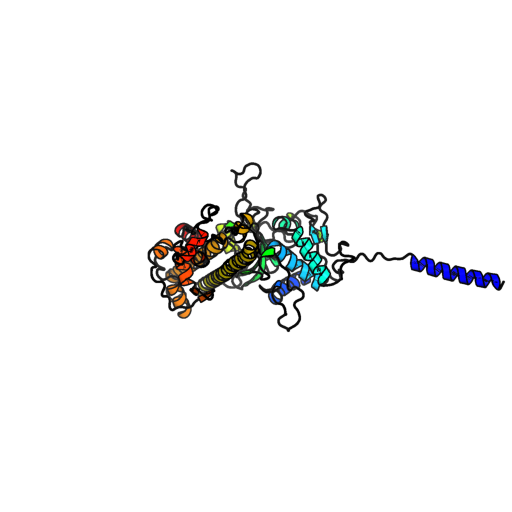.360 1.00 93.88 380 THR A O 1
ATOM 3036 N N . ILE A 1 381 ? -7.754 3.593 24.310 1.00 95.31 381 ILE A N 1
ATOM 3037 C CA . ILE A 1 381 ? -8.122 4.077 22.978 1.00 95.31 381 ILE A CA 1
ATOM 3038 C C . ILE A 1 381 ? -9.648 4.140 22.837 1.00 95.31 381 ILE A C 1
ATOM 3040 O O . ILE A 1 381 ? -10.155 5.101 22.278 1.00 95.31 381 ILE A O 1
ATOM 3044 N N . PHE A 1 382 ? -10.396 3.181 23.376 1.00 95.88 382 PHE A N 1
ATOM 3045 C CA . PHE A 1 382 ? -11.850 3.053 23.238 1.00 95.88 382 PHE A CA 1
ATOM 3046 C C . PHE A 1 382 ? -12.557 3.046 24.609 1.00 95.88 382 PHE A C 1
ATOM 3048 O O . PHE A 1 382 ? -13.112 2.019 25.019 1.00 95.88 382 PHE A O 1
ATOM 3055 N N . PRO A 1 383 ? -12.552 4.174 25.344 1.00 93.56 383 PRO A N 1
ATOM 3056 C CA . PRO A 1 383 ? -13.012 4.226 26.735 1.00 93.56 383 PRO A CA 1
ATOM 3057 C C . PRO A 1 383 ? -14.512 3.970 26.904 1.00 93.56 383 PRO A C 1
ATOM 3059 O O . PRO A 1 383 ? -14.947 3.540 27.971 1.00 93.56 383 PRO A O 1
ATOM 3062 N N . LEU A 1 384 ? -15.317 4.188 25.859 1.00 94.44 384 LEU A N 1
ATOM 3063 C CA . LEU A 1 384 ? -16.768 4.012 25.886 1.00 94.44 384 LEU A CA 1
ATOM 3064 C C . LEU A 1 384 ? -17.191 2.886 24.937 1.00 94.44 384 LEU A C 1
ATOM 3066 O O . LEU A 1 384 ? -18.127 3.041 24.156 1.00 94.44 384 LEU A O 1
ATOM 3070 N N . ILE A 1 385 ? -16.504 1.738 24.994 1.00 94.62 385 ILE A N 1
ATOM 3071 C CA . ILE A 1 385 ? -16.676 0.607 24.061 1.00 94.62 385 ILE A CA 1
ATOM 3072 C C . ILE A 1 385 ? -18.118 0.084 23.931 1.00 94.62 385 ILE A C 1
ATOM 3074 O O . ILE A 1 385 ? -18.489 -0.442 22.885 1.00 94.62 385 ILE A O 1
ATOM 3078 N N . SER A 1 386 ? -18.952 0.264 24.957 1.00 94.69 386 SER A N 1
ATOM 3079 C CA . SER A 1 386 ? -20.370 -0.124 24.953 1.00 94.69 386 SER A CA 1
ATOM 3080 C C . SER A 1 386 ? -21.286 0.810 24.149 1.00 94.69 386 SER A C 1
ATOM 3082 O O . SER A 1 386 ? -22.453 0.483 23.944 1.00 94.69 386 SER A O 1
ATOM 3084 N N . ARG A 1 387 ? -20.785 1.966 23.707 1.00 95.62 387 ARG A N 1
ATOM 3085 C CA . ARG A 1 387 ? -21.503 2.949 22.882 1.00 95.62 387 ARG A CA 1
ATOM 3086 C C . ARG A 1 387 ? -21.169 2.779 21.399 1.00 95.62 387 ARG A C 1
ATOM 3088 O O . ARG A 1 387 ? -20.194 2.114 21.047 1.00 95.62 387 ARG A O 1
ATOM 3095 N N . SER A 1 388 ? -21.939 3.406 20.517 1.00 96.44 388 SER A N 1
ATOM 3096 C CA . SER A 1 388 ? -21.515 3.590 19.121 1.00 96.44 388 SER A CA 1
ATOM 3097 C C . SER A 1 388 ? -20.278 4.496 19.031 1.00 96.44 388 SER A C 1
ATOM 3099 O O . SER A 1 388 ? -19.969 5.250 19.957 1.00 96.44 388 SER A O 1
ATOM 3101 N N . ALA A 1 389 ? -19.557 4.440 17.912 1.00 95.81 389 ALA A N 1
ATOM 3102 C CA . ALA A 1 389 ? -18.417 5.314 17.648 1.00 95.81 389 ALA A CA 1
ATOM 3103 C C . ALA A 1 389 ? -18.820 6.801 17.649 1.00 95.81 389 ALA A C 1
ATOM 3105 O O . ALA A 1 389 ? -18.076 7.634 18.164 1.00 95.81 389 ALA A O 1
ATOM 3106 N N . ALA A 1 390 ? -20.011 7.131 17.134 1.00 95.56 390 ALA A N 1
ATOM 3107 C CA . ALA A 1 390 ? -20.537 8.496 17.132 1.00 95.56 390 ALA A CA 1
ATOM 3108 C C . ALA A 1 390 ? -20.885 9.002 18.543 1.00 95.56 390 ALA A C 1
ATOM 3110 O O . ALA A 1 390 ? -20.554 10.133 18.894 1.00 95.56 390 ALA A O 1
ATOM 3111 N N . GLU A 1 391 ? -21.516 8.167 19.374 1.00 95.69 391 GLU A N 1
ATOM 3112 C CA . GLU A 1 391 ? -21.789 8.511 20.776 1.00 95.69 391 GLU A CA 1
ATOM 3113 C C . GLU A 1 391 ? -20.496 8.666 21.584 1.00 95.69 391 GLU A C 1
ATOM 3115 O O . GLU A 1 391 ? -20.385 9.597 22.378 1.00 95.69 391 GLU A O 1
ATOM 3120 N N . GLU A 1 392 ? -19.503 7.791 21.374 1.00 93.88 392 GLU A N 1
ATOM 3121 C CA . GLU A 1 392 ? -18.185 7.942 22.000 1.00 93.88 392 GLU A CA 1
ATOM 3122 C C . GLU A 1 392 ? -17.542 9.271 21.593 1.00 93.88 392 GLU A C 1
ATOM 3124 O O . GLU A 1 392 ? -17.112 10.016 22.467 1.00 93.88 392 GLU A O 1
ATOM 3129 N N . ALA A 1 393 ? -17.548 9.618 20.303 1.00 92.88 393 ALA A N 1
ATOM 3130 C CA . ALA A 1 393 ? -17.004 10.884 19.809 1.00 92.88 393 ALA A CA 1
ATOM 3131 C C . ALA A 1 393 ? -17.642 12.118 20.474 1.00 92.88 393 ALA A C 1
ATOM 3133 O O . ALA A 1 393 ? -16.960 13.111 20.724 1.00 92.88 393 ALA A O 1
ATOM 3134 N N . ALA A 1 394 ? -18.943 12.057 20.775 1.00 92.00 394 ALA A N 1
ATOM 3135 C CA . ALA A 1 394 ? -19.675 13.143 21.424 1.00 92.00 394 ALA A CA 1
ATOM 3136 C C . ALA A 1 394 ? -19.412 13.243 22.940 1.00 92.00 394 ALA A C 1
ATOM 3138 O O . ALA A 1 394 ? -19.505 14.330 23.517 1.00 92.00 394 ALA A O 1
ATOM 3139 N N . LEU A 1 395 ? -19.116 12.118 23.598 1.00 91.25 395 LEU A N 1
ATOM 3140 C CA . LEU A 1 395 ? -18.979 12.021 25.055 1.00 91.25 395 LEU A CA 1
ATOM 3141 C C . LEU A 1 395 ? -17.524 12.049 25.541 1.00 91.25 395 LEU A C 1
ATOM 3143 O O . LEU A 1 395 ? -17.274 12.447 26.681 1.00 91.25 395 LEU A O 1
ATOM 3147 N N . ASP A 1 396 ? -16.572 11.639 24.705 1.00 85.19 396 ASP A N 1
ATOM 3148 C CA . ASP A 1 396 ? -15.152 11.551 25.038 1.00 85.19 396 ASP A CA 1
ATOM 3149 C C . ASP A 1 396 ? -14.514 12.950 25.125 1.00 85.19 396 ASP A C 1
ATOM 3151 O O . ASP A 1 396 ? -14.050 13.543 24.145 1.00 85.19 396 ASP A O 1
ATOM 3155 N N . LYS A 1 397 ? -14.529 13.504 26.343 1.00 78.88 397 LYS A N 1
ATOM 3156 C CA . LYS A 1 397 ? -13.962 14.821 26.675 1.00 78.88 397 LYS A CA 1
ATOM 3157 C C . LYS A 1 397 ? -12.547 14.746 27.256 1.00 78.88 397 LYS A C 1
ATOM 3159 O O . LYS A 1 397 ? -11.913 15.788 27.419 1.00 78.88 397 LYS A O 1
ATOM 3164 N N . SER A 1 398 ? -12.052 13.561 27.616 1.00 65.62 398 SER A N 1
ATOM 3165 C CA . SER A 1 398 ? -10.835 13.410 28.420 1.00 65.62 398 SER A CA 1
ATOM 3166 C C . SER A 1 398 ? -9.631 12.987 27.583 1.00 65.62 398 SER A C 1
ATOM 3168 O O . SER A 1 398 ? -9.354 11.807 27.405 1.00 65.62 398 SER A O 1
ATOM 3170 N N . ALA A 1 399 ? -8.842 13.973 27.166 1.00 56.59 399 ALA A N 1
ATOM 3171 C CA . ALA A 1 399 ? -7.508 13.784 26.605 1.00 56.59 399 ALA A CA 1
ATOM 3172 C C . ALA A 1 399 ? -6.439 13.724 27.712 1.00 56.59 399 ALA A C 1
ATOM 3174 O O . ALA A 1 399 ? -5.558 14.576 27.784 1.00 56.59 399 ALA A O 1
ATOM 3175 N N . LYS A 1 400 ? -6.533 12.769 28.639 1.00 56.62 400 LYS A N 1
ATOM 3176 C CA . LYS A 1 400 ? -5.432 12.478 29.575 1.00 56.62 400 LYS A CA 1
ATOM 3177 C C . LYS A 1 400 ? -5.226 10.976 29.666 1.00 56.62 400 LYS A C 1
ATOM 3179 O O . LYS A 1 400 ? -5.420 10.353 30.699 1.00 56.62 400 LYS A O 1
ATOM 3184 N N . SER A 1 401 ? -4.885 10.395 28.525 1.00 55.31 401 SER A N 1
ATOM 3185 C CA . SER A 1 401 ? -4.403 9.024 28.453 1.00 55.31 401 SER A CA 1
ATOM 3186 C C . SER A 1 401 ? -2.931 9.023 28.862 1.00 55.31 401 SER A C 1
ATOM 3188 O O . SER A 1 401 ? -2.084 9.417 28.066 1.00 55.31 401 SER A O 1
ATOM 3190 N N . GLU A 1 402 ? -2.620 8.572 30.079 1.00 60.94 402 GLU A N 1
ATOM 3191 C CA . GLU A 1 402 ? -1.243 8.260 30.510 1.00 60.94 402 GLU A CA 1
ATOM 3192 C C . GLU A 1 402 ? -0.619 7.111 29.688 1.00 60.94 402 GLU A C 1
ATOM 3194 O O . GLU A 1 402 ? 0.590 6.886 29.732 1.00 60.94 402 GLU A O 1
ATOM 3199 N N . ASN A 1 403 ? -1.429 6.389 28.903 1.00 66.19 403 ASN A N 1
ATOM 3200 C CA . ASN A 1 403 ? -0.953 5.357 27.995 1.00 66.19 403 ASN A CA 1
ATOM 3201 C C . ASN A 1 403 ? -0.324 5.974 26.734 1.00 66.19 403 ASN A C 1
ATOM 3203 O O . ASN A 1 403 ? -0.934 6.791 26.039 1.00 66.19 403 ASN A O 1
ATOM 3207 N N . ASN A 1 404 ? 0.895 5.533 26.432 1.00 82.69 404 ASN A N 1
ATOM 3208 C CA . ASN A 1 404 ? 1.734 6.038 25.350 1.00 82.69 404 ASN A CA 1
ATOM 3209 C C . ASN A 1 404 ? 1.681 5.178 24.080 1.00 82.69 404 ASN A C 1
ATOM 3211 O O . ASN A 1 404 ? 2.567 5.323 23.234 1.00 82.69 404 ASN A O 1
ATOM 3215 N N . PHE A 1 405 ? 0.698 4.276 23.930 1.00 93.94 405 PHE A N 1
ATOM 3216 C CA . PHE A 1 405 ? 0.593 3.487 22.701 1.00 93.94 405 PHE A CA 1
ATOM 3217 C C . PHE A 1 405 ? 0.559 4.415 21.481 1.00 93.94 405 PHE A C 1
ATOM 3219 O O . PHE A 1 405 ? -0.326 5.268 21.359 1.00 93.94 405 PHE A O 1
ATOM 3226 N N . CYS A 1 406 ? 1.550 4.241 20.603 1.00 95.44 406 CYS A N 1
ATOM 3227 C CA . CYS A 1 406 ? 1.770 5.081 19.435 1.00 95.44 406 CYS A CA 1
ATOM 3228 C C . CYS A 1 406 ? 1.743 6.589 19.764 1.00 95.44 406 CYS A C 1
ATOM 3230 O O . CYS A 1 406 ? 0.871 7.338 19.321 1.00 95.44 406 CYS A O 1
ATOM 3232 N N . SER A 1 407 ? 2.681 7.025 20.608 1.00 95.38 407 SER A N 1
ATOM 3233 C CA . SER A 1 407 ? 2.912 8.436 20.931 1.00 95.38 407 SER A CA 1
ATOM 3234 C C . SER A 1 407 ? 4.031 8.994 20.054 1.00 95.38 407 SER A C 1
ATOM 3236 O O . SER A 1 407 ? 5.213 8.737 20.301 1.00 95.38 407 SER A O 1
ATOM 3238 N N . LEU A 1 408 ? 3.642 9.726 19.010 1.00 95.12 408 LEU A N 1
ATOM 3239 C CA . LEU A 1 408 ? 4.534 10.206 17.954 1.00 95.12 408 LEU A CA 1
ATOM 3240 C C . LEU A 1 408 ? 4.768 11.712 18.088 1.00 95.12 408 LEU A C 1
ATOM 3242 O O . LEU A 1 408 ? 3.861 12.456 18.460 1.00 95.12 408 LEU A O 1
ATOM 3246 N N . GLU A 1 409 ? 5.987 12.165 17.795 1.00 95.62 409 GLU A N 1
ATOM 3247 C CA . GLU A 1 409 ? 6.324 13.591 17.764 1.00 95.62 409 GLU A CA 1
ATOM 3248 C C . GLU A 1 409 ? 5.777 14.228 16.482 1.00 95.62 409 GLU A C 1
ATOM 3250 O O . GLU A 1 409 ? 6.150 13.833 15.381 1.00 95.62 409 GLU A O 1
ATOM 3255 N N . ILE A 1 410 ? 4.881 15.207 16.629 1.00 93.62 410 ILE A N 1
ATOM 3256 C CA . ILE A 1 410 ? 4.287 15.933 15.498 1.00 93.62 410 ILE A CA 1
ATOM 3257 C C . ILE A 1 410 ? 5.271 16.965 14.950 1.00 93.62 410 ILE A C 1
ATOM 3259 O O . ILE A 1 410 ? 5.470 17.088 13.745 1.00 93.62 410 ILE A O 1
ATOM 3263 N N . SER A 1 411 ? 5.853 17.743 15.860 1.00 89.00 411 SER A N 1
ATOM 3264 C CA . SER A 1 411 ? 6.890 18.732 15.595 1.00 89.00 411 SER A CA 1
ATOM 3265 C C . SER A 1 411 ? 7.565 19.106 16.913 1.00 89.00 411 SER A C 1
ATOM 3267 O O . SER A 1 411 ? 6.987 18.914 17.988 1.00 89.00 411 SER A O 1
ATOM 3269 N N . LYS A 1 412 ? 8.743 19.732 16.831 1.00 88.56 412 LYS A N 1
ATOM 3270 C CA . LYS A 1 412 ? 9.455 20.250 18.011 1.00 88.56 412 LYS A CA 1
ATOM 3271 C C . LYS A 1 412 ? 8.599 21.209 18.847 1.00 88.56 412 LYS A C 1
ATOM 3273 O O . LYS A 1 412 ? 8.736 21.250 20.063 1.00 88.56 412 LYS A O 1
ATOM 3278 N N . GLU A 1 413 ? 7.724 21.978 18.199 1.00 87.81 413 GLU A N 1
ATOM 3279 C CA . GLU A 1 413 ? 6.874 22.978 18.856 1.00 87.81 413 GLU A CA 1
ATOM 3280 C C . GLU A 1 413 ? 5.618 22.367 19.488 1.00 87.81 413 GLU A C 1
ATOM 3282 O O . GLU A 1 413 ? 5.144 22.845 20.516 1.00 87.81 413 GLU A O 1
ATOM 3287 N N . MET A 1 414 ? 5.061 21.321 18.872 1.00 88.25 414 MET A N 1
ATOM 3288 C CA . MET A 1 414 ? 3.790 20.721 19.291 1.00 88.25 414 MET A CA 1
ATOM 3289 C C . MET A 1 414 ? 3.971 19.510 20.211 1.00 88.25 414 MET A C 1
ATOM 3291 O O . MET A 1 414 ? 3.024 19.108 20.890 1.00 88.25 414 MET A O 1
ATOM 3295 N N . GLY A 1 415 ? 5.176 18.939 20.248 1.00 92.69 415 GLY A N 1
ATOM 3296 C CA . GLY A 1 415 ? 5.506 17.771 21.050 1.00 92.69 415 GLY A CA 1
ATOM 3297 C C . GLY A 1 415 ? 4.849 16.492 20.530 1.00 92.69 415 GLY A C 1
ATOM 3298 O O . GLY A 1 415 ? 4.635 16.315 19.326 1.00 92.69 415 GLY A O 1
ATOM 3299 N N . LYS A 1 416 ? 4.560 15.573 21.457 1.00 94.44 416 LYS A N 1
ATOM 3300 C CA . LYS A 1 416 ? 3.994 14.258 21.146 1.00 94.44 416 LYS A CA 1
ATOM 3301 C C . LYS A 1 416 ? 2.471 14.250 21.189 1.00 94.44 416 LYS A C 1
ATOM 3303 O O . LYS A 1 416 ? 1.855 14.891 22.039 1.00 94.44 416 LYS A O 1
ATOM 3308 N N . LEU A 1 417 ? 1.880 13.450 20.313 1.00 93.88 417 LEU A N 1
ATOM 3309 C CA . LEU A 1 417 ? 0.451 13.180 20.250 1.00 93.88 417 LEU A CA 1
ATOM 3310 C C . LEU A 1 417 ? 0.252 11.660 20.208 1.00 93.88 417 LEU A C 1
ATOM 3312 O O . LEU A 1 417 ? 0.911 10.973 19.432 1.00 93.88 417 LEU A O 1
ATOM 3316 N N . SER A 1 418 ? -0.624 11.126 21.061 1.00 94.94 418 SER A N 1
ATOM 3317 C CA . SER A 1 418 ? -0.923 9.690 21.091 1.00 94.94 418 SER A CA 1
ATOM 3318 C C . SER A 1 418 ? -2.012 9.311 20.092 1.00 94.94 418 SER A C 1
ATOM 3320 O O . SER A 1 418 ? -2.867 10.131 19.743 1.00 94.94 418 SER A O 1
ATOM 3322 N N . LEU A 1 419 ? -2.035 8.040 19.684 1.00 95.50 419 LEU A N 1
ATOM 3323 C CA . LEU A 1 419 ? -3.080 7.502 18.812 1.00 95.50 419 LEU A CA 1
ATOM 3324 C C . LEU A 1 419 ? -4.488 7.669 19.404 1.00 95.50 419 LEU A C 1
ATOM 3326 O O . LEU A 1 419 ? -5.418 8.002 18.673 1.00 95.50 419 LEU A O 1
ATOM 3330 N N . ALA A 1 420 ? -4.648 7.486 20.719 1.00 95.00 420 ALA A N 1
ATOM 3331 C CA . ALA A 1 420 ? -5.929 7.685 21.403 1.00 95.00 420 ALA A CA 1
ATOM 3332 C C . ALA A 1 420 ? -6.436 9.129 21.249 1.00 95.00 420 ALA A C 1
ATOM 3334 O O . ALA A 1 420 ? -7.608 9.355 20.936 1.00 95.00 420 ALA A O 1
ATOM 3335 N N . GLU A 1 421 ? -5.540 10.106 21.410 1.00 94.06 421 GLU A N 1
ATOM 3336 C CA . GLU A 1 421 ? -5.882 11.517 21.272 1.00 94.06 421 GLU A CA 1
ATOM 3337 C C . GLU A 1 421 ? -6.146 11.899 19.812 1.00 94.06 421 GLU A C 1
ATOM 3339 O O . GLU A 1 421 ? -7.116 12.606 19.528 1.00 94.06 421 GLU A O 1
ATOM 3344 N N . LEU A 1 422 ? -5.347 11.399 18.863 1.00 94.69 422 LEU A N 1
ATOM 3345 C CA . LEU A 1 422 ? -5.623 11.630 17.447 1.00 94.69 422 LEU A CA 1
ATOM 3346 C C . LEU A 1 422 ? -6.963 11.009 17.027 1.00 94.69 422 LEU A C 1
ATOM 3348 O O . LEU A 1 422 ? -7.742 11.683 16.353 1.00 94.69 422 LEU A O 1
ATOM 3352 N N . LYS A 1 423 ? -7.279 9.781 17.469 1.00 95.38 423 LYS A N 1
ATOM 3353 C CA . LYS A 1 423 ? -8.593 9.148 17.255 1.00 95.38 423 LYS A CA 1
ATOM 3354 C C . LYS A 1 423 ? -9.710 10.057 17.733 1.00 95.38 423 LYS A C 1
ATOM 3356 O O . LYS A 1 423 ? -10.638 10.321 16.974 1.00 95.38 423 LYS A O 1
ATOM 3361 N N . ARG A 1 424 ? -9.619 10.560 18.969 1.00 93.56 424 ARG A N 1
ATOM 3362 C CA . ARG A 1 424 ? -10.640 11.439 19.558 1.00 93.56 424 ARG A CA 1
ATOM 3363 C C . ARG A 1 424 ? -10.876 12.673 18.685 1.00 93.56 424 ARG A C 1
ATOM 3365 O O . ARG A 1 424 ? -12.018 12.999 18.370 1.00 93.56 424 ARG A O 1
ATOM 3372 N N . ARG A 1 425 ? -9.801 13.327 18.236 1.00 93.56 425 ARG A N 1
ATOM 3373 C CA . ARG A 1 425 ? -9.877 14.512 17.363 1.00 93.56 425 ARG A CA 1
ATOM 3374 C C . ARG A 1 425 ? -10.423 14.191 15.977 1.00 93.56 425 ARG A C 1
ATOM 3376 O O . ARG A 1 425 ? -11.206 14.974 15.447 1.00 93.56 425 ARG A O 1
ATOM 3383 N N . ALA A 1 426 ? -10.025 13.067 15.387 1.00 94.25 426 ALA A N 1
ATOM 3384 C CA . ALA A 1 426 ? -10.515 12.633 14.083 1.00 94.25 426 ALA A CA 1
ATOM 3385 C C . ALA A 1 426 ? -12.013 12.299 14.140 1.00 94.25 426 ALA A C 1
ATOM 3387 O O . ALA A 1 426 ? -12.781 12.778 13.311 1.00 94.25 426 ALA A O 1
ATOM 3388 N N . PHE A 1 427 ? -12.445 11.558 15.164 1.00 94.19 427 PHE A N 1
ATOM 3389 C CA . PHE A 1 427 ? -13.845 11.186 15.375 1.00 94.19 427 PHE A CA 1
ATOM 3390 C C . PHE A 1 427 ? -14.734 12.406 15.646 1.00 94.19 427 PHE A C 1
ATOM 3392 O O . PHE A 1 427 ? -15.864 12.461 15.171 1.00 94.19 427 PHE A O 1
ATOM 3399 N N . ALA A 1 428 ? -14.214 13.412 16.351 1.00 92.00 428 ALA A N 1
ATOM 3400 C CA . ALA A 1 428 ? -14.912 14.674 16.586 1.00 92.00 428 ALA A CA 1
ATOM 3401 C C . ALA A 1 428 ? -14.888 15.633 15.374 1.00 92.00 428 ALA A C 1
ATOM 3403 O O . ALA A 1 428 ? -15.424 16.740 15.456 1.00 92.00 428 ALA A O 1
ATOM 3404 N N . GLY A 1 429 ? -14.246 15.247 14.264 1.00 91.06 429 GLY A N 1
ATOM 3405 C CA . GLY A 1 429 ? -14.116 16.077 13.067 1.00 91.06 429 GLY A CA 1
ATOM 3406 C C . GLY A 1 429 ? 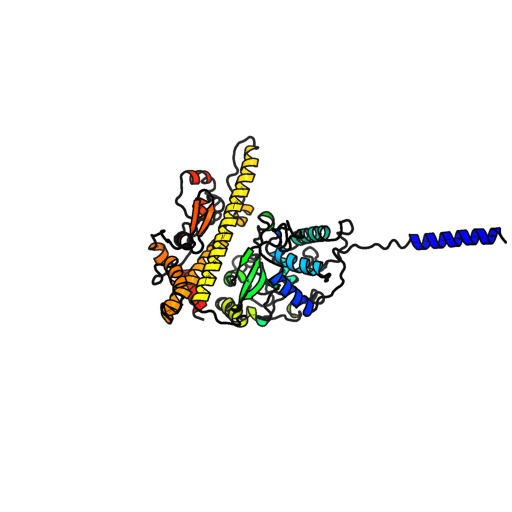-13.265 17.327 13.290 1.00 91.06 429 GLY A C 1
ATOM 3407 O O . GLY A 1 429 ? -13.563 18.386 12.752 1.00 91.06 429 GLY A O 1
ATOM 3408 N N . TRP A 1 430 ? -12.240 17.265 14.142 1.00 92.19 430 TRP A N 1
ATOM 3409 C CA . TRP A 1 430 ? -11.355 18.408 14.413 1.00 92.19 430 TRP A CA 1
ATOM 3410 C C . TRP A 1 430 ? -10.128 18.428 13.504 1.00 92.19 430 TRP A C 1
ATOM 3412 O O . TRP A 1 430 ? -9.577 19.500 13.261 1.00 92.19 430 TRP A O 1
ATOM 3422 N N . VAL A 1 431 ? -9.728 17.259 13.004 1.00 92.88 431 VAL A N 1
ATOM 3423 C CA . VAL A 1 431 ? -8.618 17.065 12.064 1.00 92.88 431 VAL A CA 1
ATOM 3424 C C . VAL A 1 431 ? -8.983 17.648 10.699 1.00 92.88 431 VAL A C 1
ATOM 3426 O O . VAL A 1 431 ? -10.094 17.445 10.203 1.00 92.88 431 VAL A O 1
ATOM 3429 N N . SER A 1 432 ? -8.043 18.378 10.098 1.00 91.50 432 SER A N 1
ATOM 3430 C CA . SER A 1 432 ? -8.189 18.915 8.746 1.00 91.50 432 SER A CA 1
ATOM 3431 C C . SER A 1 432 ? -7.335 18.157 7.738 1.00 91.50 432 SER A C 1
ATOM 3433 O O . SER A 1 432 ? -6.125 17.993 7.932 1.00 91.50 432 SER A O 1
ATOM 3435 N N . ALA A 1 433 ? -7.972 17.755 6.639 1.00 89.88 433 ALA A N 1
ATOM 3436 C CA . ALA A 1 433 ? -7.309 17.183 5.474 1.00 89.88 433 ALA A CA 1
ATOM 3437 C C . ALA A 1 433 ? -6.757 18.250 4.513 1.00 89.88 433 ALA A C 1
ATOM 3439 O O . ALA A 1 433 ? -6.025 17.907 3.584 1.00 89.88 433 ALA A O 1
ATOM 3440 N N . ASN A 1 434 ? -7.099 19.525 4.732 1.00 88.06 434 ASN A N 1
ATOM 3441 C CA . ASN A 1 434 ? -6.708 20.631 3.870 1.00 88.06 434 ASN A CA 1
ATOM 3442 C C . ASN A 1 434 ? -5.211 20.952 4.064 1.00 88.06 434 ASN A C 1
ATOM 3444 O O . ASN A 1 434 ? -4.799 21.284 5.179 1.00 88.06 434 ASN A O 1
ATOM 3448 N N . PRO A 1 435 ? -4.381 20.869 3.012 1.00 87.00 435 PRO A N 1
ATOM 3449 C CA . PRO A 1 435 ? -2.949 21.123 3.127 1.00 87.00 435 PRO A CA 1
ATOM 3450 C C . PRO A 1 435 ? -2.596 22.611 3.295 1.00 87.00 435 PRO A C 1
ATOM 3452 O O . PRO A 1 435 ? -1.489 22.924 3.731 1.00 87.00 435 PRO A O 1
ATOM 3455 N N . ASN A 1 436 ? -3.528 23.531 3.027 1.00 84.25 436 ASN A N 1
ATOM 3456 C CA . ASN A 1 436 ? -3.367 24.959 3.318 1.00 84.25 436 ASN A CA 1
ATOM 3457 C C . ASN A 1 436 ? -3.606 25.295 4.801 1.00 84.25 436 ASN A C 1
ATOM 3459 O O . ASN A 1 436 ? -3.181 26.357 5.249 1.00 84.25 436 ASN A O 1
ATOM 3463 N N . ASP A 1 437 ? -4.243 24.411 5.578 1.00 84.69 437 ASP A N 1
ATOM 3464 C CA . ASP A 1 437 ? -4.370 24.615 7.022 1.00 84.69 437 ASP A CA 1
ATOM 3465 C C . ASP A 1 437 ? -3.012 24.461 7.722 1.00 84.69 437 ASP A C 1
ATOM 3467 O O . ASP A 1 437 ? -2.120 23.741 7.267 1.00 84.69 437 ASP A O 1
ATOM 3471 N N . SER A 1 438 ? -2.862 25.128 8.868 1.00 86.12 438 SER A N 1
ATOM 3472 C CA . SER A 1 438 ? -1.659 25.017 9.692 1.00 86.12 438 SER A CA 1
ATOM 3473 C C . SER A 1 438 ? -1.450 23.595 10.213 1.00 86.12 438 SER A C 1
ATOM 3475 O O . SER A 1 438 ? -2.408 22.837 10.387 1.00 86.12 438 SER A O 1
ATOM 3477 N N . VAL A 1 439 ? -0.209 23.255 10.575 1.00 89.75 439 VAL A N 1
ATOM 3478 C CA . VAL A 1 439 ? 0.115 21.981 11.247 1.00 89.75 439 VAL A CA 1
ATOM 3479 C C . VAL A 1 439 ? -0.813 21.740 12.447 1.00 89.75 439 VAL A C 1
ATOM 3481 O O . VAL A 1 439 ? -1.401 20.668 12.580 1.00 89.75 439 VAL A O 1
ATOM 3484 N N . SER A 1 440 ? -1.038 22.774 13.263 1.00 90.88 440 SER A N 1
ATOM 3485 C CA . SER A 1 440 ? -1.981 22.773 14.390 1.00 90.88 440 SER A CA 1
ATOM 3486 C C . SER A 1 440 ? -3.397 22.342 13.971 1.00 90.88 440 SER A C 1
ATOM 3488 O O . SER A 1 440 ? -3.948 21.377 14.517 1.00 90.88 440 SER A O 1
ATOM 3490 N N . GLY A 1 441 ? -3.967 22.992 12.950 1.00 90.06 441 GLY A N 1
ATOM 3491 C CA . GLY A 1 441 ? -5.293 22.666 12.421 1.00 90.06 441 GLY A CA 1
ATOM 3492 C C . GLY A 1 441 ? -5.367 21.268 11.805 1.00 90.06 441 GLY A C 1
ATOM 3493 O O . GLY A 1 441 ? -6.337 20.539 12.030 1.00 90.06 441 GLY A O 1
ATOM 3494 N N . ARG A 1 442 ? -4.311 20.841 11.105 1.00 91.75 442 ARG A N 1
ATOM 3495 C CA . ARG A 1 442 ? -4.214 19.500 10.517 1.00 91.75 442 ARG A CA 1
ATOM 3496 C C . ARG A 1 442 ? -4.155 18.395 11.571 1.00 91.75 442 ARG A C 1
ATOM 3498 O O . ARG A 1 442 ? -4.564 17.288 11.262 1.00 91.75 442 ARG A O 1
ATOM 3505 N N . PHE A 1 443 ? -3.754 18.677 12.810 1.00 94.12 443 PHE A N 1
ATOM 3506 C CA . PHE A 1 443 ? -3.822 17.727 13.933 1.00 94.12 443 PHE A CA 1
ATOM 3507 C C . PHE A 1 443 ? -4.942 18.035 14.940 1.00 94.12 443 PHE A C 1
ATOM 3509 O O . PHE A 1 443 ? -4.958 17.486 16.044 1.00 94.12 443 PHE A O 1
ATOM 3516 N N . GLY A 1 444 ? -5.902 18.891 14.577 1.00 91.75 444 GLY A N 1
ATOM 3517 C CA . GLY A 1 444 ? -7.106 19.157 15.366 1.00 91.75 444 GLY A CA 1
ATOM 3518 C C . GLY A 1 444 ? -6.878 19.909 16.676 1.00 91.75 444 GLY A C 1
ATOM 3519 O O . GLY A 1 444 ? -7.682 19.777 17.600 1.00 91.75 444 GLY A O 1
ATOM 3520 N N . TYR A 1 445 ? -5.799 20.687 16.774 1.00 89.88 445 TYR A N 1
ATOM 3521 C CA . TYR A 1 445 ? -5.623 21.635 17.871 1.00 89.88 445 TYR A CA 1
ATOM 3522 C C . TYR A 1 445 ? -6.568 22.845 17.696 1.00 89.88 445 TYR A C 1
ATOM 3524 O O . TYR A 1 445 ? -6.995 23.157 16.575 1.00 89.88 445 TYR A O 1
ATOM 3532 N N . PRO A 1 446 ? -6.947 23.533 18.791 1.00 80.06 446 PRO A N 1
ATOM 3533 C CA . PRO A 1 446 ? -7.711 24.774 18.710 1.00 80.06 446 PRO A CA 1
ATOM 3534 C C . PRO A 1 446 ? -6.991 25.811 17.845 1.00 80.06 446 PRO A C 1
ATOM 3536 O O . PRO A 1 446 ? -5.769 25.933 17.918 1.00 80.06 446 PRO A O 1
ATOM 3539 N N . LYS A 1 447 ? -7.756 26.584 17.062 1.00 69.06 447 LYS A N 1
ATOM 3540 C CA . LYS A 1 447 ? -7.181 27.672 16.266 1.00 69.06 447 LYS A CA 1
ATOM 3541 C C . LYS A 1 447 ? -6.520 28.691 17.194 1.00 69.06 447 LYS A C 1
ATOM 3543 O O . LYS A 1 447 ? -7.171 29.245 18.078 1.00 69.06 447 LYS A O 1
ATOM 3548 N N . THR A 1 448 ? -5.244 28.942 16.972 1.00 65.19 448 THR A N 1
ATOM 3549 C CA . THR A 1 448 ? -4.468 30.016 17.589 1.00 65.19 448 THR A CA 1
ATOM 3550 C C . THR A 1 448 ? -4.496 31.258 16.698 1.00 65.19 448 THR A C 1
ATOM 3552 O O . THR A 1 448 ? -4.849 31.188 15.520 1.00 65.19 448 THR A O 1
ATOM 3555 N N . SER A 1 449 ? -4.085 32.414 17.222 1.00 55.31 449 SER A N 1
ATOM 3556 C CA . SER A 1 449 ? -3.946 33.636 16.414 1.00 55.31 449 SER A CA 1
ATOM 3557 C C . SER A 1 449 ? -2.949 33.485 15.255 1.00 55.31 449 SER A C 1
ATOM 3559 O O . SER A 1 449 ? -3.093 34.163 14.242 1.00 55.31 449 SER A O 1
ATOM 3561 N N . LYS A 1 450 ? -1.990 32.552 15.354 1.00 54.88 450 LYS A N 1
ATOM 3562 C CA . LYS A 1 450 ? -1.062 32.200 14.266 1.00 54.88 450 LYS A CA 1
ATOM 3563 C C . LYS A 1 450 ? -1.739 31.439 13.118 1.00 54.88 450 LYS A C 1
ATOM 3565 O O . LYS A 1 450 ? -1.274 31.520 11.987 1.00 54.88 450 LYS A O 1
ATOM 3570 N N . ASP A 1 451 ? -2.876 30.786 13.369 1.00 54.81 451 ASP A N 1
ATOM 3571 C CA . ASP A 1 451 ? -3.658 30.080 12.341 1.00 54.81 451 ASP A CA 1
ATOM 3572 C C . ASP A 1 451 ? -4.486 31.041 11.462 1.00 54.81 451 ASP A C 1
ATOM 3574 O O . ASP A 1 451 ? -5.099 30.626 10.478 1.00 54.81 451 ASP A O 1
ATOM 3578 N N . ILE A 1 452 ? -4.512 32.338 11.798 1.00 49.16 452 ILE A N 1
ATOM 3579 C CA . ILE A 1 452 ? -5.268 33.377 11.079 1.00 49.16 452 ILE A CA 1
ATOM 3580 C C . ILE A 1 452 ? -4.554 33.799 9.780 1.00 49.16 452 ILE A C 1
ATOM 3582 O O . ILE A 1 452 ? -5.219 34.235 8.838 1.00 49.16 452 ILE A O 1
ATOM 3586 N N . GLY A 1 453 ? -3.236 33.585 9.672 1.00 46.94 453 GLY A N 1
ATOM 3587 C CA . GLY A 1 453 ? -2.439 33.942 8.487 1.00 46.94 453 GLY A CA 1
ATOM 3588 C C . GLY A 1 453 ? -2.830 33.205 7.197 1.00 46.94 453 GLY A C 1
ATOM 3589 O O . GLY A 1 453 ? -2.645 33.743 6.114 1.00 46.94 453 GLY A O 1
ATOM 3590 N N . TYR A 1 454 ? -3.454 32.026 7.301 1.00 54.47 454 TYR A N 1
ATOM 3591 C CA . TYR A 1 454 ? -3.906 31.225 6.150 1.00 54.47 454 TYR A CA 1
ATOM 3592 C C . TYR A 1 454 ? -5.382 31.448 5.784 1.00 54.47 454 TYR A C 1
ATOM 3594 O O . TYR A 1 454 ? -5.929 30.791 4.899 1.00 54.47 454 TYR A O 1
ATOM 3602 N N . SER A 1 455 ? -6.054 32.401 6.438 1.00 51.97 455 SER A N 1
ATOM 3603 C CA . SER A 1 455 ? -7.461 32.721 6.160 1.00 51.97 455 SER A CA 1
ATOM 3604 C C . SER A 1 455 ? -7.719 33.258 4.744 1.00 51.97 455 SER A C 1
ATOM 3606 O O . SER A 1 455 ? -8.872 33.248 4.314 1.00 51.97 455 SER A O 1
ATOM 3608 N N . ALA A 1 456 ? -6.669 33.648 4.013 1.00 58.56 456 ALA A N 1
ATOM 3609 C CA . ALA A 1 456 ? -6.728 34.049 2.608 1.00 58.56 456 ALA A CA 1
ATOM 3610 C C . ALA A 1 456 ? -7.032 32.883 1.641 1.00 58.56 456 ALA A C 1
ATOM 3612 O O . ALA A 1 456 ? -7.505 33.127 0.538 1.00 58.56 456 ALA A O 1
ATOM 3613 N N . CYS A 1 457 ? -6.837 31.622 2.055 1.00 64.94 457 CYS A N 1
ATOM 3614 C CA . CYS A 1 457 ? -7.108 30.437 1.224 1.00 64.94 457 CYS A CA 1
ATOM 3615 C C . CYS A 1 457 ? -8.513 29.843 1.430 1.00 64.94 457 CYS A C 1
ATOM 3617 O O . CYS A 1 457 ? -8.782 28.726 0.988 1.00 64.94 457 CYS A O 1
ATOM 3619 N N . LYS A 1 458 ? -9.416 30.551 2.129 1.00 56.41 458 LYS A N 1
ATOM 3620 C CA . LYS A 1 458 ? -10.749 30.037 2.503 1.00 56.41 458 LYS A CA 1
ATOM 3621 C C . LYS A 1 458 ? -11.617 29.623 1.312 1.00 56.41 458 LYS A C 1
ATOM 3623 O O . LYS A 1 458 ? -12.409 28.695 1.459 1.00 56.41 458 LYS A O 1
ATOM 3628 N N . ASP A 1 459 ? -11.429 30.249 0.155 1.00 55.66 459 ASP A N 1
ATOM 3629 C CA . ASP A 1 459 ? -12.205 29.941 -1.051 1.00 55.66 459 ASP A CA 1
ATOM 3630 C C . ASP A 1 459 ? -11.622 28.754 -1.845 1.00 55.66 459 ASP A C 1
ATOM 3632 O O . ASP A 1 459 ? -12.290 28.189 -2.705 1.00 55.66 459 ASP A O 1
ATOM 3636 N N . GLN A 1 460 ? -10.409 28.299 -1.502 1.00 58.00 460 GLN A N 1
ATOM 3637 C CA . GLN A 1 460 ? -9.725 27.148 -2.108 1.00 58.00 460 GLN A CA 1
ATOM 3638 C C . GLN A 1 460 ? -9.760 25.922 -1.191 1.00 58.00 460 GLN A C 1
ATOM 3640 O O . GLN A 1 460 ? -8.767 25.223 -0.991 1.00 58.00 460 GLN A O 1
ATOM 3645 N N . THR A 1 461 ? -10.915 25.661 -0.583 1.00 58.19 461 THR A N 1
ATOM 3646 C CA . THR A 1 461 ? -11.109 24.405 0.153 1.00 58.19 461 THR A CA 1
ATOM 3647 C C . THR A 1 461 ? -11.268 23.219 -0.787 1.00 58.19 461 THR A C 1
ATOM 3649 O O . THR A 1 461 ? -11.064 22.099 -0.342 1.00 58.19 461 THR A O 1
ATOM 3652 N N . TYR A 1 462 ? -11.629 23.432 -2.061 1.00 56.84 462 TYR A N 1
ATOM 3653 C CA . TYR A 1 462 ? -11.953 22.367 -3.025 1.00 56.84 462 TYR A CA 1
ATOM 3654 C C . TYR A 1 462 ? -12.900 21.300 -2.427 1.00 56.84 462 TYR A C 1
ATOM 3656 O O . TYR A 1 462 ? -12.795 20.114 -2.718 1.00 56.84 462 TYR A O 1
ATOM 3664 N N . GLY A 1 463 ? -13.804 21.710 -1.524 1.00 56.44 463 GLY A N 1
ATOM 3665 C CA . GLY A 1 463 ? -14.702 20.808 -0.788 1.00 56.44 463 GLY A CA 1
ATOM 3666 C C . GLY A 1 463 ? -14.081 20.082 0.420 1.00 56.44 463 GLY A C 1
ATOM 3667 O O . GLY A 1 463 ? -14.803 19.421 1.164 1.00 56.44 463 GLY A O 1
ATOM 3668 N N . LEU A 1 464 ? -12.778 20.232 0.675 1.00 55.88 464 LEU A N 1
ATOM 3669 C CA . LEU A 1 464 ? -12.076 19.682 1.835 1.00 55.88 464 LEU A CA 1
ATOM 3670 C C . LEU A 1 464 ? -12.068 20.681 3.003 1.00 55.88 464 LEU A C 1
ATOM 3672 O O . LEU A 1 464 ? -11.290 21.638 3.058 1.00 55.88 464 LEU A O 1
ATOM 3676 N N . GLY A 1 465 ? -12.952 20.431 3.968 1.00 59.81 465 GLY A N 1
ATOM 3677 C CA . GLY A 1 465 ? -12.945 21.069 5.283 1.00 59.81 465 GLY A CA 1
ATOM 3678 C C . GLY A 1 465 ? -12.428 20.135 6.379 1.00 59.81 465 GLY A C 1
ATOM 3679 O O . GLY A 1 465 ? -11.817 19.097 6.122 1.00 59.81 465 GLY A O 1
ATOM 3680 N N . ARG A 1 466 ? -12.736 20.484 7.632 1.00 61.03 466 ARG A N 1
ATOM 3681 C CA . ARG A 1 466 ? -12.660 19.537 8.748 1.00 61.03 466 ARG A CA 1
ATOM 3682 C C . ARG A 1 466 ? -13.466 18.289 8.394 1.00 61.03 466 ARG A C 1
ATOM 3684 O O . ARG A 1 466 ? -14.661 18.384 8.114 1.00 61.03 466 ARG A O 1
ATOM 3691 N N . SER A 1 467 ? -12.806 17.138 8.369 1.00 61.97 467 SER A N 1
ATOM 3692 C CA . SER A 1 467 ? -13.402 15.893 7.895 1.00 61.97 467 SER A CA 1
ATOM 3693 C C . SER A 1 467 ? -14.389 15.362 8.935 1.00 61.97 467 SER A C 1
ATOM 3695 O O . SER A 1 467 ? -13.994 14.742 9.921 1.00 61.97 467 SER A O 1
ATOM 3697 N N . GLY A 1 468 ? -15.676 15.648 8.736 1.00 78.00 468 GLY A N 1
ATOM 3698 C CA . GLY A 1 468 ? -16.763 15.019 9.478 1.00 78.00 468 GLY A CA 1
ATOM 3699 C C . GLY A 1 468 ? -17.020 13.624 8.920 1.00 78.00 468 GLY A C 1
ATOM 3700 O O . GLY A 1 468 ? -17.633 13.481 7.865 1.00 78.00 468 GLY A O 1
ATOM 3701 N N . TYR A 1 469 ? -16.541 12.592 9.609 1.00 88.81 469 TYR A N 1
ATOM 3702 C CA . TYR A 1 469 ? -16.797 11.209 9.215 1.00 88.81 469 TYR A CA 1
ATOM 3703 C C . TYR A 1 469 ? -18.186 10.770 9.676 1.00 88.81 469 TYR A C 1
ATOM 3705 O O . TYR A 1 469 ? -18.561 10.975 10.830 1.00 88.81 469 TYR A O 1
ATOM 3713 N N . ASN A 1 470 ? -18.943 10.100 8.803 1.00 93.31 470 ASN A N 1
ATOM 3714 C CA . ASN A 1 470 ? -20.179 9.432 9.207 1.00 93.31 470 ASN A CA 1
ATOM 3715 C C . ASN A 1 470 ? -19.839 8.135 9.960 1.00 93.31 470 ASN A C 1
ATOM 3717 O O . ASN A 1 470 ? -19.882 7.041 9.398 1.00 93.31 470 ASN A O 1
ATOM 3721 N N . LEU A 1 471 ? -19.470 8.271 11.236 1.00 94.94 471 LEU A N 1
ATOM 3722 C CA . LEU A 1 471 ? -19.022 7.156 12.075 1.00 94.94 471 LEU A CA 1
ATOM 3723 C C . LEU A 1 471 ? -20.072 6.044 12.196 1.00 94.94 471 LEU A C 1
ATOM 3725 O O . LEU A 1 471 ? -19.703 4.878 12.265 1.00 94.94 471 LEU A O 1
ATOM 3729 N N . ASN A 1 472 ? -21.366 6.377 12.154 1.00 95.00 472 ASN A N 1
ATOM 3730 C CA . ASN A 1 472 ? -22.439 5.380 12.174 1.00 95.00 472 ASN A CA 1
ATOM 3731 C C . ASN A 1 472 ? -22.438 4.508 10.913 1.00 95.00 472 ASN A C 1
ATOM 3733 O O . ASN A 1 472 ? -22.621 3.296 11.010 1.00 95.00 472 ASN A O 1
ATOM 3737 N N . ALA A 1 473 ? -22.231 5.111 9.739 1.00 93.12 473 ALA A N 1
ATOM 3738 C CA . ALA A 1 473 ? -22.116 4.365 8.489 1.00 93.12 473 ALA A CA 1
ATOM 3739 C C . ALA A 1 473 ? -20.860 3.482 8.490 1.00 93.12 473 ALA A C 1
ATOM 3741 O O . ALA A 1 473 ? -20.966 2.285 8.250 1.00 93.12 473 ALA A O 1
ATOM 3742 N N . ILE A 1 474 ? -19.705 4.039 8.872 1.00 92.44 474 ILE A N 1
ATOM 3743 C CA . ILE A 1 474 ? -18.437 3.293 8.930 1.00 92.44 474 ILE A CA 1
ATOM 3744 C C . ILE A 1 474 ? -18.536 2.120 9.920 1.00 92.44 474 ILE A C 1
ATOM 3746 O O . ILE A 1 474 ? -18.114 1.009 9.612 1.00 92.44 474 ILE A O 1
ATOM 3750 N N . GLU A 1 475 ? -19.130 2.327 11.100 1.00 95.25 475 GLU A N 1
ATOM 3751 C CA . GLU A 1 475 ? -19.308 1.266 12.098 1.00 95.25 475 GLU A CA 1
ATOM 3752 C C . GLU A 1 475 ? -20.300 0.195 11.632 1.00 95.25 475 GLU A C 1
ATOM 3754 O O . GLU A 1 475 ? -20.090 -0.992 11.888 1.00 95.25 475 GLU A O 1
ATOM 3759 N N . LYS A 1 476 ? -21.369 0.586 10.926 1.00 94.06 476 LYS A N 1
ATOM 3760 C CA . LYS A 1 476 ? -22.307 -0.355 10.302 1.00 94.06 476 LYS A CA 1
ATOM 3761 C C . LYS A 1 476 ? -21.602 -1.224 9.261 1.00 94.06 476 LYS A C 1
ATOM 3763 O O . LYS A 1 476 ? -21.780 -2.441 9.288 1.00 94.06 476 LYS A O 1
ATOM 3768 N N . ASP A 1 477 ? -20.797 -0.620 8.393 1.00 89.44 477 ASP A N 1
ATOM 3769 C CA . ASP A 1 477 ? -20.057 -1.329 7.349 1.00 89.44 477 ASP A CA 1
ATOM 3770 C C . ASP A 1 477 ? -19.020 -2.279 7.964 1.00 89.44 477 ASP A C 1
ATOM 3772 O O . ASP A 1 477 ? -18.967 -3.454 7.602 1.00 89.44 477 ASP A O 1
ATOM 3776 N N . ALA A 1 478 ? -18.284 -1.825 8.985 1.00 91.62 478 ALA A N 1
ATOM 3777 C CA . ALA A 1 478 ? -17.348 -2.668 9.725 1.00 91.62 478 ALA A CA 1
ATOM 3778 C C . ALA A 1 478 ? -18.045 -3.864 10.396 1.00 91.62 478 ALA A C 1
ATOM 3780 O O . ALA A 1 478 ? -17.568 -4.994 10.315 1.00 91.62 478 ALA A O 1
ATOM 3781 N N . LYS A 1 479 ? -19.215 -3.661 11.018 1.00 93.38 479 LYS A N 1
ATOM 3782 C CA . LYS A 1 479 ? -20.012 -4.759 11.598 1.00 93.38 479 LYS A CA 1
ATOM 3783 C C . LYS A 1 479 ? -20.491 -5.744 10.535 1.00 93.38 479 LYS A C 1
ATOM 3785 O O . LYS A 1 479 ? -20.499 -6.947 10.795 1.00 93.38 479 LYS A O 1
ATOM 3790 N N . ALA A 1 480 ? -20.884 -5.255 9.361 1.00 88.88 480 ALA A N 1
ATOM 3791 C CA . ALA A 1 480 ? -21.298 -6.101 8.249 1.00 88.88 480 ALA A CA 1
ATOM 3792 C C . ALA A 1 480 ? -20.134 -6.945 7.705 1.00 88.88 480 ALA A C 1
ATOM 3794 O O . ALA A 1 480 ? -20.353 -8.108 7.374 1.00 88.88 480 ALA A O 1
ATOM 3795 N N . GLU A 1 481 ? -18.917 -6.393 7.660 1.00 85.50 481 GLU A N 1
ATOM 3796 C CA . GLU A 1 481 ? -17.703 -7.107 7.243 1.00 85.50 481 GLU A CA 1
ATOM 3797 C C . GLU A 1 481 ? -17.375 -8.274 8.188 1.00 85.50 481 GLU A C 1
ATOM 3799 O O . GLU A 1 481 ? -17.095 -9.372 7.723 1.00 85.50 481 GLU A O 1
ATOM 3804 N N . ILE A 1 482 ? -17.464 -8.074 9.509 1.00 88.00 482 ILE A N 1
ATOM 3805 C CA . ILE A 1 482 ? -17.021 -9.080 10.496 1.00 88.00 482 ILE A CA 1
ATOM 3806 C C . ILE A 1 482 ? -18.097 -10.087 10.942 1.00 88.00 482 ILE A C 1
ATOM 3808 O O . ILE A 1 482 ? -17.836 -10.952 11.787 1.00 88.00 482 ILE A O 1
ATOM 3812 N N . SER A 1 483 ? -19.339 -9.913 10.485 1.00 82.31 483 SER A N 1
ATOM 3813 C CA . SER A 1 483 ? -20.463 -10.816 10.798 1.00 82.31 483 SER A CA 1
ATOM 3814 C C . SER A 1 483 ? -20.575 -11.987 9.816 1.00 82.31 483 SER A C 1
ATOM 3816 O O . SER A 1 483 ? -21.454 -12.832 9.977 1.00 82.31 483 SER A O 1
ATOM 3818 N N . GLN A 1 484 ? -19.717 -12.007 8.801 1.00 63.03 484 GLN A N 1
ATOM 3819 C CA . GLN A 1 484 ? -19.644 -13.008 7.741 1.00 63.03 484 GLN A CA 1
ATOM 3820 C C . GLN A 1 484 ? -18.435 -13.907 7.980 1.00 63.03 484 GLN A C 1
ATOM 3822 O O . GLN A 1 484 ? -18.532 -15.092 7.596 1.00 63.03 484 GLN A O 1
#

Secondary structure (DSSP, 8-state):
-HHHHHHHHHHHHHHHHHHHHS--------SS---S---HHHHHHHHHHHHHH--TTTTT-SB-TTS-B-TTTT----HHHHHHHHHHHHHHHTT---EEE-TT-TT-PEEETT-GGGTTSPTTHHHHHHHHHHHHTT--GGGHHHHEEPPPGGG--TT-EEE--TTT--EEEEEEE-TTS-EEEEE--TTHHHH-SPPEEESSPPPHHHHTPPEEPSS-TTSEE---STT-SSEEEEEPPGGGTTS-GGGSTT---HHHHS-HHHHHHHHHHHH-SSPPPHHHHHHHHHHHHHHHHHHHHHHHHHHHHHHHHHHHHHTTSTT-----S--HHHHHHH--HHHHHHHHHHHHHHHHHHHHHHHHHGGGGS-HHHHHHHHHH-TTTTS-HHHHHHH---------TTEEEEETTTEEEEHHHHHHHHHTT--B--TTS-HHHHTTPPPPGGGGGGGGGTT--TT--B----HHHHHHHHHHHHT-

Radius of gyration: 27.61 Å; chains: 1; bounding box: 86×64×90 Å

Foldseek 3Di:
DVVVVVVVVVVVVVVVVVVVVPPPPPPLDFLFAADDEDDPVLVVVLLVCLQPVDDQCLAPDQADPVRHGRLNHPQFDAFFLVLVCSVLVSCRVVSYKDWFFQQPDPVRDIDISSDSPCVVPDHDSRSSSVVSVVVRVGDFLVRQLLQKAAFDLLPDAASKKFRAAPVLRHIWGFSGAPLQLFTWTWGHHNCRRPFHRTIAIARHDDQLCRRFPWDADPVGNVDTHGQLFPPGRGGIIHGARPVCSPPDSCPTPRHDRNLSVDPSLCSRVVSSVSRHNDHDFLARLLVRLLVRLLSLVVVLLSLLVRLVVVLVVQQVVLVPDPVSDRPLADDPVVFVRSFCP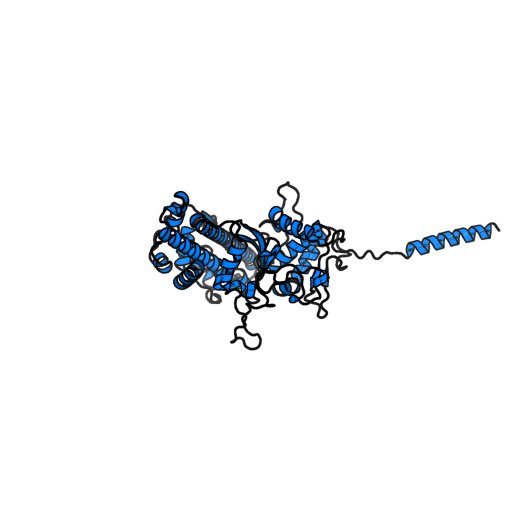VSLVSSLLSNLLSLLSVLVLCVPPNPNSHDPVSVLVNCLLVVPSVDALLVCLVPVPDPPRPDQASFDQSDPVVGTDHSSRQNSQSQVLQAFRGSSFDSCSNSRHPDDPVRVVSVVCVVVCVPTDSDHDPSVVSNVSSNSSVVD

Sequence (484 aa):
MKKMLQNMKVFLLLAVFVSVGATSLKANAEVWPTENQWSAEWEQKYHDWLKTSTDAHLFSRQTNSDGTPNPYYGIRVDCADLVYSLRIIFSYENKLPWAMHNPASPRGALISNSISRYDKSLAGIKRLKTFLTWVYDLVSTHGLPDDTYSPPFEAVGPGTIILTSKKNHHSWTIRDITRAGNPDLLFNSTVGRTSGFDVQERLSWPNPSWIFEAEVDKDDETKNVNVYKPGSYPGFRYWRPLDAMTVPESAVPGYSDEQFTVGISKWKGIAQSKLAKVKETYDQIVMRLLNDACSDFQQRISAVAEVEFLKGAWKEQAEQTADGTLPVCLSAENFDQYSTPSRDKRFVDGLVMARVYFQKGMKEQGAGAFTDANLTIYKTIFPLISRSAAEEAALDKSAKSENNFCSLEISKEMGKLSLAELKRRAFAGWVSANPNDSVSGRFGYPKTSKDIGYSACKDQTYGLGRSGYNLNAIEKDAKAEISQ